Protein AF-0000000067511568 (afdb_homodimer)

Solvent-accessible surface area (backbone atoms only — not comparable to full-atom values): 36925 Å² total; per-residue (Å²): 130,80,82,81,73,89,75,88,86,73,64,57,65,38,41,63,71,53,41,68,71,45,87,63,57,36,48,56,46,18,55,35,36,22,72,75,78,66,48,38,29,43,20,71,53,73,46,41,60,76,74,39,58,47,30,42,74,66,39,62,47,68,72,59,49,50,66,78,40,59,58,45,44,47,36,41,50,43,40,47,50,42,42,50,44,43,49,47,42,44,46,46,48,48,46,49,39,48,51,50,37,70,49,26,44,56,22,75,30,43,76,45,73,33,68,46,77,42,69,46,58,59,78,40,37,57,48,62,87,84,12,23,68,42,65,45,77,36,58,89,45,44,58,59,62,43,77,43,72,35,69,51,74,72,47,86,26,55,78,41,75,47,71,42,74,85,67,90,63,48,41,38,32,43,36,36,31,44,61,62,74,45,37,24,30,35,35,39,20,32,54,50,96,66,64,44,72,60,43,55,41,77,45,77,29,86,49,37,90,44,48,46,40,77,45,77,35,55,49,46,60,40,34,55,45,69,44,74,35,62,25,89,42,69,48,32,62,71,36,49,90,40,46,62,40,70,44,78,46,68,47,59,92,92,50,96,53,38,61,58,61,62,47,78,45,72,26,74,86,50,57,83,53,65,76,40,75,42,65,58,96,88,36,81,45,34,33,26,38,45,85,23,42,57,47,59,56,78,66,46,68,65,81,60,89,70,41,54,58,56,32,75,41,52,57,14,40,37,40,67,69,57,52,50,52,54,49,51,54,50,49,50,58,55,65,75,99,128,83,79,80,70,90,66,88,64,65,49,59,68,38,41,59,71,53,43,67,70,44,86,61,57,34,48,64,69,33,58,37,35,23,72,75,77,33,42,33,26,38,20,71,52,72,47,41,62,80,71,40,58,57,60,48,74,65,48,62,50,63,71,61,51,51,67,68,47,59,54,46,45,38,38,42,47,39,40,45,47,42,42,48,42,42,49,44,39,44,45,43,47,46,45,48,40,48,52,53,36,66,40,19,24,44,73,94,50,71,82,64,60,79,59,80,44,77,49,53,42,92,81,55,43,56,48,75,88,84,14,39,51,68,28,74,47,56,89,59,31,74,30,29,56,75,23,70,48,53,90,42,88,61,48,75,31,35,50,30,36,36,34,24,37,55,83,90,78,44,44,27,30,43,34,34,28,80,58,83,81,54,66,50,66,45,74,42,56,48,86,41,97,60,83,70,93,51,37,47,67,40,81,44,49,52,28,84,56,19,50,49,61,45,80,41,52,59,44,76,83,52,43,49,67,36,78,43,62,43,80,82,59,90,51,91,64,63,37,69,58,32,35,52,70,34,79,43,80,40,46,36,92,94,35,64,30,60,39,50,40,61,77,43,79,46,46,90,63,44,41,70,16,39,49,33,36,34,26,37,56,75,34,67,17,35,33,26,39,57,88,64,56,66,25,28,35,86,76,34,20,36,69,40,76,53,50,45,65,51,25,78,37,93,86,37,54,38,16,25,44,57,50,48,52,55,50,51,55,51,50,50,57,54,67,74,99

Nearest PDB structures (foldseek):
  2dp5-assembly1_A  TM=5.241E-01  e=2.351E-42  Streptococcus pyogenes
  3eka-assembly1_A  TM=5.287E-01  e=3.377E-42  Streptococcus pyogenes
  6x3m-assembly3_H  TM=5.090E-01  e=2.198E-30  Streptococcus pyogenes phage H4489A
  6x3m-assembly1_B  TM=4.983E-01  e=7.882E-31  Streptococcus pyogenes phage H4489A
  6x3m-assembly2_E  TM=4.911E-01  e=1.356E-30  Streptococcus pyogenes phage H4489A

InterPro domains:
  IPR009860 Hyaluronidase, bacterial [PF07212] (130-295)
  IPR041352 Major tropism determinant, N-terminal domain [PF18454] (9-45)

Radius of gyration: 56.45 Å; Cα contacts (8 Å, |Δi|>4): 1382; chains: 2; bounding box: 53×194×107 Å

Organism: Streptococcus pyogenes serotype M1 (NCBI:txid301447)

Secondary structure (DSSP, 8-state):
-----S-----EEE-HHHHHH---BPPTT-EEEETTT--EEE--SSSBGGGSPBSS---HHHHHS-SS-HHHHHHHHHHHHHHHHHHHHHHHHHHHHHHHHHTEEETT-EEEES-EEE---TTS-SSTTT--SEEEE-TT-SS-SEEEEESSTT--S-SEEEEESSSTT-SEEEEE--SSSS-SEEEEE---SS--S--SEEEE---TTS-SEEEEE--SSSEEEEEEEEE-SSSTTTTTT-EEEEEE--PPTT---B---SEEEEESS---S-SEEEEETTEEEEEE-TTS-EEE-S-----S--EES-TTSTTSBPPHHHHHHHHHHHHHHHHT-/-----S--PPPPEE-HHHHHH---BPPTT-EEEETTT--EEE--SSSBGGGSPBSS---HHHHHS--STHHHHHHHHHHHHHHHHHHHHHHHHHHHHHHHHHTEEETT-----S-EEEE--TTS-SSTTT--SEEE-GGG-SS-SEEEE-SSTT--S-SEEEEES-SSS-SEEEEE--SSSS-SEEEEE---SS--S--SEEEEE--TTS-SEEEE---SSS-SEEEEE---SS-TTTTTT-EEEEEEEEEPTT------EEEEEE-SS-BSS-SEEEEETTEEEEEE-TTS-EEESTT-EE-S----SSTTSTTSPPBHHHHHHHHHHHHHHHHH-

pLDDT: mean 72.18, std 19.41, range [25.81, 97.12]

Sequence (674 aa):
MSENIPLRVQFKRMKAAEWARSDVILLESEIGFETDTGFARAGDGHNRFSDLGYISPLDYNLLTNKPNIDGLATKVETAQKLQQKADKETVYTKAESKQELDKKLNLKGGVMTGQLKFKPAATVAYSSSTGGAVNIDLSSTRGAGVVVYSDNDTSDGPLMSLRTGKETFNQSALFVDYKGTTNAVNIAMRQPTTPNFSSALNITSGNENGSAMQLRGSEKALGTLKITHENPSIGADYDKNAAALSIDIVKKTNGAGTAAQGIYINSTSGTTGKLLRIRNLSDDKFYVKSDGGFYAKETSQIDGNLKLKDPTANDHAATKAYVDKAISELKKLILKKMSENIPLRVQFKRMKAAEWARSDVILLESEIGFETDTGFARAGDGHNRFSDLGYISPLDYNLLTNKPNIDGLATKVETAQKLQQKADKETVYTKAESKQELDKKLNLKGGVMTGQLKFKPAATVAYSSSTGGAVNIDLSSTRGAGVVVYSDNDTSDGPLMSLRTGKETFNQSALFVDYKGTTNAVNIAMRQPTTPNFSSALNITSGNENGSAMQLRGSEKALGTLKITHENPSIGADYDKNAAALSIDIVKKTNGAGTAAQGIYINSTSGTTGKLLRIRNLSDDKFYVKSDGGFYAKETSQIDGNLKLKDPTANDHAATKAYVDKAISELKKLILKK

Structure (mmCIF, N/CA/C/O backbone):
data_AF-0000000067511568-model_v1
#
loop_
_entity.id
_entity.type
_entity.pdbx_description
1 polymer 'Hyaluronidase, phage associated'
#
loop_
_atom_site.group_PDB
_atom_site.id
_atom_site.type_symbol
_atom_site.label_atom_id
_atom_site.label_alt_id
_atom_site.label_comp_id
_atom_site.label_asym_id
_atom_site.label_entity_id
_atom_site.label_seq_id
_atom_site.pdbx_PDB_ins_code
_atom_site.Cartn_x
_atom_site.Cartn_y
_atom_site.Cartn_z
_atom_site.occupancy
_atom_site.B_iso_or_equiv
_atom_site.auth_seq_id
_atom_site.auth_comp_id
_atom_site.auth_asym_id
_atom_site.auth_atom_id
_atom_site.pdbx_PDB_model_num
ATOM 1 N N . MET A 1 1 ? -30.266 111.625 60 1 36.06 1 MET A N 1
ATOM 2 C CA . MET A 1 1 ? -29.094 112.438 60.219 1 36.06 1 MET A CA 1
ATOM 3 C C . MET A 1 1 ? -28.297 112.625 58.906 1 36.06 1 MET A C 1
ATOM 5 O O . MET A 1 1 ? -28.062 111.625 58.188 1 36.06 1 MET A O 1
ATOM 9 N N . SER A 1 2 ? -28.297 113.688 58.25 1 44.5 2 SER A N 1
ATOM 10 C CA . SER A 1 2 ? -27.562 114.062 57.031 1 44.5 2 SER A CA 1
ATOM 11 C C . SER A 1 2 ? -26.062 113.812 57.219 1 44.5 2 SER A C 1
ATOM 13 O O . SER A 1 2 ? -25.484 114.188 58.25 1 44.5 2 SER A O 1
ATOM 15 N N . GLU A 1 3 ? -25.578 112.875 56.625 1 50.12 3 GLU A N 1
ATOM 16 C CA . GLU A 1 3 ? -24.156 112.5 56.719 1 50.12 3 GLU A CA 1
ATOM 17 C C . GLU A 1 3 ? -23.297 113.75 56.406 1 50.12 3 GLU A C 1
ATOM 19 O O . GLU A 1 3 ? -23.547 114.438 55.438 1 50.12 3 GLU A O 1
ATOM 24 N N . ASN A 1 4 ? -22.703 114.375 57.344 1 57.25 4 ASN A N 1
ATOM 25 C CA . ASN A 1 4 ? -21.734 115.438 57.156 1 57.25 4 ASN A CA 1
ATOM 26 C C . ASN A 1 4 ? -20.391 114.938 56.688 1 57.25 4 ASN A C 1
ATOM 28 O O . ASN A 1 4 ? -19.688 114.25 57.438 1 57.25 4 ASN A O 1
ATOM 32 N N . ILE A 1 5 ? -20.156 114.875 55.406 1 51.88 5 ILE A N 1
ATOM 33 C CA . ILE A 1 5 ? -18.875 114.5 54.781 1 51.88 5 ILE A CA 1
ATOM 34 C C . ILE A 1 5 ? -17.938 115.75 54.781 1 51.88 5 ILE A C 1
ATOM 36 O O . ILE A 1 5 ? -18.172 116.688 54.031 1 51.88 5 ILE A O 1
ATOM 40 N N . PRO A 1 6 ? -17.078 115.75 55.656 1 63.34 6 PRO A N 1
ATOM 41 C CA . PRO A 1 6 ? -16.25 116.938 55.781 1 63.34 6 PRO A CA 1
ATOM 42 C C . PRO A 1 6 ? -15.453 117.25 54.531 1 63.34 6 PRO A C 1
ATOM 44 O O . PRO A 1 6 ? -15.219 118.375 54.188 1 63.34 6 PRO A O 1
ATOM 47 N N . LEU A 1 7 ? -14.766 116.125 53.875 1 64.19 7 LEU A N 1
ATOM 48 C CA . LEU A 1 7 ? -14.031 116.312 52.625 1 64.19 7 LEU A CA 1
ATOM 49 C C . LEU A 1 7 ? -14.336 115.25 51.625 1 64.19 7 LEU A C 1
ATOM 51 O O . LEU A 1 7 ? -14.336 114.062 51.938 1 64.19 7 LEU A O 1
ATOM 55 N N . ARG A 1 8 ? -14.875 115.562 50.438 1 58.94 8 ARG A N 1
A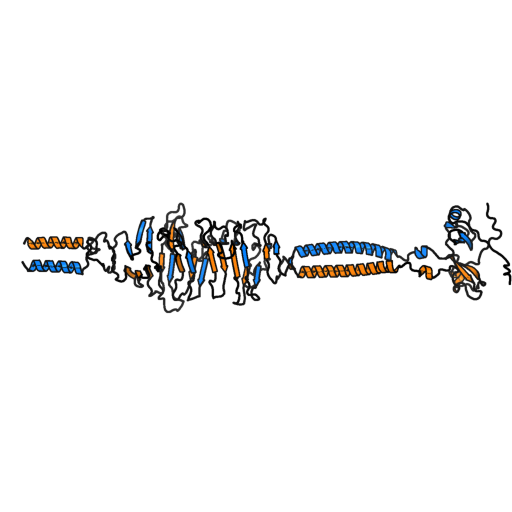TOM 56 C CA . ARG A 1 8 ? -15.039 114.625 49.312 1 58.94 8 ARG A CA 1
ATOM 57 C C . ARG A 1 8 ? -13.828 114.688 48.375 1 58.94 8 ARG A C 1
ATOM 59 O O . ARG A 1 8 ? -13.352 115.75 48 1 58.94 8 ARG A O 1
ATOM 66 N N . VAL A 1 9 ? -13.125 113.438 48.344 1 60.66 9 VAL A N 1
ATOM 67 C CA . VAL A 1 9 ? -11.945 113.375 47.5 1 60.66 9 VAL A CA 1
ATOM 68 C C . VAL A 1 9 ? -12.297 112.688 46.188 1 60.66 9 VAL A C 1
ATOM 70 O O . VAL A 1 9 ? -13.008 111.688 46.188 1 60.66 9 VAL A O 1
ATOM 73 N N . GLN A 1 10 ? -12.031 113.25 44.938 1 67.31 10 GLN A N 1
ATOM 74 C CA . GLN A 1 10 ? -12.086 112.562 43.625 1 67.31 10 GLN A CA 1
ATOM 75 C C . GLN A 1 10 ? -10.688 112.312 43.094 1 67.31 10 GLN A C 1
ATOM 77 O O . GLN A 1 10 ? -9.836 113.188 43.062 1 67.31 10 GLN A O 1
ATOM 82 N N . PHE A 1 11 ? -10.414 111.062 42.781 1 75.62 11 PHE A N 1
ATOM 83 C CA . PHE A 1 11 ? -9.125 110.625 42.219 1 75.62 11 PHE A CA 1
ATOM 84 C C . PHE A 1 11 ? -9.07 110.875 40.719 1 75.62 11 PHE A C 1
ATOM 86 O O . PHE A 1 11 ? -10.109 110.938 40.062 1 75.62 11 PHE A O 1
ATOM 93 N N . LYS A 1 12 ? -7.84 111.125 40.281 1 80.44 12 LYS A N 1
ATOM 94 C CA . LYS A 1 12 ? -7.648 111.125 38.844 1 80.44 12 LYS A CA 1
ATOM 95 C C . LYS A 1 12 ? -8.227 109.875 38.156 1 80.44 12 LYS A C 1
ATOM 97 O O . LYS A 1 12 ? -8.039 108.812 38.656 1 80.44 12 LYS A O 1
ATOM 102 N N . ARG A 1 13 ? -9.102 110.125 37.094 1 79.38 13 ARG A N 1
ATOM 103 C CA . ARG A 1 13 ? -9.75 109 36.438 1 79.38 13 ARG A CA 1
ATOM 104 C C . ARG A 1 13 ? -9.844 109.25 34.938 1 79.38 13 ARG A C 1
ATOM 106 O O . ARG A 1 13 ? -9.93 110.438 34.5 1 79.38 13 ARG A O 1
ATOM 113 N N . MET A 1 14 ? -9.562 108.188 34.25 1 83.38 14 MET A N 1
ATOM 114 C CA . MET A 1 14 ? -9.773 108.125 32.812 1 83.38 14 MET A CA 1
ATOM 115 C C . MET A 1 14 ? -10.195 106.688 32.406 1 83.38 14 MET A C 1
ATOM 117 O O . MET A 1 14 ? -10.148 105.812 33.219 1 83.38 14 MET A O 1
ATOM 121 N N . LYS A 1 15 ? -10.719 106.5 31.078 1 81.94 15 LYS A N 1
ATOM 122 C CA . LYS A 1 15 ? -10.898 105.188 30.516 1 81.94 15 LYS A CA 1
ATOM 123 C C . LYS A 1 15 ? -9.555 104.5 30.297 1 81.94 15 LYS A C 1
ATOM 125 O O . LYS A 1 15 ? -8.523 105.125 30.156 1 81.94 15 LYS A O 1
ATOM 130 N N . ALA A 1 16 ? -9.586 103.25 30.25 1 77.56 16 ALA A N 1
ATOM 131 C CA . ALA A 1 16 ? -8.367 102.438 30.078 1 77.56 16 ALA A CA 1
ATOM 132 C C . ALA A 1 16 ? -7.59 102.938 28.844 1 77.56 16 ALA A C 1
ATOM 134 O O . ALA A 1 16 ? -6.367 103.062 28.891 1 77.56 16 ALA A O 1
ATOM 135 N N . ALA A 1 17 ? -8.219 103.188 27.766 1 84.38 17 ALA A N 1
ATOM 136 C CA . ALA A 1 17 ? -7.57 103.625 26.531 1 84.38 17 ALA A CA 1
ATOM 137 C C . ALA A 1 17 ? -6.953 105 26.688 1 84.38 17 ALA A C 1
ATOM 139 O O . ALA A 1 17 ? -5.895 105.25 26.109 1 84.38 17 ALA A O 1
ATOM 140 N N . GLU A 1 18 ? -7.578 105.875 27.453 1 85.62 18 GLU A N 1
ATOM 141 C CA . GLU A 1 18 ? -7.066 107.25 27.672 1 85.62 18 GLU A CA 1
ATOM 142 C C . GLU A 1 18 ? -5.836 107.25 28.578 1 85.62 18 GLU A C 1
ATOM 144 O O . GLU A 1 18 ? -4.883 108 28.359 1 85.62 18 GLU A O 1
ATOM 149 N N . TRP A 1 19 ? -5.863 106.375 29.562 1 85.31 19 TRP A N 1
ATOM 150 C CA . TRP A 1 19 ? -4.684 106.188 30.391 1 85.31 19 TRP A CA 1
ATOM 151 C C . TRP A 1 19 ? -3.486 105.75 29.562 1 85.31 19 TRP A C 1
ATOM 153 O O . TRP A 1 19 ? -2.365 106.25 29.781 1 85.31 19 TRP A O 1
ATOM 163 N N . ALA A 1 20 ? -3.703 104.812 28.625 1 84.25 20 ALA A N 1
ATOM 164 C CA . ALA A 1 20 ? -2.639 104.25 27.812 1 84.25 20 ALA A CA 1
ATOM 165 C C . ALA A 1 20 ? -1.975 105.312 26.953 1 84.25 20 ALA A C 1
ATOM 167 O O . ALA A 1 20 ? -0.786 105.25 26.641 1 84.25 20 ALA A O 1
ATOM 168 N N . ARG A 1 21 ? -2.695 106.312 26.688 1 84.69 21 ARG A N 1
ATOM 169 C CA . ARG A 1 21 ? -2.172 107.375 25.828 1 84.69 21 ARG A CA 1
ATOM 170 C C . ARG A 1 21 ? -1.725 108.562 26.672 1 84.69 21 ARG A C 1
ATOM 172 O O . ARG A 1 21 ? -1.095 109.438 26.141 1 84.69 21 ARG A O 1
ATOM 179 N N . SER A 1 22 ? -2.035 108.625 27.891 1 83.94 22 SER A N 1
ATOM 180 C CA . SER A 1 22 ? -1.764 109.812 28.75 1 83.94 22 SER A CA 1
ATOM 181 C C . SER A 1 22 ? -0.312 109.812 29.219 1 83.94 22 SER A C 1
ATOM 183 O O . SER A 1 22 ? 0.269 108.75 29.484 1 83.94 22 SER A O 1
ATOM 185 N N . ASP A 1 23 ? 0.231 111 29.391 1 87 23 ASP A N 1
ATOM 186 C CA . ASP A 1 23 ? 1.578 111.188 29.922 1 87 23 ASP A CA 1
ATOM 187 C C . ASP A 1 23 ? 1.539 111.562 31.406 1 87 23 ASP A C 1
ATOM 189 O O . ASP A 1 23 ? 2.555 111.938 31.984 1 87 23 ASP A O 1
ATOM 193 N N . VAL A 1 24 ? 0.394 111.438 31.969 1 83.75 24 VAL A N 1
ATOM 194 C CA . VAL A 1 24 ? 0.244 111.75 33.375 1 83.75 24 VAL A CA 1
ATOM 195 C C . VAL A 1 24 ? 0.993 110.75 34.25 1 83.75 24 VAL A C 1
ATOM 197 O O . VAL A 1 24 ? 0.855 109.5 34.031 1 83.75 24 VAL A O 1
ATOM 200 N N . ILE A 1 25 ? 1.833 111.188 35.125 1 87.81 25 ILE A N 1
ATOM 201 C CA . ILE A 1 25 ? 2.498 110.375 36.156 1 87.81 25 ILE A CA 1
ATOM 202 C C . ILE A 1 25 ? 1.832 110.625 37.5 1 87.81 25 ILE A C 1
ATOM 204 O O . ILE A 1 25 ? 1.807 111.75 38 1 87.81 25 ILE A O 1
ATOM 208 N N . LEU A 1 26 ? 1.213 109.562 37.969 1 84.5 26 LEU A N 1
ATOM 209 C CA . LEU A 1 26 ? 0.629 109.625 39.312 1 84.5 26 LEU A CA 1
ATOM 210 C C . LEU A 1 26 ? 1.718 109.75 40.375 1 84.5 26 LEU A C 1
ATOM 212 O O . LEU A 1 26 ? 2.768 109.125 40.25 1 84.5 26 LEU A O 1
ATOM 216 N N . LEU A 1 27 ? 1.409 110.625 41.344 1 83.88 27 LEU A N 1
ATOM 217 C CA . LEU A 1 27 ? 2.342 110.688 42.469 1 83.88 27 LEU A CA 1
ATOM 218 C C . LEU A 1 27 ? 2.404 109.375 43.25 1 83.88 27 LEU A C 1
ATOM 220 O O . LEU A 1 27 ? 1.494 108.562 43.156 1 83.88 27 LEU A O 1
ATOM 224 N N . GLU A 1 28 ? 3.537 109.188 43.938 1 82.19 28 GLU A N 1
ATOM 225 C CA . GLU A 1 28 ? 3.68 108 44.75 1 82.19 28 GLU A CA 1
ATOM 226 C C . GLU A 1 28 ? 2.484 107.812 45.688 1 82.19 28 GLU A C 1
ATOM 228 O O . GLU A 1 28 ? 2.141 108.75 46.438 1 82.19 28 GLU A O 1
ATOM 233 N N . SER A 1 29 ? 1.739 106.75 45.562 1 77.44 29 SER A N 1
ATOM 234 C CA . SER A 1 29 ? 0.579 106.312 46.344 1 77.44 29 SER A CA 1
ATOM 235 C C . SER A 1 29 ? -0.638 107.188 46.031 1 77.44 29 SER A C 1
ATOM 237 O O . SER A 1 29 ? -1.56 107.25 46.844 1 77.44 29 SER A O 1
ATOM 239 N N . GLU A 1 30 ? -0.545 107.875 44.906 1 79.69 30 GLU A N 1
ATOM 240 C CA . GLU A 1 30 ? -1.763 108.438 44.375 1 79.69 30 GLU A CA 1
ATOM 241 C C . GLU A 1 30 ? -2.609 107.438 43.625 1 79.69 30 GLU A C 1
ATOM 243 O O . GLU A 1 30 ? -2.096 106.688 42.75 1 79.69 30 GLU A O 1
ATOM 248 N N . ILE A 1 31 ? -4 107.375 44 1 77.81 31 ILE A N 1
ATOM 249 C CA . ILE A 1 31 ? -4.863 106.438 43.344 1 77.81 31 ILE A CA 1
ATOM 250 C C . ILE A 1 31 ? -5.453 107 42.062 1 77.81 31 ILE A C 1
ATOM 252 O O . ILE A 1 31 ? -5.902 108.125 42.031 1 77.81 31 ILE A O 1
ATOM 256 N N . GLY A 1 32 ? -5.316 106.312 40.938 1 81.88 32 GLY A N 1
ATOM 257 C CA . GLY A 1 32 ? -6.012 106.562 39.688 1 81.88 32 GLY A CA 1
ATOM 258 C C . GLY A 1 32 ? -7 105.438 39.312 1 81.88 32 GLY A C 1
ATOM 259 O O . GLY A 1 32 ? -6.797 104.312 39.656 1 81.88 32 GLY A O 1
ATOM 260 N N . PHE A 1 33 ? -8.117 105.875 38.719 1 77.06 33 PHE A N 1
ATOM 261 C CA . PHE A 1 33 ? -9.156 104.875 38.375 1 77.06 33 PHE A CA 1
ATOM 262 C C . PHE A 1 33 ? -9.375 104.875 36.875 1 77.06 33 PHE A C 1
ATOM 264 O O . PHE A 1 33 ? -9.336 105.875 36.188 1 77.06 33 PHE A O 1
ATOM 271 N N . GLU A 1 34 ? -9.508 103.625 36.406 1 76.69 34 GLU A N 1
ATOM 272 C CA . GLU A 1 34 ? -10.125 103.5 35.094 1 76.69 34 GLU A CA 1
ATOM 273 C C . GLU A 1 34 ? -11.648 103.5 35.219 1 76.69 34 GLU A C 1
ATOM 275 O O . GLU A 1 34 ? -12.234 102.688 35.906 1 76.69 34 GLU A O 1
ATOM 280 N N . THR A 1 35 ? -12.234 104.312 34.531 1 75.44 35 THR A N 1
ATOM 281 C CA . THR A 1 35 ? -13.664 104.5 34.719 1 75.44 35 THR A CA 1
ATOM 282 C C . THR A 1 35 ? -14.453 103.438 34.031 1 75.44 35 THR A C 1
ATOM 284 O O . THR A 1 35 ? -15.57 103.125 34.438 1 75.44 35 THR A O 1
ATOM 287 N N . ASP A 1 36 ? -13.844 102.75 33 1 71.81 36 ASP A N 1
ATOM 288 C CA . ASP A 1 36 ? -14.562 101.75 32.25 1 71.81 36 ASP A CA 1
ATOM 289 C C . ASP A 1 36 ? -14.352 100.312 32.844 1 71.81 36 ASP A C 1
ATOM 291 O O . ASP A 1 36 ? -15.266 99.5 32.844 1 71.81 36 ASP A O 1
ATOM 295 N N . THR A 1 37 ? -13.195 100.062 33.312 1 64.69 37 THR A N 1
ATOM 296 C CA . THR A 1 37 ? -12.883 98.75 33.812 1 64.69 37 THR A CA 1
ATOM 297 C C . THR A 1 37 ? -13.047 98.688 35.312 1 64.69 37 THR A C 1
ATOM 299 O O . THR A 1 37 ? -13.18 97.625 35.906 1 64.69 37 THR A O 1
ATOM 302 N N . GLY A 1 38 ? -12.961 99.812 35.938 1 65.38 38 GLY A N 1
ATOM 303 C CA . GLY A 1 38 ? -13.07 99.875 37.406 1 65.38 38 GLY A CA 1
ATOM 304 C C . GLY A 1 38 ? -11.75 99.562 38.094 1 65.38 38 GLY A C 1
ATOM 305 O O . GLY A 1 38 ? -11.695 99.562 39.344 1 65.38 38 GLY A O 1
ATOM 306 N N . PHE A 1 39 ? -10.648 99.375 37.344 1 69.69 39 PHE A N 1
ATOM 307 C CA . PHE A 1 39 ? -9.344 99.062 37.906 1 69.69 39 PHE A CA 1
ATOM 308 C C . PHE A 1 39 ? -8.719 100.375 38.469 1 69.69 39 PHE A C 1
ATOM 310 O O . PHE A 1 39 ? -8.953 101.438 37.969 1 69.69 39 PHE A O 1
ATOM 317 N N . ALA A 1 40 ? -8.086 100 39.594 1 74.44 40 ALA A N 1
ATOM 318 C CA . ALA A 1 40 ? -7.355 101.125 40.25 1 74.44 40 ALA A CA 1
ATOM 319 C C . ALA A 1 40 ? -5.867 100.812 40.344 1 74.44 40 ALA A C 1
ATOM 321 O O . ALA A 1 40 ? -5.484 99.625 40.531 1 74.44 40 ALA A O 1
ATOM 322 N N . ARG A 1 41 ? -5.043 101.812 40.062 1 78.69 41 ARG A N 1
ATOM 323 C CA . ARG A 1 41 ? -3.598 101.688 40.219 1 78.69 41 ARG A CA 1
ATOM 324 C C . ARG A 1 41 ? -3.07 102.812 41.125 1 78.69 41 ARG A C 1
ATOM 326 O O . ARG A 1 41 ? -3.645 103.875 41.219 1 78.69 41 ARG A O 1
ATOM 333 N N . ALA A 1 42 ? -2.041 102.375 41.969 1 80.31 42 ALA A N 1
ATOM 334 C CA . ALA A 1 42 ? -1.33 103.312 42.781 1 80.31 42 ALA A CA 1
ATOM 335 C C . ALA A 1 42 ? -0.07 103.812 42.094 1 80.31 42 ALA A C 1
ATOM 337 O O . ALA A 1 42 ? 0.72 103 41.594 1 80.31 42 ALA A O 1
ATOM 338 N N . GLY A 1 43 ? 0.091 105.25 42.031 1 80.12 43 GLY A N 1
ATOM 339 C CA . GLY A 1 43 ? 1.26 105.812 41.375 1 80.12 43 GLY A CA 1
ATOM 340 C C . GLY A 1 43 ? 2.551 105.562 42.125 1 80.12 43 GLY A C 1
ATOM 341 O O . GLY A 1 43 ? 2.541 105.312 43.344 1 80.12 43 GLY A O 1
ATOM 342 N N . ASP A 1 44 ? 3.604 105.375 41.344 1 81.44 44 ASP A N 1
ATOM 343 C CA . ASP A 1 44 ? 4.93 105.25 41.938 1 81.44 44 ASP A CA 1
ATOM 344 C C . ASP A 1 44 ? 5.777 106.5 41.75 1 81.44 44 ASP A C 1
ATOM 346 O O . ASP A 1 44 ? 6.961 106.5 42.094 1 81.44 44 ASP A O 1
ATOM 350 N N . GLY A 1 45 ? 5.133 107.562 41.125 1 83.88 45 GLY A N 1
ATOM 351 C CA . GLY A 1 45 ? 5.836 108.812 40.906 1 83.88 45 GLY A CA 1
ATOM 352 C C . GLY A 1 45 ? 6.73 108.812 39.688 1 83.88 45 GLY A C 1
ATOM 353 O O . GLY A 1 45 ? 7.34 109.812 39.344 1 83.88 45 GLY A O 1
ATOM 354 N N . HIS A 1 46 ? 6.875 107.688 39 1 89 46 HIS A N 1
ATOM 355 C CA . HIS A 1 46 ? 7.852 107.562 37.938 1 89 46 HIS A CA 1
ATOM 356 C C . HIS A 1 46 ? 7.219 107 36.656 1 89 46 HIS A C 1
ATOM 358 O O . HIS A 1 46 ? 7.555 107.375 35.562 1 89 46 HIS A O 1
ATOM 364 N N . ASN A 1 47 ? 6.367 106.062 36.812 1 87.44 47 ASN A N 1
ATOM 365 C CA . ASN A 1 47 ? 5.867 105.312 35.656 1 87.44 47 ASN A CA 1
ATOM 366 C C . ASN A 1 47 ? 4.473 105.75 35.25 1 87.44 47 ASN A C 1
ATOM 368 O O . ASN A 1 47 ? 3.732 106.312 36.062 1 87.44 47 ASN A O 1
ATOM 372 N N . ARG A 1 48 ? 4.152 105.312 34.031 1 89.25 48 ARG A N 1
ATOM 373 C CA . ARG A 1 48 ? 2.812 105.562 33.531 1 89.25 48 ARG A CA 1
ATOM 374 C C . ARG A 1 48 ? 1.792 104.625 34.156 1 89.25 48 ARG A C 1
ATOM 376 O O . ARG A 1 48 ? 2.15 103.562 34.656 1 89.25 48 ARG A O 1
ATOM 383 N N . PHE A 1 49 ? 0.579 105 34.156 1 81.19 49 PHE A N 1
ATOM 384 C CA . PHE A 1 49 ? -0.515 104.25 34.781 1 81.19 49 PHE A CA 1
ATOM 385 C C . PHE A 1 49 ? -0.516 102.812 34.312 1 81.19 49 PHE A C 1
ATOM 387 O O . PHE A 1 49 ? -0.68 101.875 35.094 1 81.19 49 PHE A O 1
ATOM 394 N N . SER A 1 50 ? -0.299 102.75 32.875 1 79.75 50 SER A N 1
ATOM 395 C CA . SER A 1 50 ? -0.365 101.375 32.281 1 79.75 50 SER A CA 1
ATOM 396 C C . SER A 1 50 ? 0.75 100.5 32.781 1 79.75 50 SER A C 1
ATOM 398 O O . SER A 1 50 ? 0.646 99.25 32.75 1 79.75 50 SER A O 1
ATOM 400 N N . ASP A 1 51 ? 1.739 101.125 33.375 1 81.31 51 ASP A N 1
ATOM 401 C CA . ASP A 1 51 ? 2.895 100.312 33.844 1 81.31 51 ASP A CA 1
ATOM 402 C C . ASP A 1 51 ? 2.816 100.125 35.375 1 81.31 51 ASP A C 1
ATOM 404 O O . ASP A 1 51 ? 3.717 99.5 35.938 1 81.31 51 ASP A O 1
ATOM 408 N N . LEU A 1 52 ? 1.822 100.625 35.938 1 76.25 52 LEU A N 1
ATOM 409 C CA . LEU A 1 52 ? 1.645 100.5 37.406 1 76.25 52 LEU A CA 1
ATOM 410 C C . LEU A 1 52 ? 0.875 99.188 37.75 1 76.25 52 LEU A C 1
ATOM 412 O O . LEU A 1 52 ? 0.084 98.75 36.938 1 76.25 52 LEU A O 1
ATOM 416 N N . GLY A 1 53 ? 1.129 98.625 38.938 1 70.12 53 GLY A N 1
ATOM 417 C CA . GLY A 1 53 ? 0.345 97.5 39.438 1 70.12 53 GLY A CA 1
ATOM 418 C C . GLY A 1 53 ? -1.035 97.938 39.906 1 70.12 53 GLY A C 1
ATOM 419 O O . GLY A 1 53 ? -1.251 99.062 40.312 1 70.12 53 GLY A O 1
ATOM 420 N N . TYR A 1 54 ? -2.002 97.062 39.719 1 62.47 54 TYR A N 1
ATOM 421 C CA . TYR A 1 54 ? -3.346 97.375 40.219 1 62.47 54 TYR A CA 1
ATOM 422 C C . TYR A 1 54 ? -3.381 97.312 41.75 1 62.47 54 TYR A C 1
ATOM 424 O O . TYR A 1 54 ? -2.613 96.625 42.375 1 62.47 54 TYR A O 1
ATOM 432 N N . ILE A 1 55 ? -3.926 98.25 42.469 1 56.69 55 ILE A N 1
ATOM 433 C CA . ILE A 1 55 ? -4.094 98.25 43.906 1 56.69 55 ILE A CA 1
ATOM 434 C C . ILE A 1 55 ? -4.801 97 44.344 1 56.69 55 ILE A C 1
ATOM 436 O O . ILE A 1 55 ? -4.508 96.438 45.406 1 56.69 55 ILE A O 1
ATOM 440 N N . SER A 1 56 ? -5.902 96.438 43.812 1 48.16 56 SER A N 1
ATOM 441 C CA . SER A 1 56 ? -6.488 95.188 44.156 1 48.16 56 SER A CA 1
ATOM 442 C C . SER A 1 56 ? -5.715 94 43.531 1 48.16 56 SER A C 1
ATOM 444 O O . SER A 1 56 ? -5.328 94.062 42.375 1 48.16 56 SER A O 1
ATOM 446 N N . PRO A 1 57 ? -4.902 93.375 44.344 1 40.03 57 PRO A N 1
ATOM 447 C CA . PRO A 1 57 ? -4.219 92.25 43.719 1 40.03 57 PRO A CA 1
ATOM 448 C C . PRO A 1 57 ? -5.137 91.438 42.781 1 40.03 57 PRO A C 1
ATOM 450 O O . PRO A 1 57 ? -5.492 90.312 43.094 1 40.03 57 PRO A O 1
ATOM 453 N N . LEU A 1 58 ? -6.172 91.875 42.188 1 38.31 58 LEU A N 1
ATOM 454 C CA . LEU A 1 58 ? -6.375 90.938 41.125 1 38.31 58 LEU A CA 1
ATOM 455 C C . LEU A 1 58 ? -5.102 90.75 40.312 1 38.31 58 LEU A C 1
ATOM 457 O O . LEU A 1 58 ? -4.848 91.5 39.375 1 38.31 58 LEU A O 1
ATOM 461 N N . ASP A 1 59 ? -4.062 90.938 40.906 1 31.38 59 ASP A N 1
ATOM 462 C CA . ASP A 1 59 ? -3.031 90.625 39.906 1 31.38 59 ASP A CA 1
ATOM 463 C C . ASP A 1 59 ? -3.484 89.562 38.938 1 31.38 59 ASP A C 1
ATOM 465 O O . ASP A 1 59 ? -3.775 88.438 39.375 1 31.38 59 ASP A O 1
ATOM 469 N N . TYR A 1 60 ? -4.117 89.812 37.906 1 31.16 60 TYR A N 1
ATOM 470 C CA . TYR A 1 60 ? -4.09 88.875 36.75 1 31.16 60 TYR A CA 1
ATOM 471 C C . TYR A 1 60 ? -2.867 88 36.781 1 31.16 60 TYR A C 1
ATOM 473 O O . TYR A 1 60 ? -2.949 86.812 36.438 1 31.16 60 TYR A O 1
ATOM 481 N N . ASN A 1 61 ? -1.79 88.562 37.094 1 30.64 61 ASN A N 1
ATOM 482 C CA . ASN A 1 61 ? -0.59 87.75 37.156 1 30.64 61 ASN A CA 1
ATOM 483 C C . ASN A 1 61 ? -0.587 86.812 38.375 1 30.64 61 ASN A C 1
ATOM 485 O O . ASN A 1 61 ? 0.265 85.938 38.5 1 30.64 61 ASN A O 1
ATOM 489 N N . LEU A 1 62 ? -1.247 87.062 39.5 1 31.33 62 LEU A N 1
ATOM 490 C CA . LEU A 1 62 ? -1.43 85.938 40.375 1 31.33 62 LEU A CA 1
ATOM 491 C C . LEU A 1 62 ? -2.375 84.875 39.75 1 31.33 62 LEU A C 1
ATOM 493 O O . LEU A 1 62 ? -2.473 83.75 40.25 1 31.33 62 LEU A O 1
ATOM 497 N N . LEU A 1 63 ? -3.449 85.188 39.062 1 28.72 63 LEU A N 1
ATOM 498 C CA . LEU A 1 63 ? -3.92 84.188 38.125 1 28.72 63 LEU A CA 1
ATOM 499 C C . LEU A 1 63 ? -2.805 83.75 37.188 1 28.72 63 LEU A C 1
ATOM 501 O O . LEU A 1 63 ? -2.682 82.562 36.844 1 28.72 63 LEU A O 1
ATOM 505 N N . THR A 1 64 ? -2.176 84.625 36.375 1 27.17 64 THR A N 1
ATOM 506 C CA . THR A 1 64 ? -1.155 84.188 35.438 1 27.17 64 THR A CA 1
ATOM 507 C C . THR A 1 64 ? 0.185 84 36.156 1 27.17 64 THR A C 1
ATOM 509 O O . THR A 1 64 ? 1.152 83.562 35.531 1 27.17 64 THR A O 1
ATOM 512 N N . ASN A 1 65 ? 0.62 84.812 37.031 1 26.95 65 ASN A N 1
ATOM 513 C CA . ASN A 1 65 ? 1.89 84.312 37.531 1 26.95 65 ASN A CA 1
ATOM 514 C C . ASN A 1 65 ? 1.706 82.938 38.25 1 26.95 65 ASN A C 1
ATOM 516 O O . ASN A 1 65 ? 1.028 82.875 39.281 1 26.95 65 ASN A O 1
ATOM 520 N N . LYS A 1 66 ? 1.731 82.062 37.469 1 29.73 66 LYS A N 1
ATOM 521 C CA . LYS A 1 66 ? 1.845 80.562 37.5 1 29.73 66 LYS A CA 1
ATOM 522 C C . LYS A 1 66 ? 2.654 80.125 38.688 1 29.73 66 LYS A C 1
ATOM 524 O O . LYS A 1 66 ? 3.807 80.5 38.875 1 29.73 66 LYS A O 1
ATOM 529 N N . PRO A 1 67 ? 2.416 79.938 39.812 1 27.89 67 PRO A N 1
ATOM 530 C CA . PRO A 1 67 ? 3.43 78.938 40.062 1 27.89 67 PRO A CA 1
ATOM 531 C C . PRO A 1 67 ? 3.773 78.125 38.812 1 27.89 67 PRO A C 1
ATOM 533 O O . PRO A 1 67 ? 3.004 78.062 37.875 1 27.89 67 PRO A O 1
ATOM 536 N N . ASN A 1 68 ? 5.023 77.5 38.5 1 27.42 68 ASN A N 1
ATOM 537 C CA . ASN A 1 68 ? 5.344 76.625 37.375 1 27.42 68 ASN A CA 1
ATOM 538 C C . ASN A 1 68 ? 4.129 75.812 36.938 1 27.42 68 ASN A C 1
ATOM 540 O O . ASN A 1 68 ? 3.867 74.688 37.438 1 27.42 68 ASN A O 1
ATOM 544 N N . ILE A 1 69 ? 3.084 76.312 36.688 1 26.94 69 ILE A N 1
ATOM 545 C CA . ILE A 1 69 ? 1.959 75.625 36 1 26.94 69 ILE A CA 1
ATOM 546 C C . ILE A 1 69 ? 2.412 75.125 34.656 1 26.94 69 ILE A C 1
ATOM 548 O O . ILE A 1 69 ? 1.621 74.5 33.938 1 26.94 69 ILE A O 1
ATOM 552 N N . ASP A 1 70 ? 3.361 75.625 33.969 1 30.92 70 ASP A N 1
ATOM 553 C CA . ASP A 1 70 ? 4.184 74.938 32.969 1 30.92 70 ASP A CA 1
ATOM 554 C C . ASP A 1 70 ? 4.594 73.562 33.5 1 30.92 70 ASP A C 1
ATOM 556 O O . ASP A 1 70 ? 4.781 72.625 32.688 1 30.92 70 ASP A O 1
ATOM 560 N N . GLY A 1 71 ? 4.789 73.438 34.719 1 30.12 71 GLY A N 1
ATOM 561 C CA . GLY A 1 71 ? 4.77 72.062 35.219 1 30.12 71 GLY A CA 1
ATOM 562 C C . GLY A 1 71 ? 3.414 71.375 35.062 1 30.12 71 GLY A C 1
ATOM 563 O O . GLY A 1 71 ? 3.326 70.188 34.969 1 30.12 71 GLY A O 1
ATOM 564 N N . LEU A 1 72 ? 2.34 72.125 35.219 1 28.98 72 LEU A N 1
ATOM 565 C CA . LEU A 1 72 ? 1.042 71.562 34.938 1 28.98 72 LEU A CA 1
ATOM 566 C C . LEU A 1 72 ? 0.755 71.562 33.438 1 28.98 72 LEU A C 1
ATOM 568 O O . LEU A 1 72 ? 0.207 70.625 32.875 1 28.98 72 LEU A O 1
ATOM 572 N N . ALA A 1 73 ? 0.92 72.75 32.75 1 32 73 ALA A N 1
ATOM 573 C CA . ALA A 1 73 ? 0.781 72.75 31.297 1 32 73 ALA A CA 1
ATOM 574 C C . ALA A 1 73 ? 1.798 71.75 30.672 1 32 73 ALA A C 1
ATOM 576 O O . ALA A 1 73 ? 1.491 71.062 29.703 1 32 73 ALA A O 1
ATOM 577 N N . THR A 1 74 ? 3.031 71.938 31.094 1 33.75 74 THR A N 1
ATOM 578 C CA . THR A 1 74 ? 3.951 70.875 30.719 1 33.75 74 THR A CA 1
ATOM 579 C C . THR A 1 74 ? 3.418 69.5 31.172 1 33.75 74 THR A C 1
ATOM 581 O O . THR A 1 74 ? 3.662 68.5 30.516 1 33.75 74 THR A O 1
ATOM 584 N N . LYS A 1 75 ? 2.639 69.688 32.281 1 34.59 75 LYS A N 1
ATOM 585 C CA . LYS A 1 75 ? 1.989 68.438 32.625 1 34.59 75 LYS A CA 1
ATOM 586 C C . LYS A 1 75 ? 0.798 68.125 31.734 1 34.59 75 LYS A C 1
ATOM 588 O O . LYS A 1 75 ? 0.542 67 31.375 1 34.59 75 LYS A O 1
ATOM 593 N N . VAL A 1 76 ? 0.153 69.125 31.312 1 34.38 76 VAL A N 1
ATOM 594 C CA . VAL A 1 76 ? -0.925 68.875 30.359 1 34.38 76 VAL A CA 1
ATOM 595 C C . VAL A 1 76 ? -0.339 68.562 28.984 1 34.38 76 VAL A C 1
ATOM 597 O O . VAL A 1 76 ? -0.783 67.625 28.328 1 34.38 76 VAL A O 1
ATOM 600 N N . GLU A 1 77 ? 0.529 69.5 28.422 1 37.88 77 GLU A N 1
ATOM 601 C CA . GLU A 1 77 ? 1.188 69.125 27.172 1 37.88 77 GLU A CA 1
ATOM 602 C C . GLU A 1 77 ? 1.913 67.75 27.328 1 37.88 77 GLU A C 1
ATOM 604 O O . GLU A 1 77 ? 1.884 66.938 26.422 1 37.88 77 GLU A O 1
ATOM 609 N N . THR A 1 78 ? 2.551 67.75 28.453 1 36.06 78 THR A N 1
ATOM 610 C CA . THR A 1 78 ? 3.125 66.375 28.719 1 36.06 78 THR A CA 1
ATOM 611 C C . THR A 1 78 ? 2.031 65.375 28.812 1 36.06 78 THR A C 1
ATOM 613 O O . THR A 1 78 ? 2.18 64.25 28.297 1 36.06 78 THR A O 1
ATOM 616 N N . ALA A 1 79 ? 0.96 65.812 29.406 1 33.59 79 ALA A N 1
ATOM 617 C CA . ALA A 1 79 ? -0.16 64.875 29.422 1 33.59 79 ALA A CA 1
ATOM 618 C C . ALA A 1 79 ? -0.738 64.688 28.031 1 33.59 79 ALA A C 1
ATOM 620 O O . ALA A 1 79 ? -1.083 63.531 27.641 1 33.59 79 ALA A O 1
ATOM 621 N N . GLN A 1 80 ? -0.942 65.75 27.312 1 38.69 80 GLN A N 1
ATOM 622 C CA . GLN A 1 80 ? -1.383 65.625 25.922 1 38.69 80 GLN A CA 1
ATOM 623 C C . GLN A 1 80 ? -0.36 64.875 25.109 1 38.69 80 GLN A C 1
ATOM 625 O O . GLN A 1 80 ? -0.728 64 24.297 1 38.69 80 GLN A O 1
ATOM 630 N N . LYS A 1 81 ? 0.893 65.25 25.188 1 40.25 81 LYS A N 1
ATOM 631 C CA . LYS A 1 81 ? 1.937 64.5 24.516 1 40.25 81 LYS A CA 1
ATOM 632 C C . LYS A 1 81 ? 1.965 63.062 25.047 1 40.25 81 LYS A C 1
ATOM 634 O O . LYS A 1 81 ? 2.205 62.125 24.297 1 40.25 81 LYS A O 1
ATOM 639 N N . LEU A 1 82 ? 1.654 62.969 26.312 1 36.19 82 LEU A N 1
ATOM 640 C CA . LEU A 1 82 ? 1.5 61.625 26.891 1 36.19 82 LEU A CA 1
ATOM 641 C C . LEU A 1 82 ? 0.233 60.969 26.359 1 36.19 82 LEU A C 1
ATOM 643 O O . LEU A 1 82 ? 0.224 59.75 26.109 1 36.19 82 LEU A O 1
ATOM 647 N N . GLN A 1 83 ? -0.81 61.75 26.219 1 36.59 83 GLN A N 1
ATOM 648 C CA . GLN A 1 83 ? -2.008 61.188 25.594 1 36.59 83 GLN A CA 1
ATOM 649 C C . GLN A 1 83 ? -1.758 60.812 24.141 1 36.59 83 GLN A C 1
ATOM 651 O O . GLN A 1 83 ? -2.209 59.781 23.672 1 36.59 83 GLN A O 1
ATOM 656 N N . GLN A 1 84 ? -1.227 61.781 23.453 1 40.03 84 GLN A N 1
ATOM 657 C CA . GLN A 1 84 ? -0.892 61.469 22.078 1 40.03 84 GLN A CA 1
ATOM 658 C C . GLN A 1 84 ? 0.076 60.281 22.016 1 40.03 84 GLN A C 1
ATOM 660 O O . GLN A 1 84 ? -0.027 59.438 21.125 1 40.03 84 GLN A O 1
ATOM 665 N N . LYS A 1 85 ? 1.068 60.344 22.875 1 39.84 85 LYS A N 1
ATOM 666 C CA . LYS A 1 85 ? 1.95 59.188 22.984 1 39.84 85 LYS A CA 1
ATOM 667 C C . LYS A 1 85 ? 1.188 57.969 23.484 1 39.84 85 LYS A C 1
ATOM 669 O O . LYS A 1 85 ? 1.446 56.844 23.031 1 39.84 85 LYS A O 1
ATOM 674 N N . ALA A 1 86 ? 0.288 58.25 24.391 1 38.75 86 ALA A N 1
ATOM 675 C CA . ALA A 1 86 ? -0.566 57.125 24.812 1 38.75 86 ALA A CA 1
ATOM 676 C C . ALA A 1 86 ? -1.433 56.625 23.656 1 38.75 86 ALA A C 1
ATOM 678 O O . ALA A 1 86 ? -1.646 55.438 23.516 1 38.75 86 ALA A O 1
ATOM 679 N N . ASP A 1 87 ? -2.082 57.594 22.906 1 38.72 87 ASP A N 1
ATOM 680 C CA . ASP A 1 87 ? -2.84 57.156 21.734 1 38.72 87 ASP A CA 1
ATOM 681 C C . ASP A 1 87 ? -1.936 56.469 20.719 1 38.72 87 ASP A C 1
ATOM 683 O O . ASP A 1 87 ? -2.334 55.469 20.109 1 38.72 87 ASP A O 1
ATOM 687 N N . LYS A 1 88 ? -0.772 57.125 20.438 1 41 88 LYS A N 1
ATOM 688 C CA . LYS A 1 88 ? 0.172 56.5 19.516 1 41 88 LYS A CA 1
ATOM 689 C C . LYS A 1 88 ? 0.704 55.188 20.094 1 41 88 LYS A C 1
ATOM 691 O O . LYS A 1 88 ? 0.901 54.219 19.375 1 41 88 LYS A O 1
ATOM 696 N N . GLU A 1 89 ? 0.929 55.25 21.344 1 40.03 89 GLU A N 1
ATOM 697 C CA . GLU A 1 89 ? 1.351 54.031 21.984 1 40.03 89 GLU A CA 1
ATOM 698 C C . GLU A 1 89 ? 0.228 53 22 1 40.03 89 GLU A C 1
ATOM 700 O O . GLU A 1 89 ? 0.474 51.812 21.812 1 40.03 89 GLU A O 1
ATOM 705 N N . THR A 1 90 ? -0.961 53.531 22.266 1 41.34 90 THR A N 1
ATOM 706 C CA . THR A 1 90 ? -2.104 52.625 22.156 1 41.34 90 THR A CA 1
ATOM 707 C C . THR A 1 90 ? -2.244 52.094 20.734 1 41.34 90 THR A C 1
ATOM 709 O O . THR A 1 90 ? -2.521 50.906 20.531 1 41.34 90 THR A O 1
ATOM 712 N N . VAL A 1 91 ? -2.057 53.031 19.828 1 41.94 91 VAL A N 1
ATOM 713 C CA . VAL A 1 91 ? -2.109 52.625 18.438 1 41.94 91 VAL A CA 1
ATOM 714 C C . VAL A 1 91 ? -0.934 51.688 18.125 1 41.94 91 VAL A C 1
ATOM 716 O O . VAL A 1 91 ? -1.104 50.656 17.484 1 41.94 91 VAL A O 1
ATOM 719 N N . TYR A 1 92 ? 0.165 52.094 18.609 1 41.47 92 TYR A N 1
ATOM 720 C CA . TYR A 1 92 ? 1.344 51.281 18.328 1 41.47 92 TYR A CA 1
ATOM 721 C C . TYR A 1 92 ? 1.245 49.906 19.031 1 41.47 92 TYR A C 1
ATOM 723 O O . TYR A 1 92 ? 1.561 48.875 18.438 1 41.47 92 TYR A O 1
ATOM 731 N N . THR A 1 93 ? 0.798 50.031 20.25 1 44.25 93 THR A N 1
ATOM 732 C CA . THR A 1 93 ? 0.667 48.781 21 1 44.25 93 THR A CA 1
ATOM 733 C C . THR A 1 93 ? -0.438 47.906 20.406 1 44.25 93 THR A C 1
ATOM 735 O O . THR A 1 93 ? -0.305 46.688 20.344 1 44.25 93 THR A O 1
ATOM 738 N N . LYS A 1 94 ? -1.484 48.562 19.984 1 48.09 94 LYS A N 1
ATOM 739 C CA . LYS A 1 94 ? -2.531 47.844 19.266 1 48.09 94 LYS A CA 1
ATOM 740 C C . LYS A 1 94 ? -2.008 47.281 17.953 1 48.09 94 LYS A C 1
ATOM 742 O O . LYS A 1 94 ? -2.312 46.156 17.594 1 48.09 94 LYS A O 1
ATOM 747 N N . ALA A 1 95 ? -1.2 48.031 17.344 1 45.53 95 ALA A N 1
ATOM 748 C CA . ALA A 1 95 ? -0.59 47.562 16.109 1 45.53 95 ALA A CA 1
ATOM 749 C C . ALA A 1 95 ? 0.395 46.438 16.375 1 45.53 95 ALA A C 1
ATOM 751 O O . ALA A 1 95 ? 0.416 45.438 15.648 1 45.53 95 ALA A O 1
ATOM 752 N N . GLU A 1 96 ? 1.202 46.531 17.406 1 49.38 96 GLU A N 1
ATOM 753 C CA . GLU A 1 96 ? 2.127 45.469 17.75 1 49.38 96 GLU A CA 1
ATOM 754 C C . GLU A 1 96 ? 1.379 44.219 18.219 1 49.38 96 GLU A C 1
ATOM 756 O O . GLU A 1 96 ? 1.732 43.094 17.844 1 49.38 96 GLU A O 1
ATOM 761 N N . SER A 1 97 ? 0.353 44.469 18.984 1 53 97 SER A N 1
ATOM 762 C CA . SER A 1 97 ? -0.452 43.344 19.453 1 53 97 SER A CA 1
ATOM 763 C C . SER A 1 97 ? -1.168 42.688 18.281 1 53 97 SER A C 1
ATOM 765 O O . SER A 1 97 ? -1.212 41.438 18.219 1 53 97 SER A O 1
ATOM 767 N N . LYS A 1 98 ? -1.687 43.531 17.438 1 53.31 98 LYS A N 1
ATOM 768 C CA . LYS A 1 98 ? -2.281 42.969 16.234 1 53.31 98 LYS A CA 1
ATOM 769 C C . LYS A 1 98 ? -1.223 42.281 15.367 1 53.31 98 LYS A C 1
ATOM 771 O O . LYS A 1 98 ? -1.461 41.219 14.812 1 53.31 98 LYS A O 1
ATOM 776 N N . GLN A 1 99 ? -0.098 42.906 15.305 1 53.03 99 GLN A N 1
ATOM 777 C CA . GLN A 1 99 ? 0.994 42.25 14.586 1 53.03 99 GLN A CA 1
ATOM 778 C C . GLN A 1 99 ? 1.398 40.938 15.25 1 53.03 99 GLN A C 1
ATOM 780 O O . GLN A 1 99 ? 1.685 39.969 14.57 1 53.03 99 GLN A O 1
ATOM 785 N N . GLU A 1 100 ? 1.468 40.969 16.594 1 57.41 100 GLU A N 1
ATOM 786 C CA . GLU A 1 100 ? 1.792 39.719 17.297 1 57.41 100 GLU A CA 1
ATOM 787 C C . GLU A 1 100 ? 0.668 38.719 17.156 1 57.41 100 GLU A C 1
ATOM 789 O O . GLU A 1 100 ? 0.925 37.5 17.031 1 57.41 100 GLU A O 1
ATOM 794 N N . LEU A 1 101 ? -0.517 39.25 17.234 1 55.22 101 LEU A N 1
ATOM 795 C CA . LEU A 1 101 ? -1.673 38.375 17.031 1 55.22 101 LEU A CA 1
ATOM 796 C C . LEU A 1 101 ? -1.642 37.75 15.641 1 55.22 101 LEU A C 1
ATOM 798 O O . LEU A 1 101 ? -1.98 36.562 15.477 1 55.22 101 LEU A O 1
ATOM 802 N N . ASP A 1 102 ? -1.198 38.531 14.711 1 54.41 102 ASP A N 1
ATOM 803 C CA . ASP A 1 102 ? -1.144 38.062 13.336 1 54.41 102 ASP A CA 1
ATOM 804 C C . ASP A 1 102 ? -0.1 36.938 13.18 1 54.41 102 ASP A C 1
ATOM 806 O O . ASP A 1 102 ? -0.189 36.125 12.266 1 54.41 102 ASP A O 1
ATOM 810 N N . LYS A 1 103 ? 0.749 36.969 14.18 1 53.75 103 LYS A N 1
ATOM 811 C CA . LYS A 1 103 ? 1.758 35.906 14.156 1 53.75 103 LYS A CA 1
ATOM 812 C C . LYS A 1 103 ? 1.271 34.656 14.898 1 53.75 103 LYS A C 1
ATOM 814 O O . LYS A 1 103 ? 2.051 33.75 15.156 1 53.75 103 LYS A O 1
ATOM 819 N N . LYS A 1 104 ? 0.038 34.781 15.32 1 56.84 104 LYS A N 1
ATOM 820 C CA . LYS A 1 104 ? -0.442 33.656 16.141 1 56.84 104 LYS A CA 1
ATOM 821 C C . LYS A 1 104 ? -1.741 33.094 15.586 1 56.84 104 LYS A C 1
ATOM 823 O O . LYS A 1 104 ? -2.508 33.8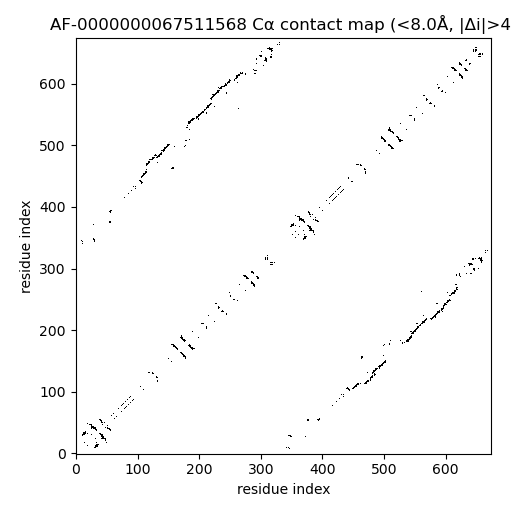12 14.93 1 56.84 104 LYS A O 1
ATOM 828 N N . LEU A 1 105 ? -1.792 31.75 15.602 1 59.12 105 LEU A N 1
ATOM 829 C CA . LEU A 1 105 ? -3.008 31.062 15.195 1 59.12 105 LEU A CA 1
ATOM 830 C C . LEU A 1 105 ? -3.988 30.953 16.359 1 59.12 105 LEU A C 1
ATOM 832 O O . LEU A 1 105 ? -3.594 30.641 17.484 1 59.12 105 LEU A O 1
ATOM 836 N N . ASN A 1 106 ? -5.27 31.406 16.094 1 58.19 106 ASN A N 1
ATOM 837 C CA . ASN A 1 106 ? -6.301 31.25 17.125 1 58.19 106 ASN A CA 1
ATOM 838 C C . ASN A 1 106 ? -6.344 29.828 17.672 1 58.19 106 ASN A C 1
ATOM 840 O O . ASN A 1 106 ? -6.379 28.859 16.922 1 58.19 106 ASN A O 1
ATOM 844 N N . LEU A 1 107 ? -6.117 29.656 19.078 1 57.66 107 LEU A N 1
ATOM 845 C CA . LEU A 1 107 ? -6.043 28.375 19.766 1 57.66 107 LEU A CA 1
ATOM 846 C C . LEU A 1 107 ? -7.398 27.672 19.766 1 57.66 107 LEU A C 1
ATOM 848 O O . LEU A 1 107 ? -7.469 26.453 19.906 1 57.66 107 LEU A O 1
ATOM 852 N N . LYS A 1 108 ? -8.578 28.312 19.75 1 56.09 108 LYS A N 1
ATOM 853 C CA . LYS A 1 108 ? -9.875 27.641 19.844 1 56.09 108 LYS A CA 1
ATOM 854 C C . LYS A 1 108 ? -10.266 27 18.531 1 56.09 108 LYS A C 1
ATOM 856 O O . LYS A 1 108 ? -11.367 26.469 18.391 1 56.09 108 LYS A O 1
ATOM 861 N N . GLY A 1 109 ? -9.43 26.844 17.781 1 54 109 GLY A N 1
ATOM 862 C CA . GLY A 1 109 ? -9.789 26.359 16.469 1 54 109 GLY A CA 1
ATOM 863 C C . GLY A 1 109 ? -10.172 27.469 15.5 1 54 109 GLY A C 1
ATOM 864 O O . GLY A 1 109 ? -10.438 28.594 15.922 1 54 109 GLY A O 1
ATOM 865 N N . GLY A 1 110 ? -9.812 27.578 14.406 1 55.97 110 GLY A N 1
ATOM 866 C CA . GLY A 1 110 ? -10.148 28.562 13.391 1 55.97 110 GLY A CA 1
ATOM 867 C C . GLY A 1 110 ? -9.914 28.078 11.977 1 55.97 110 GLY A C 1
ATOM 868 O O . GLY A 1 110 ? -9.492 26.922 11.773 1 55.97 110 GLY A O 1
ATOM 869 N N . VAL A 1 111 ? -10.781 28.641 11.078 1 58.84 111 VAL A N 1
ATOM 870 C CA . VAL A 1 111 ? -10.539 28.406 9.664 1 58.84 111 VAL A CA 1
ATOM 871 C C . VAL A 1 111 ? -9.375 29.266 9.18 1 58.84 111 VAL A C 1
ATOM 873 O O . VAL A 1 111 ? -9.414 30.484 9.305 1 58.84 111 VAL A O 1
ATOM 876 N N . MET A 1 112 ? -8.266 28.594 9.062 1 62.84 112 MET A N 1
ATOM 877 C CA . MET A 1 112 ? -7.141 29.281 8.445 1 62.84 112 MET A CA 1
ATOM 878 C C . MET A 1 112 ? -7.238 29.234 6.922 1 62.84 112 MET A C 1
ATOM 880 O O . MET A 1 112 ? -7.504 28.172 6.352 1 62.84 112 MET A O 1
ATOM 884 N N . THR A 1 113 ? -7.309 30.422 6.383 1 61.78 113 THR A N 1
ATOM 885 C CA . THR A 1 113 ? -7.277 30.562 4.93 1 61.78 113 THR A CA 1
ATOM 886 C C . THR A 1 113 ? -5.852 30.812 4.441 1 61.78 113 THR A C 1
ATOM 888 O O . THR A 1 113 ? -5.047 31.406 5.148 1 61.78 113 THR A O 1
ATOM 891 N N . GLY A 1 114 ? -5.379 30.047 3.436 1 64.44 114 GLY A N 1
ATOM 892 C CA . GLY A 1 114 ? -4.047 30.188 2.867 1 64.44 114 GLY A CA 1
ATOM 893 C C . GLY A 1 114 ? -3.184 28.953 3.051 1 64.44 114 GLY A C 1
ATOM 894 O O . GLY A 1 114 ? -3.688 27.828 3.021 1 64.44 114 GLY A O 1
ATOM 895 N N . GLN A 1 115 ? -1.888 29.219 3.035 1 69.44 115 GLN A N 1
ATOM 896 C CA . GLN A 1 115 ? -0.903 28.156 3.223 1 69.44 115 GLN A CA 1
ATOM 897 C C . GLN A 1 115 ? -0.267 28.234 4.605 1 69.44 115 GLN A C 1
ATOM 899 O O . GLN A 1 115 ? 0.035 29.328 5.098 1 69.44 115 GLN A O 1
ATOM 904 N N . LEU A 1 116 ? -0.323 27.141 5.34 1 75 116 LEU A N 1
ATOM 905 C CA . LEU A 1 116 ? 0.427 27.016 6.586 1 75 116 LEU A CA 1
ATOM 906 C C . LEU A 1 116 ? 1.79 26.375 6.344 1 75 116 LEU A C 1
ATOM 908 O O . LEU A 1 116 ? 1.872 25.234 5.883 1 75 116 LEU A O 1
ATOM 912 N N . LYS A 1 117 ? 2.891 27.141 6.531 1 75.69 117 LYS A N 1
ATOM 913 C CA . LYS A 1 117 ? 4.254 26.641 6.375 1 75.69 117 LYS A CA 1
ATOM 914 C C . LYS A 1 117 ? 4.93 26.469 7.73 1 75.69 117 LYS A C 1
ATOM 916 O O . LYS A 1 117 ? 4.973 27.391 8.539 1 75.69 117 LYS A O 1
ATOM 921 N N . PHE A 1 118 ? 5.359 25.234 7.992 1 74.31 118 PHE A N 1
ATOM 922 C CA . PHE A 1 118 ? 6.09 24.906 9.211 1 74.31 118 PHE A CA 1
ATOM 923 C C . PHE A 1 118 ? 7.551 24.609 8.898 1 74.31 118 PHE A C 1
ATOM 925 O O . PHE A 1 118 ? 7.859 23.859 7.977 1 74.31 118 PHE A O 1
ATOM 932 N N . LYS A 1 119 ? 8.461 25.281 9.586 1 76.38 119 LYS A N 1
ATOM 933 C CA . LYS A 1 119 ? 9.875 24.922 9.695 1 76.38 119 LYS A CA 1
ATOM 934 C C . LYS A 1 119 ? 10.258 24.625 11.141 1 76.38 119 LYS A C 1
ATOM 936 O O . LYS A 1 119 ? 10.633 25.547 11.883 1 76.38 119 LYS A O 1
ATOM 941 N N . PRO A 1 120 ? 10.078 23.359 11.508 1 73.62 120 PRO A N 1
ATOM 942 C CA . PRO A 1 120 ? 10.281 23.062 12.93 1 73.62 120 PRO A CA 1
ATOM 943 C C . PRO A 1 120 ? 11.719 23.312 13.375 1 73.62 120 PRO A C 1
ATOM 945 O O . PRO A 1 120 ? 12.648 23.219 12.57 1 73.62 120 PRO A O 1
ATOM 948 N N . ALA A 1 121 ? 11.805 23.688 14.672 1 73.81 121 ALA A N 1
ATOM 949 C CA . ALA A 1 121 ? 13.117 23.875 15.281 1 73.81 121 ALA A CA 1
ATOM 950 C C . ALA A 1 121 ? 13.891 22.562 15.328 1 73.81 121 ALA A C 1
ATOM 952 O O . ALA A 1 121 ? 13.297 21.484 15.305 1 73.81 121 ALA A O 1
ATOM 953 N N . ALA A 1 122 ? 15.211 22.656 15.383 1 73.81 122 ALA A N 1
ATOM 954 C CA . ALA A 1 122 ? 16.094 21.5 15.422 1 73.81 122 ALA A CA 1
ATOM 955 C C . ALA A 1 122 ? 15.852 20.656 16.672 1 73.81 122 ALA A C 1
ATOM 957 O O . ALA A 1 122 ? 16.266 19.5 16.734 1 73.81 122 ALA A O 1
ATOM 958 N N . THR A 1 123 ? 15.133 21.188 17.688 1 72.25 123 THR A N 1
ATOM 959 C CA . THR A 1 123 ? 14.938 20.531 18.984 1 72.25 123 THR A CA 1
ATOM 960 C C . THR A 1 123 ? 13.781 19.547 18.906 1 72.25 123 THR A C 1
ATOM 962 O O . THR A 1 123 ? 13.531 18.812 19.859 1 72.25 123 THR A O 1
ATOM 965 N N . VAL A 1 124 ? 13.078 19.672 17.828 1 71.38 124 VAL A N 1
ATOM 966 C CA . VAL A 1 124 ? 11.992 18.703 17.719 1 71.38 124 VAL A CA 1
ATOM 967 C C . VAL A 1 124 ? 12.547 17.281 17.781 1 71.38 124 VAL A C 1
ATOM 969 O O . VAL A 1 124 ? 13.492 16.953 17.062 1 71.38 124 VAL A O 1
ATOM 972 N N . ALA A 1 125 ? 11.992 16.438 18.703 1 65.12 125 ALA A N 1
ATOM 973 C CA . ALA A 1 125 ? 12.477 15.078 18.938 1 65.12 125 ALA A CA 1
ATOM 974 C C . ALA A 1 125 ? 12.211 14.18 17.75 1 65.12 125 ALA A C 1
ATOM 976 O O . ALA A 1 125 ? 11.227 14.359 17.031 1 65.12 125 ALA A O 1
ATOM 977 N N . TYR A 1 126 ? 13.195 13.289 17.531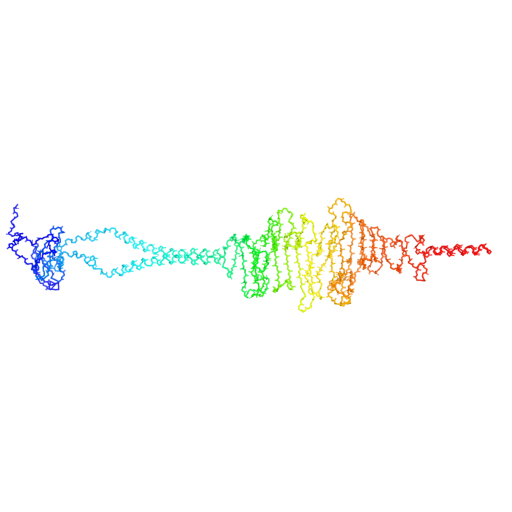 1 60.69 126 TYR A N 1
ATOM 978 C CA . TYR A 1 126 ? 13.102 12.328 16.438 1 60.69 126 TYR A CA 1
ATOM 979 C C . TYR A 1 126 ? 12.039 11.273 16.734 1 60.69 126 TYR A C 1
ATOM 981 O O . TYR A 1 126 ? 11.586 10.57 15.828 1 60.69 126 TYR A O 1
ATOM 989 N N . SER A 1 127 ? 11.742 11.188 18.141 1 57.25 127 SER A N 1
ATOM 990 C CA . SER A 1 127 ? 10.844 10.086 18.469 1 57.25 127 SER A CA 1
ATOM 991 C C . SER A 1 127 ? 9.406 10.422 18.094 1 57.25 127 SER A C 1
ATOM 993 O O . SER A 1 127 ? 8.945 11.547 18.328 1 57.25 127 SER A O 1
ATOM 995 N N . SER A 1 128 ? 8.688 9.602 17.438 1 57.53 128 SER A N 1
ATOM 996 C CA . SER A 1 128 ? 7.293 9.688 17.016 1 57.53 128 SER A CA 1
ATOM 997 C C . SER A 1 128 ? 6.363 9.906 18.203 1 57.53 128 SER A C 1
ATOM 999 O O . SER A 1 128 ? 5.25 10.414 18.031 1 57.53 128 SER A O 1
ATOM 1001 N N . SER A 1 129 ? 6.777 9.555 19.516 1 57.84 129 SER A N 1
ATOM 1002 C CA . SER A 1 129 ? 5.809 9.641 20.594 1 57.84 129 SER A CA 1
ATOM 1003 C C . SER A 1 129 ? 5.746 11.055 21.172 1 57.84 129 SER A C 1
ATOM 1005 O O . SER A 1 129 ? 4.715 11.469 21.703 1 57.84 129 SER A O 1
ATOM 1007 N N . THR A 1 130 ? 6.832 11.734 21.172 1 60.66 130 THR A N 1
ATOM 1008 C CA . THR A 1 130 ? 6.828 13.031 21.828 1 60.66 130 THR A CA 1
ATOM 1009 C C . THR A 1 130 ? 7.223 14.141 20.859 1 60.66 130 THR A C 1
ATOM 1011 O O . THR A 1 130 ? 7.254 15.312 21.219 1 60.66 130 THR A O 1
ATOM 1014 N N . GLY A 1 131 ? 7.375 13.703 19.578 1 64.25 131 GLY A N 1
ATOM 1015 C CA . GLY A 1 131 ? 7.871 14.688 18.625 1 64.25 131 GLY A CA 1
ATOM 1016 C C . GLY A 1 131 ? 6.965 14.867 17.422 1 64.25 131 GLY A C 1
ATOM 1017 O O . GLY A 1 131 ? 5.824 14.406 17.422 1 64.25 131 GLY A O 1
ATOM 1018 N N . GLY A 1 132 ? 7.34 15.758 16.641 1 75.94 132 GLY A N 1
ATOM 1019 C CA . GLY A 1 132 ? 6.656 16.078 15.391 1 75.94 132 GLY A CA 1
ATOM 1020 C C . GLY A 1 132 ? 6.441 17.562 15.195 1 75.94 132 GLY A C 1
ATOM 1021 O O . GLY A 1 132 ? 6.023 18.266 16.109 1 75.94 132 GLY A O 1
ATOM 1022 N N . ALA A 1 133 ? 6.797 17.906 13.992 1 76.75 133 ALA A N 1
ATOM 1023 C CA . ALA A 1 133 ? 6.496 19.297 13.656 1 76.75 133 ALA A CA 1
ATOM 1024 C C . ALA A 1 133 ? 5.02 19.594 13.875 1 76.75 133 ALA A C 1
ATOM 1026 O O . ALA A 1 133 ? 4.672 20.688 14.359 1 76.75 133 ALA A O 1
ATOM 1027 N N . VAL A 1 134 ? 4.16 18.641 13.586 1 80.88 134 VAL A N 1
ATOM 1028 C CA . VAL A 1 134 ? 2.744 18.609 13.945 1 80.88 134 VAL A CA 1
ATOM 1029 C C . VAL A 1 134 ? 2.447 17.375 14.797 1 80.88 134 VAL A C 1
ATOM 1031 O O . VAL A 1 134 ? 2.65 16.25 14.352 1 80.88 134 VAL A O 1
ATOM 1034 N N . ASN A 1 135 ? 2.088 17.578 16.078 1 81.12 135 ASN A N 1
ATOM 1035 C CA . ASN A 1 135 ? 1.763 16.5 17.016 1 81.12 135 ASN A CA 1
ATOM 1036 C C . ASN A 1 135 ? 0.3 16.562 17.438 1 81.12 135 ASN A C 1
ATOM 1038 O O . ASN A 1 135 ? -0.134 17.531 18.062 1 81.12 135 ASN A O 1
ATOM 1042 N N . ILE A 1 136 ? -0.448 15.586 17 1 83 136 ILE A N 1
ATOM 1043 C CA . ILE A 1 136 ? -1.88 15.531 17.266 1 83 136 ILE A CA 1
ATOM 1044 C C . ILE A 1 136 ? -2.17 14.422 18.281 1 83 136 ILE A C 1
ATOM 1046 O O . ILE A 1 136 ? -2.061 13.234 17.953 1 83 136 ILE A O 1
ATOM 1050 N N . ASP A 1 137 ? -2.498 14.781 19.484 1 80.69 137 ASP A N 1
ATOM 1051 C CA . ASP A 1 137 ? -2.867 13.875 20.562 1 80.69 137 ASP A CA 1
ATOM 1052 C C . ASP A 1 137 ? -4.383 13.68 20.625 1 80.69 137 ASP A C 1
ATOM 1054 O O . ASP A 1 137 ? -5.113 14.594 21.016 1 80.69 137 ASP A O 1
ATOM 1058 N N . LEU A 1 138 ? -4.793 12.477 20.266 1 80.75 138 LEU A N 1
ATOM 1059 C CA . LEU A 1 138 ? -6.219 12.164 20.203 1 80.75 138 LEU A CA 1
ATOM 1060 C C . LEU A 1 138 ? -6.684 11.477 21.484 1 80.75 138 LEU A C 1
ATOM 1062 O O . LEU A 1 138 ? -7.793 10.945 21.531 1 80.75 138 LEU A O 1
ATOM 1066 N N . SER A 1 139 ? -5.879 11.469 22.547 1 81.19 139 SER A N 1
ATOM 1067 C CA . SER A 1 139 ? -6.16 10.68 23.75 1 81.19 139 SER A CA 1
ATOM 1068 C C . SER A 1 139 ? -7.418 11.18 24.453 1 81.19 139 SER A C 1
ATOM 1070 O O . SER A 1 139 ? -8.023 10.445 25.25 1 81.19 139 SER A O 1
ATOM 1072 N N . SER A 1 140 ? -7.805 12.477 24.203 1 82 140 SER A N 1
ATOM 1073 C CA . SER A 1 140 ? -8.953 13.039 24.906 1 82 140 SER A CA 1
ATOM 1074 C C . SER A 1 140 ? -10.188 13.062 24.016 1 82 140 SER A C 1
ATOM 1076 O O . SER A 1 140 ? -11.219 13.633 24.375 1 82 140 SER A O 1
ATOM 1078 N N . THR A 1 141 ? -10.031 12.508 22.766 1 81.19 141 THR A N 1
ATOM 1079 C CA . THR A 1 141 ? -11.156 12.578 21.828 1 81.19 141 THR A CA 1
ATOM 1080 C C . THR A 1 141 ? -11.312 11.273 21.078 1 81.19 141 THR A C 1
ATOM 1082 O O . THR A 1 141 ? -10.367 10.477 21 1 81.19 141 THR A O 1
ATOM 1085 N N . ARG A 1 142 ? -12.523 11.008 20.578 1 80.75 142 ARG A N 1
ATOM 1086 C CA . ARG A 1 142 ? -12.828 9.859 19.719 1 80.75 142 ARG A CA 1
ATOM 1087 C C . ARG A 1 142 ? -12.898 10.281 18.25 1 80.75 142 ARG A C 1
ATOM 1089 O O . ARG A 1 142 ? -13.289 9.484 17.391 1 80.75 142 ARG A O 1
ATOM 1096 N N . GLY A 1 143 ? -12.578 11.586 18.031 1 79.31 143 GLY A N 1
ATOM 1097 C CA . GLY A 1 143 ? -12.672 12.133 16.688 1 79.31 143 GLY A CA 1
ATOM 1098 C C . GLY A 1 143 ? -11.516 11.703 15.797 1 79.31 143 GLY A C 1
ATOM 1099 O O . GLY A 1 143 ? -10.664 10.922 16.203 1 79.31 143 GLY A O 1
ATOM 1100 N N . ALA A 1 144 ? -11.625 12.164 14.516 1 83.69 144 ALA A N 1
ATOM 1101 C CA . ALA A 1 144 ? -10.578 11.875 13.539 1 83.69 144 ALA A CA 1
ATOM 1102 C C . ALA A 1 144 ? -9.359 12.758 13.773 1 83.69 144 ALA A C 1
ATOM 1104 O O . ALA A 1 144 ? -9.477 13.867 14.305 1 83.69 144 ALA A O 1
ATOM 1105 N N . GLY A 1 145 ? -8.18 12.266 13.422 1 86 145 GLY A N 1
ATOM 1106 C CA . GLY A 1 145 ? -6.941 13.016 13.562 1 86 145 GLY A CA 1
ATOM 1107 C C . GLY A 1 145 ? -6.723 14.016 12.438 1 86 145 GLY A C 1
ATOM 1108 O O . GLY A 1 145 ? -6.973 15.211 12.609 1 86 145 GLY A O 1
ATOM 1109 N N . VAL A 1 146 ? -6.371 13.531 11.273 1 86.56 146 VAL A N 1
ATOM 1110 C CA . VAL A 1 146 ? -6.145 14.359 10.094 1 86.56 146 VAL A CA 1
ATOM 1111 C C . VAL A 1 146 ? -7.125 13.969 8.992 1 86.56 146 VAL A C 1
ATOM 1113 O O . VAL A 1 146 ? -7.172 12.805 8.578 1 86.56 146 VAL A O 1
ATOM 1116 N N . VAL A 1 147 ? -7.977 14.867 8.617 1 83 147 VAL A N 1
ATOM 1117 C CA . VAL A 1 147 ? -8.883 14.664 7.488 1 83 147 VAL A CA 1
ATOM 1118 C C . VAL A 1 147 ? -8.555 15.672 6.383 1 83 147 VAL A C 1
ATOM 1120 O O . VAL A 1 147 ? -8.664 16.891 6.586 1 83 147 VAL A O 1
ATOM 1123 N N . VAL A 1 148 ? -8.031 15.18 5.355 1 82.69 148 VAL A N 1
ATOM 1124 C CA . VAL A 1 148 ? -7.801 15.984 4.156 1 82.69 148 VAL A CA 1
ATOM 1125 C C . VAL A 1 148 ? -8.789 15.57 3.066 1 82.69 148 VAL A C 1
ATOM 1127 O O . VAL A 1 148 ? -8.836 14.406 2.666 1 82.69 148 VAL A O 1
ATOM 1130 N N . TYR A 1 149 ? -9.602 16.453 2.656 1 78.69 149 TYR A N 1
ATOM 1131 C CA . TYR A 1 149 ? -10.633 16.047 1.701 1 78.69 149 TYR A CA 1
ATOM 1132 C C . TYR A 1 149 ? -10.938 17.172 0.725 1 78.69 149 TYR A C 1
ATOM 1134 O O . TYR A 1 149 ? -10.688 18.344 1.021 1 78.69 149 TYR A O 1
ATOM 1142 N N . SER A 1 150 ? -11.305 16.797 -0.439 1 77.56 150 SER A N 1
ATOM 1143 C CA . SER A 1 150 ? -11.922 17.688 -1.42 1 77.56 150 SER A CA 1
ATOM 1144 C C . SER A 1 150 ? -13.273 17.141 -1.878 1 77.56 150 SER A C 1
ATOM 1146 O O . SER A 1 150 ? -13.375 15.984 -2.295 1 77.56 150 SER A O 1
ATOM 1148 N N . ASP A 1 151 ? -14.344 17.938 -1.678 1 73.62 151 ASP A N 1
ATOM 1149 C CA . ASP A 1 151 ? -15.664 17.5 -2.117 1 73.62 151 ASP A CA 1
ATOM 1150 C C . ASP A 1 151 ? -15.797 17.594 -3.637 1 73.62 151 ASP A C 1
ATOM 1152 O O . ASP A 1 151 ? -16.719 17.016 -4.219 1 73.62 151 ASP A O 1
ATOM 1156 N N . ASN A 1 152 ? -14.805 18.312 -4.176 1 68.62 152 ASN A N 1
ATOM 1157 C CA . ASN A 1 152 ? -14.766 18.438 -5.629 1 68.62 152 ASN A CA 1
ATOM 1158 C C . ASN A 1 152 ? -13.516 17.766 -6.203 1 68.62 152 ASN A C 1
ATOM 1160 O O . ASN A 1 152 ? -12.516 17.594 -5.5 1 68.62 152 ASN A O 1
ATOM 1164 N N . ASP A 1 153 ? -13.586 17.062 -7.23 1 61.72 153 ASP A N 1
ATOM 1165 C CA . ASP A 1 153 ? -12.461 16.406 -7.898 1 61.72 153 ASP A CA 1
ATOM 1166 C C . ASP A 1 153 ? -11.57 17.422 -8.609 1 61.72 153 ASP A C 1
ATOM 1168 O O . ASP A 1 153 ? -11.125 17.188 -9.734 1 61.72 153 ASP A O 1
ATOM 1172 N N . THR A 1 154 ? -11.383 18.562 -7.988 1 61.81 154 THR A N 1
ATOM 1173 C CA . THR A 1 154 ? -10.68 19.609 -8.719 1 61.81 154 THR A CA 1
ATOM 1174 C C . THR A 1 154 ? -9.258 19.766 -8.195 1 61.81 154 THR A C 1
ATOM 1176 O O . THR A 1 154 ? -8.531 20.672 -8.617 1 61.81 154 THR A O 1
ATOM 1179 N N . SER A 1 155 ? -8.914 18.891 -7.305 1 62.06 155 SER A N 1
ATOM 1180 C CA . SER A 1 155 ? -7.562 19.094 -6.789 1 62.06 155 SER A CA 1
ATOM 1181 C C . SER A 1 155 ? -6.516 18.516 -7.734 1 62.06 155 SER A C 1
ATOM 1183 O O . SER A 1 155 ? -6.594 17.344 -8.102 1 62.06 155 SER A O 1
ATOM 1185 N N . ASP A 1 156 ? -5.492 19.422 -8.234 1 69.44 156 ASP A N 1
ATOM 1186 C CA . ASP A 1 156 ? -4.418 18.969 -9.109 1 69.44 156 ASP A CA 1
ATOM 1187 C C . ASP A 1 156 ? -3.248 18.422 -8.297 1 69.44 156 ASP A C 1
ATOM 1189 O O . ASP A 1 156 ? -2.439 17.641 -8.812 1 69.44 156 ASP A O 1
ATOM 1193 N N . GLY A 1 157 ? -3.209 18.828 -7.07 1 70.62 157 GLY A N 1
ATOM 1194 C CA . GLY A 1 157 ? -2.113 18.344 -6.246 1 70.62 157 GLY A CA 1
ATOM 1195 C C . GLY A 1 157 ? -2.496 17.156 -5.391 1 70.62 157 GLY A C 1
ATOM 1196 O O . GLY A 1 157 ? -3.68 16.844 -5.238 1 70.62 157 GLY A O 1
ATOM 1197 N N . PRO A 1 158 ? -1.407 16.5 -4.977 1 75.38 158 PRO A N 1
ATOM 1198 C CA . PRO A 1 158 ? -1.708 15.375 -4.086 1 75.38 158 PRO A CA 1
ATOM 1199 C C . PRO A 1 158 ? -2.312 15.82 -2.756 1 75.38 158 PRO A C 1
ATOM 1201 O O . PRO A 1 158 ? -2.002 16.906 -2.268 1 75.38 158 PRO A O 1
ATOM 1204 N N . LEU A 1 159 ? -3.223 14.992 -2.158 1 80.75 159 LEU A N 1
ATOM 1205 C CA . LEU A 1 159 ? -3.762 15.211 -0.82 1 80.75 159 LEU A CA 1
ATOM 1206 C C . LEU A 1 159 ? -2.662 15.125 0.231 1 80.75 159 LEU A C 1
ATOM 1208 O O . LEU A 1 159 ? -2.758 15.742 1.291 1 80.75 159 LEU A O 1
ATOM 1212 N N . MET A 1 160 ? -1.677 14.32 -0.019 1 82.62 160 MET A N 1
ATOM 1213 C CA . MET A 1 160 ? -0.524 14.148 0.861 1 82.62 160 MET A CA 1
ATOM 1214 C C . MET A 1 160 ? 0.727 13.805 0.06 1 82.62 160 MET A C 1
ATOM 1216 O O . MET A 1 160 ? 0.668 13.008 -0.88 1 82.62 160 MET A O 1
ATOM 1220 N N . SER A 1 161 ? 1.785 14.484 0.277 1 80.69 161 SER A N 1
ATOM 1221 C CA . SER A 1 161 ? 3.105 14.188 -0.265 1 80.69 161 SER A CA 1
ATOM 1222 C C . SER A 1 161 ? 4.164 14.18 0.832 1 80.69 161 SER A C 1
ATOM 1224 O O . SER A 1 161 ? 4.379 15.195 1.503 1 80.69 161 SER A O 1
ATOM 1226 N N . LEU A 1 162 ? 4.625 13 1.099 1 80.94 162 LEU A N 1
ATOM 1227 C CA . LEU A 1 162 ? 5.738 12.82 2.021 1 80.94 162 LEU A CA 1
ATOM 1228 C C . LEU A 1 162 ? 6.996 12.383 1.276 1 80.94 162 LEU A C 1
ATOM 1230 O O . LEU A 1 162 ? 6.957 11.438 0.482 1 80.94 162 LEU A O 1
ATOM 1234 N N . ARG A 1 163 ? 8.102 13.102 1.48 1 77.56 163 ARG A N 1
ATOM 1235 C CA . ARG A 1 163 ? 9.305 12.727 0.743 1 77.56 163 ARG A CA 1
ATOM 1236 C C . ARG A 1 163 ? 10.562 13.094 1.525 1 77.56 163 ARG A C 1
ATOM 1238 O O . ARG A 1 163 ? 10.531 13.992 2.375 1 77.56 163 ARG A O 1
ATOM 1245 N N . THR A 1 164 ? 11.508 12.297 1.357 1 73.88 164 THR A N 1
ATOM 1246 C CA . THR A 1 164 ? 12.852 12.625 1.843 1 73.88 164 THR A CA 1
ATOM 1247 C C . THR A 1 164 ? 13.797 12.875 0.678 1 73.88 164 THR A C 1
ATOM 1249 O O . THR A 1 164 ? 13.75 12.172 -0.335 1 73.88 164 THR A O 1
ATOM 1252 N N . GLY A 1 165 ? 14.789 14.008 0.84 1 62.59 165 GLY A N 1
ATOM 1253 C CA . GLY A 1 165 ? 15.812 14.328 -0.143 1 62.59 165 GLY A CA 1
ATOM 1254 C C . GLY A 1 165 ? 15.383 15.406 -1.122 1 62.59 165 GLY A C 1
ATOM 1255 O O . GLY A 1 165 ? 14.219 15.82 -1.122 1 62.59 165 GLY A O 1
ATOM 1256 N N . LYS A 1 166 ? 16.453 16.078 -1.671 1 53.91 166 LYS A N 1
ATOM 1257 C CA . LYS A 1 166 ? 16.297 17.328 -2.414 1 53.91 166 LYS A CA 1
ATOM 1258 C C . LYS A 1 166 ? 15.469 17.109 -3.676 1 53.91 166 LYS A C 1
ATOM 1260 O O . LYS A 1 166 ? 14.539 17.875 -3.949 1 53.91 166 LYS A O 1
ATOM 1265 N N . GLU A 1 167 ? 16.172 16.562 -4.711 1 45.34 167 GLU A N 1
ATOM 1266 C CA . GLU A 1 167 ? 15.648 16.609 -6.07 1 45.34 167 GLU A CA 1
ATOM 1267 C C . GLU A 1 167 ? 14.391 15.766 -6.207 1 45.34 167 GLU A C 1
ATOM 1269 O O . GLU A 1 167 ? 13.883 15.227 -5.215 1 45.34 167 GLU A O 1
ATOM 1274 N N . THR A 1 168 ? 14.242 14.953 -7.473 1 41.06 168 THR A N 1
ATOM 1275 C CA . THR A 1 168 ? 13.242 14.156 -8.172 1 41.06 168 THR A CA 1
ATOM 1276 C C . THR A 1 168 ? 12.82 12.953 -7.324 1 41.06 168 THR A C 1
ATOM 1278 O O . THR A 1 168 ? 12.938 11.812 -7.762 1 41.06 168 THR A O 1
ATOM 1281 N N . PHE A 1 169 ? 12.266 13.086 -6.043 1 51.12 169 PHE A N 1
ATOM 1282 C CA . PHE A 1 169 ? 11.75 12.016 -5.199 1 51.12 169 PHE A CA 1
ATOM 1283 C C . PHE A 1 169 ? 12.875 11.102 -4.742 1 51.12 169 PHE A C 1
ATOM 1285 O O . PHE A 1 169 ? 13.086 10.031 -5.324 1 51.12 169 PHE A O 1
ATOM 1292 N N . ASN A 1 170 ? 14.078 11.477 -4.578 1 50.16 170 ASN A N 1
ATOM 1293 C CA . ASN A 1 170 ? 15.281 10.672 -4.715 1 50.16 170 ASN A CA 1
ATOM 1294 C C . ASN A 1 170 ? 15.227 9.422 -3.84 1 50.16 170 ASN A C 1
ATOM 1296 O O . ASN A 1 170 ? 15.727 8.367 -4.227 1 50.16 170 ASN A O 1
ATOM 1300 N N . GLN A 1 171 ? 14.836 9.539 -2.346 1 63.72 171 GLN A N 1
ATOM 1301 C CA . GLN A 1 171 ? 15.117 8.258 -1.711 1 63.72 171 GLN A CA 1
ATOM 1302 C C . GLN A 1 171 ? 13.828 7.461 -1.482 1 63.72 171 GLN A C 1
ATOM 1304 O O . GLN A 1 171 ? 13.695 6.332 -1.963 1 63.72 171 GLN A O 1
ATOM 1309 N N . SER A 1 172 ? 12.875 8.133 -0.677 1 68.38 172 SER A N 1
ATOM 1310 C CA . SER A 1 172 ? 11.586 7.473 -0.465 1 68.38 172 SER A CA 1
ATOM 1311 C C . SER A 1 172 ? 10.445 8.484 -0.473 1 68.38 172 SER A C 1
ATOM 1313 O O . SER A 1 172 ? 10.633 9.641 -0.095 1 68.38 172 SER A O 1
ATOM 1315 N N . ALA A 1 173 ? 9.359 8.102 -1.188 1 78.31 173 ALA A N 1
ATOM 1316 C CA . ALA A 1 173 ? 8.227 9.023 -1.225 1 78.31 173 ALA A CA 1
ATOM 1317 C C . ALA A 1 173 ? 6.902 8.281 -1.15 1 78.31 173 ALA A C 1
ATOM 1319 O O . ALA A 1 173 ? 6.793 7.141 -1.614 1 78.31 173 ALA A O 1
ATOM 1320 N N . LEU A 1 174 ? 5.902 8.891 -0.366 1 80.06 174 LEU A N 1
ATOM 1321 C CA . LEU A 1 174 ? 4.488 8.531 -0.391 1 80.06 174 LEU A CA 1
ATOM 1322 C C . LEU A 1 174 ? 3.646 9.672 -0.953 1 80.06 174 LEU A C 1
ATOM 1324 O O . LEU A 1 174 ? 3.719 10.797 -0.468 1 80.06 174 LEU A O 1
ATOM 1328 N N . PHE A 1 175 ? 2.93 9.406 -2.025 1 76.38 175 PHE A N 1
ATOM 1329 C CA . PHE A 1 175 ? 2.02 10.359 -2.641 1 76.38 175 PHE A CA 1
ATOM 1330 C C . PHE A 1 175 ? 0.592 9.828 -2.645 1 76.38 175 PHE A C 1
ATOM 1332 O O . PHE A 1 175 ? 0.345 8.711 -3.096 1 76.38 175 PHE A O 1
ATOM 1339 N N . VAL A 1 176 ? -0.282 10.516 -2.072 1 79.5 176 VAL A N 1
ATOM 1340 C CA . VAL A 1 176 ? -1.699 10.195 -2.207 1 79.5 176 VAL A CA 1
ATOM 1341 C C . VAL A 1 176 ? -2.367 11.188 -3.152 1 79.5 176 VAL A C 1
ATOM 1343 O O . VAL A 1 176 ? -2.562 12.352 -2.801 1 79.5 176 VAL A O 1
ATOM 1346 N N . ASP A 1 177 ? -2.613 10.578 -4.559 1 67.81 177 ASP A N 1
ATOM 1347 C CA . ASP A 1 177 ? -3.012 11.422 -5.68 1 67.81 177 ASP A CA 1
ATOM 1348 C C . ASP A 1 177 ? -4.52 11.352 -5.906 1 67.81 177 ASP A C 1
ATOM 1350 O O . ASP A 1 177 ? -5.148 10.32 -5.66 1 67.81 177 ASP A O 1
ATOM 1354 N N . TYR A 1 178 ? -5.254 12.617 -5.965 1 59.09 178 TYR A N 1
ATOM 1355 C CA . TYR A 1 178 ? -6.703 12.719 -6.098 1 59.09 178 TYR A CA 1
ATOM 1356 C C . TYR A 1 178 ? -7.109 12.852 -7.559 1 59.09 178 TYR A C 1
ATOM 1358 O O . TYR A 1 178 ? -8.273 13.141 -7.863 1 59.09 178 TYR A O 1
ATOM 1366 N N . LYS A 1 179 ? -6.27 12.656 -8.633 1 60.38 179 LYS A N 1
ATOM 1367 C CA . LYS A 1 179 ? -6.82 13.172 -9.883 1 60.38 179 LYS A CA 1
ATOM 1368 C C . LYS A 1 179 ? -7.562 12.086 -10.648 1 60.38 179 LYS A C 1
ATOM 1370 O O . LYS A 1 179 ? -8.219 12.359 -11.656 1 60.38 179 LYS A O 1
ATOM 1375 N N . GLY A 1 180 ? -7.621 11 -10.102 1 60.59 180 GLY A N 1
ATOM 1376 C CA . GLY A 1 180 ? -8.273 9.906 -10.805 1 60.59 180 GLY A CA 1
ATOM 1377 C C . GLY A 1 180 ? -7.562 9.523 -12.094 1 60.59 180 GLY A C 1
ATOM 1378 O O . GLY A 1 180 ? -8.023 8.648 -12.828 1 60.59 180 GLY A O 1
ATOM 1379 N N . THR A 1 181 ? -6.449 10.305 -12.391 1 68.06 181 THR A N 1
ATOM 1380 C CA . THR A 1 181 ? -5.734 10 -13.625 1 68.06 181 THR A CA 1
ATOM 1381 C C . THR A 1 181 ? -4.402 9.32 -13.32 1 68.06 181 THR A C 1
ATOM 1383 O O . THR A 1 181 ? -3.701 8.875 -14.227 1 68.06 181 THR A O 1
ATOM 1386 N N . THR A 1 182 ? -4.121 9.312 -12.023 1 77.5 182 THR A N 1
ATOM 1387 C CA . THR A 1 182 ? -2.912 8.641 -11.57 1 77.5 182 THR A CA 1
ATOM 1388 C C . THR A 1 182 ? -3.246 7.609 -10.492 1 77.5 182 THR A C 1
ATOM 1390 O O . THR A 1 182 ? -4.402 7.484 -10.078 1 77.5 182 THR A O 1
ATOM 1393 N N . ASN A 1 183 ? -2.172 6.957 -10.117 1 86.5 183 ASN A N 1
ATOM 1394 C CA . ASN A 1 183 ? -2.383 6.039 -9 1 86.5 183 ASN A CA 1
ATOM 1395 C C . ASN A 1 183 ? -2.857 6.773 -7.754 1 86.5 183 ASN A C 1
ATOM 1397 O O . ASN A 1 183 ? -2.422 7.895 -7.48 1 86.5 183 ASN A O 1
ATOM 1401 N N . ALA A 1 184 ? -3.777 6.125 -7.051 1 85.06 184 ALA A N 1
ATOM 1402 C CA . ALA A 1 184 ? -4.297 6.75 -5.836 1 85.06 184 ALA A CA 1
ATOM 1403 C C . ALA A 1 184 ? -3.195 6.926 -4.797 1 85.06 184 ALA A C 1
ATOM 1405 O O . ALA A 1 184 ? -2.992 8.023 -4.277 1 85.06 184 ALA A O 1
ATOM 1406 N N . VAL A 1 185 ? -2.463 5.902 -4.473 1 87.62 185 VAL A N 1
ATOM 1407 C CA . VAL A 1 185 ? -1.322 5.941 -3.566 1 87.62 185 VAL A CA 1
ATOM 1408 C C . VAL A 1 185 ? -0.071 5.441 -4.285 1 87.62 185 VAL A C 1
ATOM 1410 O O . VAL A 1 185 ? -0.086 4.375 -4.902 1 87.62 185 VAL A O 1
ATOM 1413 N N . ASN A 1 186 ? 0.938 6.293 -4.285 1 87.94 186 ASN A N 1
ATOM 1414 C CA . ASN A 1 186 ? 2.254 5.922 -4.793 1 87.94 186 ASN A CA 1
ATOM 1415 C C . ASN A 1 186 ? 3.277 5.805 -3.668 1 87.94 186 ASN A C 1
ATOM 1417 O O . ASN A 1 186 ? 3.396 6.707 -2.836 1 87.94 186 ASN A O 1
ATOM 1421 N N . ILE A 1 187 ? 3.918 4.688 -3.613 1 90 187 ILE A N 1
ATOM 1422 C CA . ILE A 1 187 ? 5.078 4.508 -2.744 1 90 187 ILE A CA 1
ATOM 1423 C C . ILE A 1 187 ? 6.316 4.219 -3.592 1 90 187 ILE A C 1
ATOM 1425 O O . ILE A 1 187 ? 6.32 3.289 -4.398 1 90 187 ILE A O 1
ATOM 1429 N N . ALA A 1 188 ? 7.289 5.098 -3.447 1 87.38 188 ALA A N 1
ATOM 1430 C CA . ALA A 1 188 ? 8.508 4.961 -4.234 1 87.38 188 ALA A CA 1
ATOM 1431 C C . ALA A 1 188 ? 9.742 4.961 -3.336 1 87.38 188 ALA A C 1
ATOM 1433 O O . ALA A 1 188 ? 9.82 5.734 -2.379 1 87.38 188 ALA A O 1
ATOM 1434 N N . MET A 1 189 ? 10.625 4.008 -3.6 1 86.75 189 MET A N 1
ATOM 1435 C CA . MET A 1 189 ? 11.93 3.949 -2.941 1 86.75 189 MET A CA 1
ATOM 1436 C C . MET A 1 189 ? 13.055 3.896 -3.969 1 86.75 189 MET A C 1
ATOM 1438 O O . MET A 1 189 ? 13.055 3.041 -4.855 1 86.75 189 MET A O 1
ATOM 1442 N N . ARG A 1 190 ? 13.867 4.766 -3.93 1 84.12 190 ARG A N 1
ATOM 1443 C CA . ARG A 1 190 ? 15.031 4.75 -4.82 1 84.12 190 ARG A CA 1
ATOM 1444 C C . ARG A 1 190 ? 16.141 3.879 -4.25 1 84.12 190 ARG A C 1
ATOM 1446 O O . ARG A 1 190 ? 16.078 3.449 -3.098 1 84.12 190 ARG A O 1
ATOM 1453 N N . GLN A 1 191 ? 17.094 3.707 -5.055 1 81.25 191 GLN A N 1
ATOM 1454 C CA . GLN A 1 191 ? 18.25 2.939 -4.613 1 81.25 191 GLN A CA 1
ATOM 1455 C C . GLN A 1 191 ? 19.016 3.686 -3.529 1 81.25 191 GLN A C 1
ATOM 1457 O O . GLN A 1 191 ? 19.5 4.797 -3.76 1 81.25 191 GLN A O 1
ATOM 1462 N N . PRO A 1 192 ? 19.016 3.092 -2.361 1 77.75 192 PRO A N 1
ATOM 1463 C CA . PRO A 1 192 ? 19.859 3.725 -1.341 1 77.75 192 PRO A CA 1
ATOM 1464 C C . PRO A 1 192 ? 21.328 3.723 -1.713 1 77.75 192 PRO A C 1
ATOM 1466 O O . PRO A 1 192 ? 21.75 2.982 -2.607 1 77.75 192 PRO A O 1
ATOM 1469 N N . THR A 1 193 ? 22.109 4.633 -1.036 1 80.56 193 THR A N 1
ATOM 1470 C CA . THR A 1 193 ? 23.547 4.707 -1.285 1 80.56 193 THR A CA 1
ATOM 1471 C C . THR A 1 193 ? 24.188 3.336 -1.11 1 80.56 193 THR A C 1
ATOM 1473 O O . THR A 1 193 ? 25.062 2.947 -1.9 1 80.56 193 THR A O 1
ATOM 1476 N N . THR A 1 194 ? 23.719 2.639 -0.047 1 81.56 194 THR A N 1
ATOM 1477 C CA . THR A 1 194 ? 24.109 1.251 0.176 1 81.56 194 THR A CA 1
ATOM 1478 C C . THR A 1 194 ? 22.891 0.338 0.172 1 81.56 194 THR A C 1
ATOM 1480 O O . THR A 1 194 ? 22.016 0.447 1.042 1 81.56 194 THR A O 1
ATOM 1483 N N . PRO A 1 195 ? 22.891 -0.44 -0.883 1 79.94 195 PRO A N 1
ATOM 1484 C CA . PRO A 1 195 ? 21.766 -1.366 -0.923 1 79.94 195 PRO A CA 1
ATOM 1485 C C . PRO A 1 195 ? 21.609 -2.17 0.367 1 79.94 195 PRO A C 1
ATOM 1487 O O . PRO A 1 195 ? 22.609 -2.555 0.979 1 79.94 195 PRO A O 1
ATOM 1490 N N . ASN A 1 196 ? 20.422 -2.352 0.842 1 86.88 196 ASN A N 1
ATOM 1491 C CA . ASN A 1 196 ? 20.094 -3.09 2.055 1 86.88 196 ASN A CA 1
ATOM 1492 C C . ASN A 1 196 ? 18.797 -3.885 1.889 1 86.88 196 ASN A C 1
ATOM 1494 O O . ASN A 1 196 ? 18.281 -4.008 0.778 1 86.88 196 ASN A O 1
ATOM 1498 N N . PHE A 1 197 ? 18.219 -4.438 2.98 1 89.75 197 PHE A N 1
ATOM 1499 C CA . PHE A 1 197 ? 17.094 -5.363 2.871 1 89.75 197 PHE A CA 1
ATOM 1500 C C . PHE A 1 197 ? 15.766 -4.633 3.061 1 89.75 197 PHE A C 1
ATOM 1502 O O . PHE A 1 197 ? 14.727 -5.266 3.248 1 89.75 197 PHE A O 1
ATOM 1509 N N . SER A 1 198 ? 15.875 -3.281 2.975 1 88.81 198 SER A N 1
ATOM 1510 C CA . SER A 1 198 ? 14.641 -2.525 3.168 1 88.81 198 SER A CA 1
ATOM 1511 C C . SER A 1 198 ? 13.727 -2.639 1.954 1 88.81 198 SER A C 1
ATOM 1513 O O . SER A 1 198 ? 14.195 -2.783 0.825 1 88.81 198 SER A O 1
ATOM 1515 N N . SER A 1 199 ? 12.484 -2.602 2.26 1 92.44 199 SER A N 1
ATOM 1516 C CA . SER A 1 199 ? 11.469 -2.625 1.219 1 92.44 199 SER A CA 1
ATOM 1517 C C . SER A 1 199 ? 10.781 -1.27 1.085 1 92.44 199 SER A C 1
ATOM 1519 O O . SER A 1 199 ? 10.75 -0.488 2.039 1 92.44 199 SER A O 1
ATOM 1521 N N . ALA A 1 200 ? 10.281 -0.992 -0.131 1 92.06 200 ALA A N 1
ATOM 1522 C CA . ALA A 1 200 ? 9.461 0.21 -0.284 1 92.06 200 ALA A CA 1
ATOM 1523 C C . ALA A 1 200 ? 8.234 0.155 0.616 1 92.06 200 ALA A C 1
ATOM 1525 O O . ALA A 1 200 ? 7.867 1.153 1.241 1 92.06 200 ALA A O 1
ATOM 1526 N N . LEU A 1 201 ? 7.586 -1.012 0.749 1 93.62 201 LEU A N 1
ATOM 1527 C CA . LEU A 1 201 ? 6.445 -1.219 1.634 1 93.62 201 LEU A CA 1
ATOM 1528 C C . LEU A 1 201 ? 6.582 -2.529 2.402 1 93.62 201 LEU A C 1
ATOM 1530 O O . LEU A 1 201 ? 6.852 -3.576 1.81 1 93.62 201 LEU A O 1
ATOM 1534 N N . ASN A 1 202 ? 6.492 -2.426 3.719 1 94.56 202 ASN A N 1
ATOM 1535 C CA . ASN A 1 202 ? 6.477 -3.576 4.613 1 94.56 202 ASN A CA 1
ATOM 1536 C C . ASN A 1 202 ? 5.16 -3.674 5.379 1 94.56 202 ASN A C 1
ATOM 1538 O O . ASN A 1 202 ? 4.758 -2.727 6.055 1 94.56 202 ASN A O 1
ATOM 1542 N N . ILE A 1 203 ? 4.438 -4.766 5.184 1 94.25 203 ILE A N 1
ATOM 1543 C CA . ILE A 1 203 ? 3.17 -5.004 5.859 1 94.25 203 ILE A CA 1
ATOM 1544 C C . ILE A 1 203 ? 3.293 -6.223 6.773 1 94.25 203 ILE A C 1
ATOM 1546 O O . ILE A 1 203 ? 3.646 -7.312 6.316 1 94.25 203 ILE A O 1
ATOM 1550 N N . THR A 1 204 ? 3.088 -6.039 8.031 1 93.75 204 THR A N 1
ATOM 1551 C CA . THR A 1 204 ? 3.068 -7.133 9 1 93.75 204 THR A CA 1
ATOM 1552 C C . THR A 1 204 ? 1.744 -7.16 9.758 1 93.75 204 THR A C 1
ATOM 1554 O O . THR A 1 204 ? 1.267 -6.125 10.219 1 93.75 204 THR A O 1
ATOM 1557 N N . SER A 1 205 ? 1.148 -8.336 9.758 1 92.44 205 SER A N 1
ATOM 1558 C CA . SER A 1 205 ? -0.094 -8.508 10.508 1 92.44 205 SER A CA 1
ATOM 1559 C C . SER A 1 205 ? 0.033 -9.625 11.539 1 92.44 205 SER A C 1
ATOM 1561 O O . SER A 1 205 ? 0.474 -10.727 11.219 1 92.44 205 SER A O 1
ATOM 1563 N N . GLY A 1 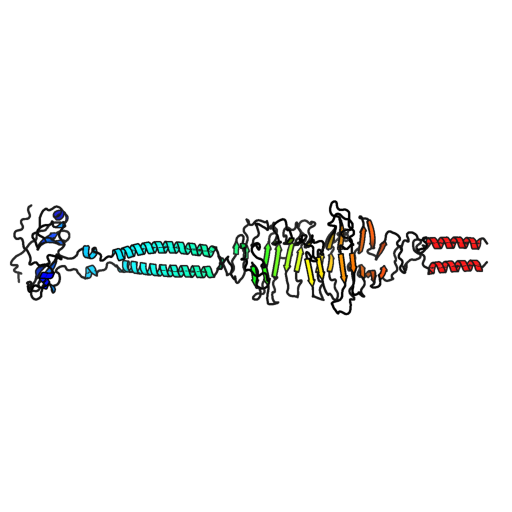206 ? -0.376 -9.281 12.797 1 89.06 206 GLY A N 1
ATOM 1564 C CA . GLY A 1 206 ? -0.454 -10.289 13.836 1 89.06 206 GLY A CA 1
ATOM 1565 C C . GLY A 1 206 ? -1.849 -10.859 14.008 1 89.06 206 GLY A C 1
ATOM 1566 O O . GLY A 1 206 ? -2.076 -11.703 14.883 1 89.06 206 GLY A O 1
ATOM 1567 N N . ASN A 1 207 ? -2.764 -10.336 13.203 1 91.06 207 ASN A N 1
ATOM 1568 C CA . ASN A 1 207 ? -4.133 -10.836 13.297 1 91.06 207 ASN A CA 1
ATOM 1569 C C . ASN A 1 207 ? -4.273 -12.219 12.656 1 91.06 207 ASN A C 1
ATOM 1571 O O . ASN A 1 207 ? -4.266 -12.344 11.438 1 91.06 207 ASN A O 1
ATOM 1575 N N . GLU A 1 208 ? -4.484 -13.289 13.422 1 92.69 208 GLU A N 1
ATOM 1576 C CA . GLU A 1 208 ? -4.457 -14.664 12.938 1 92.69 208 GLU A CA 1
ATOM 1577 C C . GLU A 1 208 ? -5.715 -14.992 12.141 1 92.69 208 GLU A C 1
ATOM 1579 O O . GLU A 1 208 ? -5.754 -15.984 11.406 1 92.69 208 GLU A O 1
ATOM 1584 N N . ASN A 1 209 ? -6.73 -14.133 12.266 1 93.5 209 ASN A N 1
ATOM 1585 C CA . ASN A 1 209 ? -7.984 -14.438 11.586 1 93.5 209 ASN A CA 1
ATOM 1586 C C . ASN A 1 209 ? -8.148 -13.609 10.312 1 93.5 209 ASN A C 1
ATOM 1588 O O . ASN A 1 209 ? -9.133 -13.773 9.586 1 93.5 209 ASN A O 1
ATOM 1592 N N . GLY A 1 210 ? -7.211 -12.703 10.07 1 91.81 210 GLY A N 1
ATOM 1593 C CA . GLY A 1 210 ? -7.266 -11.883 8.875 1 91.81 210 GLY A CA 1
ATOM 1594 C C . GLY A 1 210 ? -6.012 -11.977 8.031 1 91.81 210 GLY A C 1
ATOM 1595 O O . GLY A 1 210 ? -4.926 -12.25 8.547 1 91.81 210 GLY A O 1
ATOM 1596 N N . SER A 1 211 ? -6.219 -11.82 6.754 1 94.81 211 SER A N 1
ATOM 1597 C CA . SER A 1 211 ? -5.059 -11.734 5.875 1 94.81 211 SER A CA 1
ATOM 1598 C C . SER A 1 211 ? -4.203 -10.516 6.215 1 94.81 211 SER A C 1
ATOM 1600 O O . SER A 1 211 ? -4.727 -9.477 6.629 1 94.81 211 SER A O 1
ATOM 1602 N N . ALA A 1 212 ? -2.871 -10.703 6.066 1 94.94 212 ALA A N 1
ATOM 1603 C CA . ALA A 1 212 ? -2.01 -9.531 6.23 1 94.94 212 ALA A CA 1
ATOM 1604 C C . ALA A 1 212 ? -2.369 -8.445 5.223 1 94.94 212 ALA A C 1
ATOM 1606 O O . ALA A 1 212 ? -2.305 -7.254 5.543 1 94.94 212 ALA A O 1
ATOM 1607 N N . MET A 1 213 ? -2.721 -8.812 3.99 1 95.88 213 MET A N 1
ATOM 1608 C CA . MET A 1 213 ? -3.15 -7.891 2.941 1 95.88 213 MET A CA 1
ATOM 1609 C C . MET A 1 213 ? -4.262 -8.508 2.098 1 95.88 213 MET A C 1
ATOM 1611 O O . MET A 1 213 ? -4.211 -9.695 1.767 1 95.88 213 MET A O 1
ATOM 1615 N N . GLN A 1 214 ? -5.293 -7.75 1.879 1 94.81 214 GLN A N 1
ATOM 1616 C CA . GLN A 1 214 ? -6.379 -8.109 0.971 1 94.81 214 GLN A CA 1
ATOM 1617 C C . GLN A 1 214 ? -6.441 -7.148 -0.215 1 94.81 214 GLN A C 1
ATOM 1619 O O . GLN A 1 214 ? -6.324 -5.934 -0.045 1 94.81 214 GLN A O 1
ATOM 1624 N N . LEU A 1 215 ? -6.469 -7.715 -1.395 1 95.5 215 LEU A N 1
ATOM 1625 C CA . LEU A 1 215 ? -6.621 -6.953 -2.631 1 95.5 215 LEU A CA 1
ATOM 1626 C C . LEU A 1 215 ? -7.879 -7.379 -3.379 1 95.5 215 LEU A C 1
ATOM 1628 O O . LEU A 1 215 ? -8.133 -8.578 -3.545 1 95.5 215 LEU A O 1
ATOM 1632 N N . ARG A 1 216 ? -8.688 -6.391 -3.658 1 94.19 216 ARG A N 1
ATOM 1633 C CA . ARG A 1 216 ? -9.891 -6.648 -4.441 1 94.19 216 ARG A CA 1
ATOM 1634 C C . ARG A 1 216 ? -9.977 -5.707 -5.641 1 94.19 216 ARG A C 1
ATOM 1636 O O . ARG A 1 216 ? -9.695 -4.512 -5.52 1 94.19 216 ARG A O 1
ATOM 1643 N N . GLY A 1 217 ? -10.234 -6.266 -6.852 1 92.56 217 GLY A N 1
ATOM 1644 C CA . GLY A 1 217 ? -10.336 -5.441 -8.047 1 92.56 217 GLY A CA 1
ATOM 1645 C C . GLY A 1 217 ? -11.227 -6.051 -9.117 1 92.56 217 GLY A C 1
ATOM 1646 O O . GLY A 1 217 ? -11.75 -7.152 -8.945 1 92.56 217 GLY A O 1
ATOM 1647 N N . SER A 1 218 ? -11.57 -5.328 -10.148 1 90.62 218 SER A N 1
ATOM 1648 C CA . SER A 1 218 ? -12.477 -5.715 -11.219 1 90.62 218 SER A CA 1
ATOM 1649 C C . SER A 1 218 ? -11.898 -5.359 -12.586 1 90.62 218 SER A C 1
ATOM 1651 O O . SER A 1 218 ? -12.609 -4.848 -13.453 1 90.62 218 SER A O 1
ATOM 1653 N N . GLU A 1 219 ? -10.664 -5.711 -12.828 1 89.56 219 GLU A N 1
ATOM 1654 C CA . GLU A 1 219 ? -9.953 -5.309 -14.039 1 89.56 219 GLU A CA 1
ATOM 1655 C C . GLU A 1 219 ? -10.508 -6.02 -15.266 1 89.56 219 GLU A C 1
ATOM 1657 O O . GLU A 1 219 ? -10.914 -7.18 -15.195 1 89.56 219 GLU A O 1
ATOM 1662 N N . LYS A 1 220 ? -10.445 -5.371 -16.422 1 89.25 220 LYS A N 1
ATOM 1663 C CA . LYS A 1 220 ? -10.844 -5.949 -17.703 1 89.25 220 LYS A CA 1
ATOM 1664 C C . LYS A 1 220 ? -9.68 -6.688 -18.359 1 89.25 220 LYS A C 1
ATOM 1666 O O . LYS A 1 220 ? -9.891 -7.688 -19.047 1 89.25 220 LYS A O 1
ATOM 1671 N N . ALA A 1 221 ? -8.484 -6.16 -18.125 1 91.06 221 ALA A N 1
ATOM 1672 C CA . ALA A 1 221 ? -7.402 -6.688 -18.953 1 91.06 221 ALA A CA 1
ATOM 1673 C C . ALA A 1 221 ? -6.086 -6.715 -18.188 1 91.06 221 ALA A C 1
ATOM 1675 O O . ALA A 1 221 ? -5.02 -6.934 -18.766 1 91.06 221 ALA A O 1
ATOM 1676 N N . LEU A 1 222 ? -6.105 -6.465 -16.938 1 92 222 LEU A N 1
ATOM 1677 C CA . LEU A 1 222 ? -4.887 -6.445 -16.141 1 92 222 LEU A CA 1
ATOM 1678 C C . LEU A 1 222 ? -5.004 -7.387 -14.953 1 92 222 LEU A C 1
ATOM 1680 O O . LEU A 1 222 ? -6.043 -8.016 -14.75 1 92 222 LEU A O 1
ATOM 1684 N N . GLY A 1 223 ? -4.004 -7.473 -14.266 1 93.25 223 GLY A N 1
ATOM 1685 C CA . GLY A 1 223 ? -4.031 -8.227 -13.023 1 93.25 223 GLY A CA 1
ATOM 1686 C C . GLY A 1 223 ? -4.566 -7.43 -11.852 1 93.25 223 GLY A C 1
ATOM 1687 O O . GLY A 1 223 ? -4.277 -6.238 -11.719 1 93.25 223 GLY A O 1
ATOM 1688 N N . THR A 1 224 ? -5.383 -8.133 -11.023 1 95.56 224 THR A N 1
ATOM 1689 C CA . THR A 1 224 ? -5.754 -7.508 -9.766 1 95.56 224 THR A CA 1
ATOM 1690 C C . THR A 1 224 ? -4.508 -7.133 -8.961 1 95.56 224 THR A C 1
ATOM 1692 O O . THR A 1 224 ? -4.426 -6.035 -8.406 1 95.56 224 THR A O 1
ATOM 1695 N N . LEU A 1 225 ? -3.566 -8.008 -8.883 1 96.69 225 LEU A N 1
ATOM 1696 C CA . LEU A 1 225 ? -2.186 -7.711 -8.516 1 96.69 225 LEU A CA 1
ATOM 1697 C C . LEU A 1 225 ? -1.26 -7.855 -9.719 1 96.69 225 LEU A C 1
ATOM 1699 O O . LEU A 1 225 ? -1.208 -8.914 -10.344 1 96.69 225 LEU A O 1
ATOM 1703 N N . LYS A 1 226 ? -0.658 -6.746 -10.102 1 96.06 226 LYS A N 1
ATOM 1704 C CA . LYS A 1 226 ? 0.363 -6.758 -11.141 1 96.06 226 LYS A CA 1
ATOM 1705 C C . LYS A 1 226 ? 1.758 -6.586 -10.547 1 96.06 226 LYS A C 1
ATOM 1707 O O . LYS A 1 226 ? 2.029 -5.602 -9.859 1 96.06 226 LYS A O 1
ATOM 1712 N N . ILE A 1 227 ? 2.631 -7.609 -10.742 1 96.31 227 ILE A N 1
ATOM 1713 C CA . ILE A 1 227 ? 4.02 -7.562 -10.297 1 96.31 227 ILE A CA 1
ATOM 1714 C C . ILE A 1 227 ? 4.945 -7.48 -11.508 1 96.31 227 ILE A C 1
ATOM 1716 O O . ILE A 1 227 ? 4.812 -8.258 -12.453 1 96.31 227 ILE A O 1
ATOM 1720 N N . THR A 1 228 ? 5.781 -6.52 -11.523 1 95.25 228 THR A N 1
ATOM 1721 C CA . THR A 1 228 ? 6.809 -6.43 -12.555 1 95.25 228 THR A CA 1
ATOM 1722 C C . THR A 1 228 ? 8.203 -6.492 -11.938 1 95.25 228 THR A C 1
ATOM 1724 O O . THR A 1 228 ? 8.562 -5.648 -11.117 1 95.25 228 THR A O 1
ATOM 1727 N N . HIS A 1 229 ? 8.906 -7.492 -12.227 1 95.31 229 HIS A N 1
ATOM 1728 C CA . HIS A 1 229 ? 10.336 -7.539 -11.945 1 95.31 229 HIS A CA 1
ATOM 1729 C C . HIS A 1 229 ? 11.148 -7.078 -13.148 1 95.31 229 HIS A C 1
ATOM 1731 O O . HIS A 1 229 ? 10.953 -7.566 -14.266 1 95.31 229 HIS A O 1
ATOM 1737 N N . GLU A 1 230 ? 11.977 -6.164 -12.922 1 92.94 230 GLU A N 1
ATOM 1738 C CA . GLU A 1 230 ? 12.867 -5.641 -13.953 1 92.94 230 GLU A CA 1
ATOM 1739 C C . GLU A 1 230 ? 14.328 -5.852 -13.578 1 92.94 230 GLU A C 1
ATOM 1741 O O . GLU A 1 230 ? 14.766 -5.426 -12.508 1 92.94 230 GLU A O 1
ATOM 1746 N N . ASN A 1 231 ? 15.07 -6.566 -14.438 1 92.12 231 ASN A N 1
ATOM 174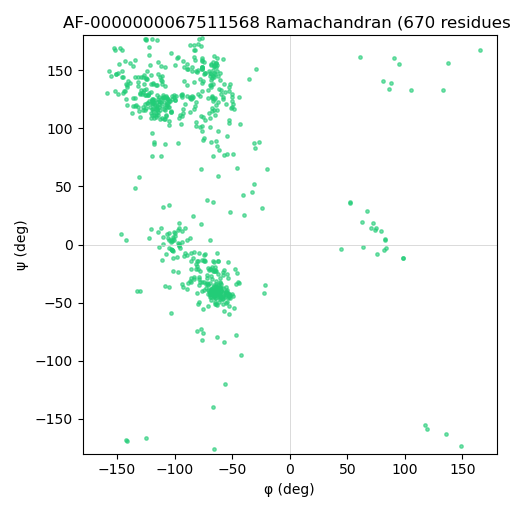7 C CA . ASN A 1 231 ? 16.516 -6.648 -14.25 1 92.12 231 ASN A CA 1
ATOM 1748 C C . ASN A 1 231 ? 17.172 -5.281 -14.383 1 92.12 231 ASN A C 1
ATOM 1750 O O . ASN A 1 231 ? 17.188 -4.695 -15.461 1 92.12 231 ASN A O 1
ATOM 1754 N N . PRO A 1 232 ? 17.75 -4.82 -13.305 1 79.56 232 PRO A N 1
ATOM 1755 C CA . PRO A 1 232 ? 18.234 -3.439 -13.352 1 79.56 232 PRO A CA 1
ATOM 1756 C C . PRO A 1 232 ? 19.609 -3.318 -14.008 1 79.56 232 PRO A C 1
ATOM 1758 O O . PRO A 1 232 ? 20.125 -2.209 -14.172 1 79.56 232 PRO A O 1
ATOM 1761 N N . SER A 1 233 ? 20.266 -4.48 -14.328 1 76 233 SER A N 1
ATOM 1762 C CA . SER A 1 233 ? 21.672 -4.406 -14.711 1 76 233 SER A CA 1
ATOM 1763 C C . SER A 1 233 ? 21.859 -4.84 -16.156 1 76 233 SER A C 1
ATOM 1765 O O . SER A 1 233 ? 20.922 -5.27 -16.828 1 76 233 SER A O 1
ATOM 1767 N N . ILE A 1 234 ? 23.188 -4.676 -16.531 1 74.88 234 ILE A N 1
ATOM 1768 C CA . ILE A 1 234 ? 23.562 -4.934 -17.922 1 74.88 234 ILE A CA 1
ATOM 1769 C C . ILE A 1 234 ? 23.75 -6.434 -18.125 1 74.88 234 ILE A C 1
ATOM 1771 O O . ILE A 1 234 ? 23.531 -6.941 -19.234 1 74.88 234 ILE A O 1
ATOM 1775 N N . GLY A 1 235 ? 23.984 -7.137 -17.016 1 86.75 235 GLY A N 1
ATOM 1776 C CA . GLY A 1 235 ? 24.172 -8.562 -17.234 1 86.75 235 GLY A CA 1
ATOM 1777 C C . GLY A 1 235 ? 22.891 -9.359 -17.125 1 86.75 235 GLY A C 1
ATOM 1778 O O . GLY A 1 235 ? 22.078 -9.102 -16.234 1 86.75 235 GLY A O 1
ATOM 1779 N N . ALA A 1 236 ? 22.781 -10.312 -17.984 1 89.06 236 ALA A N 1
ATOM 1780 C CA . ALA A 1 236 ? 21.562 -11.109 -18.047 1 89.06 236 ALA A CA 1
ATOM 1781 C C . ALA A 1 236 ? 21.422 -12 -16.812 1 89.06 236 ALA A C 1
ATOM 1783 O O . ALA A 1 236 ? 20.328 -12.422 -16.469 1 89.06 236 ALA A O 1
ATOM 1784 N N . ASP A 1 237 ? 22.531 -12.266 -16.109 1 92.69 237 ASP A N 1
ATOM 1785 C CA . ASP A 1 237 ? 22.484 -13.18 -14.969 1 92.69 237 ASP A CA 1
ATOM 1786 C C . ASP A 1 237 ? 22.547 -12.422 -13.648 1 92.69 237 ASP A C 1
ATOM 1788 O O . ASP A 1 237 ? 22.625 -13.023 -12.578 1 92.69 237 ASP A O 1
ATOM 1792 N N . TYR A 1 238 ? 22.438 -11.148 -13.727 1 90.62 238 TYR A N 1
ATOM 1793 C CA . TYR A 1 238 ? 22.594 -10.305 -12.555 1 90.62 238 TYR A CA 1
ATOM 1794 C C . TYR A 1 238 ? 21.562 -10.641 -11.484 1 90.62 238 TYR A C 1
ATOM 1796 O O . TYR A 1 238 ? 21.875 -10.641 -10.289 1 90.62 238 TYR A O 1
ATOM 1804 N N . ASP A 1 239 ? 20.359 -10.93 -11.977 1 92.69 239 ASP A N 1
ATOM 1805 C CA . ASP A 1 239 ? 19.234 -11.148 -11.062 1 92.69 239 ASP A CA 1
ATOM 1806 C C . ASP A 1 239 ? 18.891 -12.625 -10.953 1 92.69 239 ASP A C 1
ATOM 1808 O O . ASP A 1 239 ? 17.719 -12.984 -10.75 1 92.69 239 ASP A O 1
ATOM 1812 N N . LYS A 1 240 ? 19.891 -13.531 -11.039 1 94.12 240 LYS A N 1
ATOM 1813 C CA . LYS A 1 240 ? 19.641 -14.969 -11.094 1 94.12 240 LYS A CA 1
ATOM 1814 C C . LYS A 1 240 ? 19.047 -15.469 -9.781 1 94.12 240 LYS A C 1
ATOM 1816 O O . LYS A 1 240 ? 18.375 -16.516 -9.75 1 94.12 240 LYS A O 1
ATOM 1821 N N . ASN A 1 241 ? 19.266 -14.75 -8.688 1 93.38 241 ASN A N 1
ATOM 1822 C CA . ASN A 1 241 ? 18.734 -15.164 -7.391 1 93.38 241 ASN A CA 1
ATOM 1823 C C . ASN A 1 241 ? 17.422 -14.453 -7.07 1 93.38 241 ASN A C 1
ATOM 1825 O O . ASN A 1 241 ? 16.859 -14.633 -5.988 1 93.38 241 ASN A O 1
ATOM 1829 N N . ALA A 1 242 ? 16.906 -13.602 -7.973 1 94.25 242 ALA A N 1
ATOM 1830 C CA . ALA A 1 242 ? 15.672 -12.852 -7.754 1 94.25 242 ALA A CA 1
ATOM 1831 C C . ALA A 1 242 ? 14.453 -13.641 -8.227 1 94.25 242 ALA A C 1
ATOM 1833 O O . ALA A 1 242 ? 14.586 -14.57 -9.023 1 94.25 242 ALA A O 1
ATOM 1834 N N . ALA A 1 243 ? 13.352 -13.406 -7.625 1 96.44 243 ALA A N 1
ATOM 1835 C CA . ALA A 1 243 ? 12.055 -13.898 -8.07 1 96.44 243 ALA A CA 1
ATOM 1836 C C . ALA A 1 243 ? 11.016 -12.781 -8.078 1 96.44 243 ALA A C 1
ATOM 1838 O O . ALA A 1 243 ? 11.016 -11.922 -7.195 1 96.44 243 ALA A O 1
ATOM 1839 N N . ALA A 1 244 ? 10.156 -12.766 -9.117 1 96.25 244 ALA A N 1
ATOM 1840 C CA . ALA A 1 244 ? 9.078 -11.773 -9.148 1 96.25 244 ALA A CA 1
ATOM 1841 C C . ALA A 1 244 ? 8.148 -11.945 -7.945 1 96.25 244 ALA A C 1
ATOM 1843 O O . ALA A 1 244 ? 7.73 -10.961 -7.332 1 96.25 244 ALA A O 1
ATOM 1844 N N . LEU A 1 245 ? 7.777 -13.172 -7.609 1 96.88 245 LEU A N 1
ATOM 1845 C CA . LEU A 1 245 ? 7.02 -13.523 -6.41 1 96.88 245 LEU A CA 1
ATOM 1846 C C . LEU A 1 245 ? 7.742 -14.594 -5.605 1 96.88 245 LEU A C 1
ATOM 1848 O O . LEU A 1 245 ? 8.031 -15.68 -6.121 1 96.88 245 LEU A O 1
ATOM 1852 N N . SER A 1 246 ? 8.172 -14.266 -4.402 1 96.19 246 SER A N 1
ATOM 1853 C CA . SER A 1 246 ? 8.797 -15.203 -3.48 1 96.19 246 SER A CA 1
ATOM 1854 C C . SER A 1 246 ? 7.918 -15.453 -2.258 1 96.19 246 SER A C 1
ATOM 1856 O O . SER A 1 246 ? 7.477 -14.5 -1.606 1 96.19 246 SER A O 1
ATOM 1858 N N . ILE A 1 247 ? 7.57 -16.703 -2.027 1 96 247 ILE A N 1
ATOM 1859 C CA . ILE A 1 247 ? 6.727 -17.078 -0.902 1 96 247 ILE A CA 1
ATOM 1860 C C . ILE A 1 247 ? 7.516 -17.984 0.051 1 96 247 ILE A C 1
ATOM 1862 O O . ILE A 1 247 ? 8.031 -19.031 -0.352 1 96 247 ILE A O 1
ATOM 1866 N N . ASP A 1 248 ? 7.699 -17.484 1.225 1 94.88 248 ASP A N 1
ATOM 1867 C CA . ASP A 1 248 ? 8.305 -18.281 2.289 1 94.88 248 ASP A CA 1
ATOM 1868 C C . ASP A 1 248 ? 7.254 -18.75 3.297 1 94.88 248 ASP A C 1
ATOM 1870 O O . ASP A 1 248 ? 6.484 -17.938 3.816 1 94.88 248 ASP A O 1
ATOM 1874 N N . ILE A 1 249 ? 7.188 -19.969 3.475 1 94.19 249 ILE A N 1
ATOM 1875 C CA . ILE A 1 249 ? 6.324 -20.562 4.492 1 94.19 249 ILE A CA 1
ATOM 1876 C C . ILE A 1 249 ? 7.172 -21.078 5.652 1 94.19 249 ILE A C 1
ATOM 1878 O O . ILE A 1 249 ? 7.93 -22.047 5.496 1 94.19 249 ILE A O 1
ATOM 1882 N N . VAL A 1 250 ? 7.055 -20.438 6.766 1 92.62 250 VAL A N 1
ATOM 1883 C CA . VAL A 1 250 ? 7.98 -20.75 7.852 1 92.62 250 VAL A CA 1
ATOM 1884 C C . VAL A 1 250 ? 7.219 -20.859 9.164 1 92.62 250 VAL A C 1
ATOM 1886 O O . VAL A 1 250 ? 6.105 -20.344 9.297 1 92.62 250 VAL A O 1
ATOM 1889 N N . LYS A 1 251 ? 7.793 -21.625 10.047 1 88.75 251 LYS A N 1
ATOM 1890 C CA . LYS A 1 251 ? 7.32 -21.625 11.43 1 88.75 251 LYS A CA 1
ATOM 1891 C C . LYS A 1 251 ? 7.922 -20.469 12.227 1 88.75 251 LYS A C 1
ATOM 1893 O O . LYS A 1 251 ? 8.945 -19.906 11.836 1 88.75 251 LYS A O 1
ATOM 1898 N N . LYS A 1 252 ? 7.234 -20.172 13.391 1 85.62 252 LYS A N 1
ATOM 1899 C CA . LYS A 1 252 ? 7.852 -19.234 14.328 1 85.62 252 LYS A CA 1
ATOM 1900 C C . LYS A 1 252 ? 9.094 -19.844 14.977 1 85.62 252 LYS A C 1
ATOM 1902 O O . LYS A 1 252 ? 9.242 -21.062 15.008 1 85.62 252 LYS A O 1
ATOM 1907 N N . THR A 1 253 ? 9.906 -18.938 15.352 1 84.06 253 THR A N 1
ATOM 1908 C CA . THR A 1 253 ? 11.07 -19.422 16.094 1 84.06 253 THR A CA 1
ATOM 1909 C C . THR A 1 253 ? 10.648 -20.344 17.234 1 84.06 253 THR A C 1
ATOM 1911 O O . THR A 1 253 ? 9.781 -19.984 18.031 1 84.06 253 THR A O 1
ATOM 1914 N N . ASN A 1 254 ? 11.07 -21.641 17.25 1 84.5 254 ASN A N 1
ATOM 1915 C CA . ASN A 1 254 ? 10.789 -22.672 18.25 1 84.5 254 ASN A CA 1
ATOM 1916 C C . ASN A 1 254 ? 9.398 -23.266 18.062 1 84.5 254 ASN A C 1
ATOM 1918 O O . ASN A 1 254 ? 8.852 -23.891 18.984 1 84.5 254 ASN A O 1
ATOM 1922 N N . GLY A 1 255 ? 8.844 -22.953 16.969 1 83.62 255 GLY A N 1
ATOM 1923 C CA . GLY A 1 255 ? 7.531 -23.516 16.703 1 83.62 255 GLY A CA 1
ATOM 1924 C C . GLY A 1 255 ? 7.586 -24.922 16.141 1 83.62 255 GLY A C 1
ATOM 1925 O O . GLY A 1 255 ? 8.664 -25.469 15.914 1 83.62 255 GLY A O 1
ATOM 1926 N N . ALA A 1 256 ? 6.531 -25.781 16.031 1 80.81 256 ALA A N 1
ATOM 1927 C CA . ALA A 1 256 ? 6.434 -27.203 15.695 1 80.81 256 ALA A CA 1
ATOM 1928 C C . ALA A 1 256 ? 6.543 -27.406 14.188 1 80.81 256 ALA A C 1
ATOM 1930 O O . ALA A 1 256 ? 7.023 -28.453 13.734 1 80.81 256 ALA A O 1
ATOM 1931 N N . GLY A 1 257 ? 6.059 -26.547 13.273 1 87.81 257 GLY A N 1
ATOM 1932 C CA . GLY A 1 257 ? 5.93 -26.656 11.828 1 87.81 257 GLY A CA 1
ATOM 1933 C C . GLY A 1 257 ? 4.738 -25.906 11.281 1 87.81 257 GLY A C 1
ATOM 1934 O O . GLY A 1 257 ? 4.184 -25.031 11.953 1 87.81 257 GLY A O 1
ATOM 1935 N N . THR A 1 258 ? 4.543 -26.125 9.961 1 91.38 258 THR A N 1
ATOM 1936 C CA . THR A 1 258 ? 3.402 -25.469 9.336 1 91.38 258 THR A CA 1
ATOM 1937 C C . THR A 1 258 ? 2.637 -26.438 8.438 1 91.38 258 THR A C 1
ATOM 1939 O O . THR A 1 258 ? 3.211 -27.391 7.918 1 91.38 258 THR A O 1
ATOM 1942 N N . ALA A 1 259 ? 1.331 -26.281 8.414 1 94.62 259 ALA A N 1
ATOM 1943 C CA . ALA A 1 259 ? 0.468 -27.031 7.496 1 94.62 259 ALA A CA 1
ATOM 1944 C C . ALA A 1 259 ? -0.148 -26.094 6.457 1 94.62 259 ALA A C 1
ATOM 1946 O O . ALA A 1 259 ? -1.115 -26.453 5.785 1 94.62 259 ALA A O 1
ATOM 1947 N N . ALA A 1 260 ? 0.424 -24.875 6.379 1 94.19 260 ALA A N 1
ATOM 1948 C CA . ALA A 1 260 ? -0.132 -23.875 5.477 1 94.19 260 ALA A CA 1
ATOM 1949 C C . ALA A 1 260 ? 0.079 -24.266 4.016 1 94.19 260 ALA A C 1
ATOM 1951 O O . ALA A 1 260 ? 1.054 -24.953 3.686 1 94.19 260 ALA A O 1
ATOM 1952 N N . GLN A 1 261 ? -0.885 -23.891 3.148 1 95 261 GLN A N 1
ATOM 1953 C CA . GLN A 1 261 ? -0.752 -24.047 1.704 1 95 261 GLN A CA 1
ATOM 1954 C C . GLN A 1 261 ? 0.171 -22.984 1.114 1 95 261 GLN A C 1
ATOM 1956 O O . GLN A 1 261 ? 0.335 -21.906 1.691 1 95 261 GLN A O 1
ATOM 1961 N N . GLY A 1 262 ? 0.865 -23.266 -0.066 1 95.12 262 GLY A N 1
ATOM 1962 C CA . GLY A 1 262 ? 1.664 -22.266 -0.772 1 95.12 262 GLY A CA 1
ATOM 1963 C C . GLY A 1 262 ? 0.829 -21.281 -1.555 1 95.12 262 GLY A C 1
ATOM 1964 O O . GLY A 1 262 ? 0.535 -20.188 -1.066 1 95.12 262 GLY A O 1
ATOM 1965 N N . ILE A 1 263 ? 0.427 -21.656 -2.719 1 96.75 263 ILE A N 1
ATOM 1966 C CA . ILE A 1 263 ? -0.488 -20.891 -3.555 1 96.75 263 ILE A CA 1
ATOM 1967 C C . ILE A 1 263 ? -1.834 -21.609 -3.643 1 96.75 263 ILE A C 1
ATOM 1969 O O . ILE A 1 263 ? -1.89 -22.812 -3.943 1 96.75 263 ILE A O 1
ATOM 1973 N N . TYR A 1 264 ? -2.904 -20.969 -3.184 1 96.31 264 TYR A N 1
ATOM 1974 C CA . TYR A 1 264 ? -4.281 -21.453 -3.234 1 96.31 264 TYR A CA 1
ATOM 1975 C C . TYR A 1 264 ? -5.125 -20.594 -4.168 1 96.31 264 TYR A C 1
ATOM 1977 O O . TYR A 1 264 ? -5.348 -19.422 -3.904 1 96.31 264 TYR A O 1
ATOM 1985 N N . ILE A 1 265 ? -5.484 -21.109 -5.293 1 95.94 265 ILE A N 1
ATOM 1986 C CA . ILE A 1 265 ? -6.344 -20.438 -6.262 1 95.94 265 ILE A CA 1
ATOM 1987 C C . ILE A 1 265 ? -7.727 -21.094 -6.27 1 95.94 265 ILE A C 1
ATOM 1989 O O . ILE A 1 265 ? -7.84 -22.328 -6.371 1 95.94 265 ILE A O 1
ATOM 1993 N N . ASN A 1 266 ? -8.75 -20.266 -6.109 1 95.75 266 ASN A N 1
ATOM 1994 C CA . ASN A 1 266 ? -10.109 -20.797 -6.152 1 95.75 266 ASN A CA 1
ATOM 1995 C C . ASN A 1 266 ? -11.07 -19.812 -6.816 1 95.75 266 ASN A C 1
ATOM 1997 O O . ASN A 1 266 ? -11.055 -18.625 -6.52 1 95.75 266 ASN A O 1
ATOM 2001 N N . SER A 1 267 ? -11.859 -20.312 -7.723 1 95 267 SER A N 1
ATOM 2002 C CA . SER A 1 267 ? -13.039 -19.594 -8.195 1 95 267 SER A CA 1
ATOM 2003 C C . SER A 1 267 ? -14.328 -20.281 -7.746 1 95 267 SER A C 1
ATOM 2005 O O . SER A 1 267 ? -14.656 -21.359 -8.234 1 95 267 SER A O 1
ATOM 2007 N N . THR A 1 268 ? -14.977 -19.609 -6.816 1 92.62 268 THR A N 1
ATOM 2008 C CA . THR A 1 268 ? -16.219 -20.188 -6.32 1 92.62 268 THR A CA 1
ATOM 2009 C C . THR A 1 268 ? -17.312 -20.109 -7.379 1 92.62 268 THR A C 1
ATOM 2011 O O . THR A 1 268 ? -18.141 -21.016 -7.5 1 92.62 268 THR A O 1
ATOM 2014 N N . SER A 1 269 ? -17.297 -19.031 -8.172 1 90.94 269 SER A N 1
ATOM 2015 C CA . SER A 1 269 ? -18.297 -18.812 -9.211 1 90.94 269 SER A CA 1
ATOM 2016 C C . SER A 1 269 ? -17.906 -19.516 -10.508 1 90.94 269 SER A C 1
ATOM 2018 O O . SER A 1 269 ? -18.75 -19.656 -11.406 1 90.94 269 SER A O 1
ATOM 2020 N N . GLY A 1 270 ? -16.734 -19.922 -10.617 1 92.88 270 GLY A N 1
ATOM 2021 C CA . GLY A 1 270 ? -16.203 -20.5 -11.844 1 92.88 270 GLY A CA 1
ATOM 2022 C C . GLY A 1 270 ? -15.625 -19.469 -12.797 1 92.88 270 GLY A C 1
ATOM 2023 O O . GLY A 1 270 ? -16.125 -18.344 -12.883 1 92.88 270 GLY A O 1
ATOM 2024 N N . THR A 1 271 ? -14.492 -19.812 -13.398 1 93.88 271 THR A N 1
ATOM 2025 C CA . THR A 1 271 ? -13.898 -19.031 -14.477 1 93.88 271 THR A CA 1
ATOM 2026 C C . THR A 1 271 ? -13.57 -19.906 -15.672 1 93.88 271 THR A C 1
ATOM 2028 O O . THR A 1 271 ? -13.281 -21.094 -15.523 1 93.88 271 THR A O 1
ATOM 2031 N N . THR A 1 272 ? -13.766 -19.281 -16.859 1 92.38 272 THR A N 1
ATOM 2032 C CA . THR A 1 272 ? -13.414 -20 -18.078 1 92.38 272 THR A CA 1
ATOM 2033 C C . THR A 1 272 ? -11.961 -19.75 -18.453 1 92.38 272 THR A C 1
ATOM 2035 O O . THR A 1 272 ? -11.414 -20.406 -19.344 1 92.38 272 THR A O 1
ATOM 2038 N N . GLY A 1 273 ? -11.297 -18.812 -17.766 1 92.62 273 GLY A N 1
ATOM 2039 C CA . GLY A 1 273 ? -9.898 -18.5 -18.047 1 92.62 273 GLY A CA 1
ATOM 2040 C C . GLY A 1 273 ? -8.938 -19.562 -17.531 1 92.62 273 GLY A C 1
ATOM 2041 O O . GLY A 1 273 ? -9.305 -20.391 -16.703 1 92.62 273 GLY A O 1
ATOM 2042 N N . LYS A 1 274 ? -7.719 -19.578 -18.188 1 90 274 LYS A N 1
ATOM 2043 C CA . LYS A 1 274 ? -6.676 -20.453 -17.656 1 90 274 LYS A CA 1
ATOM 2044 C C . LYS A 1 274 ? -6.383 -20.141 -16.188 1 90 274 LYS A C 1
ATOM 2046 O O . LYS A 1 274 ? -6.223 -18.984 -15.812 1 90 274 LYS A O 1
ATOM 2051 N N . LEU A 1 275 ? -6.324 -21.141 -15.273 1 92.62 275 LEU A N 1
ATOM 2052 C CA . LEU A 1 275 ? -6.129 -20.984 -13.836 1 92.62 275 LEU A CA 1
ATOM 2053 C C . LEU A 1 275 ? -4.66 -20.734 -13.508 1 92.62 275 LEU A C 1
ATOM 2055 O O . LEU A 1 275 ? -4.34 -20.156 -12.469 1 92.62 275 LEU A O 1
ATOM 2059 N N . LEU A 1 276 ? -3.797 -21.25 -14.305 1 93.38 276 LEU A N 1
ATOM 2060 C CA . LEU A 1 276 ? -2.357 -21.031 -14.305 1 93.38 276 LEU A CA 1
ATOM 2061 C C . LEU A 1 276 ? -1.809 -20.969 -15.727 1 93.38 276 LEU A C 1
ATOM 2063 O O . LEU A 1 276 ? -2.129 -21.828 -16.547 1 93.38 276 LEU A O 1
ATOM 2067 N N . ARG A 1 277 ? -1.113 -19.875 -16.047 1 90.69 277 ARG A N 1
ATOM 2068 C CA . ARG A 1 277 ? -0.487 -19.719 -17.344 1 90.69 277 ARG A CA 1
ATOM 2069 C C . ARG A 1 277 ? 0.919 -19.141 -17.219 1 90.69 277 ARG A C 1
ATOM 2071 O O . ARG A 1 277 ? 1.093 -18.016 -16.75 1 90.69 277 ARG A O 1
ATOM 2078 N N . ILE A 1 278 ? 1.837 -19.984 -17.562 1 92.31 278 ILE A N 1
ATOM 2079 C CA . ILE A 1 278 ? 3.242 -19.594 -17.5 1 92.31 278 ILE A CA 1
ATOM 2080 C C . ILE A 1 278 ? 3.799 -19.438 -18.906 1 92.31 278 ILE A C 1
ATOM 2082 O O . ILE A 1 278 ? 3.705 -20.359 -19.719 1 92.31 278 ILE A O 1
ATOM 2086 N N . ARG A 1 279 ? 4.309 -18.219 -19.156 1 90.94 279 ARG A N 1
ATOM 2087 C CA . ARG A 1 279 ? 4.816 -17.891 -20.484 1 90.94 279 ARG A CA 1
ATOM 2088 C C . ARG A 1 279 ? 6.266 -17.422 -20.422 1 90.94 279 ARG A C 1
ATOM 2090 O O . ARG A 1 279 ? 6.676 -16.781 -19.453 1 90.94 279 ARG A O 1
ATOM 2097 N N . ASN A 1 280 ? 7.02 -17.828 -21.422 1 90.5 280 ASN A N 1
ATOM 2098 C CA . ASN A 1 280 ? 8.344 -17.281 -21.688 1 90.5 280 ASN A CA 1
ATOM 2099 C C . ASN A 1 280 ? 8.5 -16.859 -23.141 1 90.5 280 ASN A C 1
ATOM 2101 O O . ASN A 1 280 ? 8.102 -17.578 -24.062 1 90.5 280 ASN A O 1
ATOM 2105 N N . LEU A 1 281 ? 9.07 -15.602 -23.297 1 90.88 281 LEU A N 1
ATOM 2106 C CA . LEU A 1 281 ? 9.164 -14.977 -24.625 1 90.88 281 LEU A CA 1
ATOM 2107 C C . LEU A 1 281 ? 7.805 -14.969 -25.312 1 90.88 281 LEU A C 1
ATOM 2109 O O . LEU A 1 281 ? 7.715 -15.273 -26.5 1 90.88 281 LEU A O 1
ATOM 2113 N N . SER A 1 282 ? 6.773 -14.781 -24.547 1 88.12 282 SER A N 1
ATOM 2114 C CA . SER A 1 282 ? 5.391 -14.617 -24.969 1 88.12 282 SER A CA 1
ATOM 2115 C C . SER A 1 282 ? 4.816 -15.93 -25.5 1 88.12 282 SER A C 1
ATOM 2117 O O . SER A 1 282 ? 3.805 -15.93 -26.203 1 88.12 282 SER A O 1
ATOM 2119 N N . ASP A 1 283 ? 5.52 -17.062 -25.234 1 86.88 283 ASP A N 1
ATOM 2120 C CA . ASP A 1 283 ? 5.059 -18.391 -25.609 1 86.88 283 ASP A CA 1
ATOM 2121 C C . ASP A 1 283 ? 4.617 -19.188 -24.375 1 86.88 283 ASP A C 1
ATOM 2123 O O . ASP A 1 283 ? 5.301 -19.172 -23.359 1 86.88 283 ASP A O 1
ATOM 2127 N N . ASP A 1 284 ? 3.469 -19.859 -24.547 1 85.12 284 ASP A N 1
ATOM 2128 C CA . ASP A 1 284 ? 2.982 -20.688 -23.453 1 85.12 284 ASP A CA 1
ATOM 2129 C C . ASP A 1 284 ? 3.92 -21.875 -23.203 1 85.12 284 ASP A C 1
ATOM 2131 O O . ASP A 1 284 ? 4.223 -22.641 -24.125 1 85.12 284 ASP A O 1
ATOM 2135 N N . LYS A 1 285 ? 4.398 -21.969 -21.969 1 79.69 285 LYS A N 1
ATOM 2136 C CA . LYS A 1 285 ? 5.273 -23.078 -21.594 1 79.69 285 LYS A CA 1
ATOM 2137 C C . LYS A 1 285 ? 4.531 -24.109 -20.734 1 79.69 285 LYS A C 1
ATOM 2139 O O . LYS A 1 285 ? 4.797 -25.312 -20.828 1 79.69 285 LYS A O 1
ATOM 2144 N N . PHE A 1 286 ? 3.678 -23.703 -19.891 1 83 286 PHE A N 1
ATOM 2145 C CA . PHE A 1 286 ? 2.838 -24.516 -19.016 1 83 286 PHE A CA 1
ATOM 2146 C C . PHE A 1 286 ? 1.541 -23.797 -18.688 1 83 286 PHE A C 1
ATOM 2148 O O . PHE A 1 286 ? 1.551 -22.609 -18.391 1 83 286 PHE A O 1
ATOM 2155 N N . TYR A 1 287 ? 0.42 -24.422 -18.797 1 83.81 287 TYR A N 1
ATOM 2156 C CA . TYR A 1 287 ? -0.82 -23.797 -18.344 1 83.81 287 TYR A CA 1
ATOM 2157 C C . TYR A 1 287 ? -1.822 -24.859 -17.891 1 83.81 287 TYR A C 1
ATOM 2159 O O . TYR A 1 287 ? -1.731 -26.016 -18.297 1 83.81 287 TYR A O 1
ATOM 2167 N N . VAL A 1 288 ? -2.629 -24.516 -16.891 1 84.5 288 VAL A N 1
ATOM 2168 C CA . VAL A 1 288 ? -3.766 -25.297 -16.406 1 84.5 288 VAL A CA 1
ATOM 2169 C C . VAL A 1 288 ? -5.07 -24.641 -16.844 1 84.5 288 VAL A C 1
ATOM 2171 O O . VAL A 1 288 ? -5.324 -23.469 -16.516 1 84.5 288 VAL A O 1
ATOM 2174 N N . LYS A 1 289 ? -5.887 -25.344 -17.609 1 82.81 289 LYS A N 1
ATOM 2175 C CA . LYS A 1 289 ? -7.164 -24.844 -18.094 1 82.81 289 LYS A CA 1
ATOM 2176 C C . LYS A 1 289 ? -8.227 -24.875 -17 1 82.81 289 LYS A C 1
ATOM 2178 O O . LYS A 1 289 ? -7.988 -25.422 -15.914 1 82.81 289 LYS A O 1
ATOM 2183 N N . SER A 1 290 ?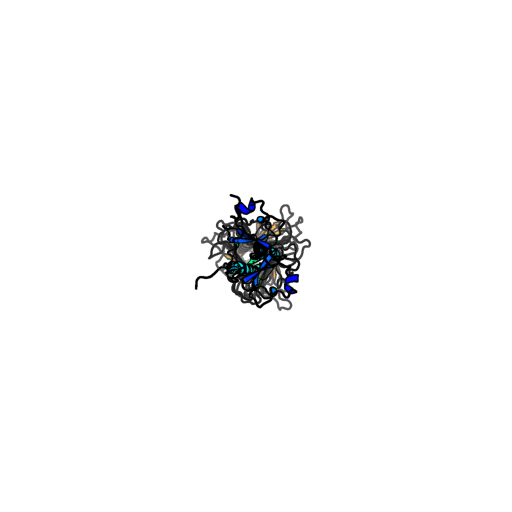 -9.406 -24.25 -17.312 1 86.94 290 SER A N 1
ATOM 2184 C CA . SER A 1 290 ? -10.492 -24.094 -16.344 1 86.94 290 SER A CA 1
ATOM 2185 C C . SER A 1 290 ? -11.047 -25.453 -15.922 1 86.94 290 SER A C 1
ATOM 2187 O O . SER A 1 290 ? -11.656 -25.578 -14.852 1 86.94 290 SER A O 1
ATOM 2189 N N . ASP A 1 291 ? -10.867 -26.484 -16.734 1 79.56 291 ASP A N 1
ATOM 2190 C CA . ASP A 1 291 ? -11.398 -27.797 -16.406 1 79.56 291 ASP A CA 1
ATOM 2191 C C . ASP A 1 291 ? -10.336 -28.672 -15.734 1 79.56 291 ASP A C 1
ATOM 2193 O O . ASP A 1 291 ? -10.586 -29.828 -15.406 1 79.56 291 ASP A O 1
ATOM 2197 N N . GLY A 1 292 ? -9.055 -28.078 -15.531 1 77.88 292 GLY A N 1
ATOM 2198 C CA . GLY A 1 292 ? -7.977 -28.797 -14.875 1 77.88 292 GLY A CA 1
ATOM 2199 C C . GLY A 1 292 ? -6.988 -29.422 -15.844 1 77.88 292 GLY A C 1
ATOM 2200 O O . GLY A 1 292 ? -5.93 -29.906 -15.438 1 77.88 292 GLY A O 1
ATOM 2201 N N . GLY A 1 293 ? -7.363 -29.438 -17.156 1 72.38 293 GLY A N 1
ATOM 2202 C CA . GLY A 1 293 ? -6.379 -29.875 -18.125 1 72.38 293 GLY A CA 1
ATOM 2203 C C . GLY A 1 293 ? -5.125 -29.016 -18.125 1 72.38 293 GLY A C 1
ATOM 2204 O O . GLY A 1 293 ? -5.203 -27.797 -17.984 1 72.38 293 GLY A O 1
ATOM 2205 N N . PHE A 1 294 ? -3.926 -29.688 -18.109 1 75.75 294 PHE A N 1
ATOM 2206 C CA . PHE A 1 294 ? -2.697 -28.906 -18.125 1 75.75 294 PHE A CA 1
ATOM 2207 C C . PHE A 1 294 ? -1.849 -29.25 -19.344 1 75.75 294 PHE A C 1
ATOM 2209 O O . PHE A 1 294 ? -2.012 -30.328 -19.938 1 75.75 294 PHE A O 1
ATOM 2216 N N . TYR A 1 295 ? -1.153 -28.219 -19.844 1 68.5 295 TYR A N 1
ATOM 2217 C CA . TYR A 1 295 ? -0.309 -28.328 -21.031 1 68.5 295 TYR A CA 1
ATOM 2218 C C . TYR A 1 295 ? 1.112 -27.875 -20.734 1 68.5 295 TYR A C 1
ATOM 2220 O O . TYR A 1 295 ? 1.312 -26.844 -20.078 1 68.5 295 TYR A O 1
ATOM 2228 N N . ALA A 1 296 ? 2.111 -28.859 -20.875 1 64.19 296 ALA A N 1
ATOM 2229 C CA . ALA A 1 296 ? 3.523 -28.516 -20.766 1 64.19 296 ALA A CA 1
ATOM 2230 C C . ALA A 1 296 ? 4.242 -28.672 -22.094 1 64.19 296 ALA A C 1
ATOM 2232 O O . ALA A 1 296 ? 3.963 -29.625 -22.844 1 64.19 296 ALA A O 1
ATOM 2233 N N . LYS A 1 297 ? 4.816 -27.719 -22.828 1 53.62 297 LYS A N 1
ATOM 2234 C CA . LYS A 1 297 ? 5.559 -27.922 -24.062 1 53.62 297 LYS A CA 1
ATOM 2235 C C . LYS A 1 297 ? 6.488 -29.125 -23.969 1 53.62 297 LYS A C 1
ATOM 2237 O O . LYS A 1 297 ? 6.289 -30.125 -24.641 1 53.62 297 LYS A O 1
ATOM 2242 N N . GLU A 1 298 ? 7.938 -29.016 -23.594 1 42.84 298 GLU A N 1
ATOM 2243 C CA . GLU A 1 298 ? 8.742 -29.953 -24.359 1 42.84 298 GLU A CA 1
ATOM 2244 C C . GLU A 1 298 ? 8.242 -31.391 -24.172 1 42.84 298 GLU A C 1
ATOM 2246 O O . GLU A 1 298 ? 7.781 -32.031 -25.125 1 42.84 298 GLU A O 1
ATOM 2251 N N . THR A 1 299 ? 9.227 -32.281 -23.609 1 39.19 299 THR A N 1
ATOM 2252 C CA . THR A 1 299 ? 9.016 -33.719 -23.438 1 39.19 299 THR A CA 1
ATOM 2253 C C . THR A 1 299 ? 8.125 -34 -22.219 1 39.19 299 THR A C 1
ATOM 2255 O O . THR A 1 299 ? 8.438 -33.562 -21.109 1 39.19 299 THR A O 1
ATOM 2258 N N . SER A 1 300 ? 6.859 -33.531 -22.359 1 43.94 300 SER A N 1
ATOM 2259 C CA . SER A 1 300 ? 5.906 -33.844 -21.297 1 43.94 300 SER A CA 1
ATOM 2260 C C . SER A 1 300 ? 6.312 -35.094 -20.531 1 43.94 300 SER A C 1
ATOM 2262 O O . SER A 1 300 ? 5.691 -36.156 -20.688 1 43.94 300 SER A O 1
ATOM 2264 N N . GLN A 1 301 ? 7.617 -35.312 -20.438 1 39.5 301 GLN A N 1
ATOM 2265 C CA . GLN A 1 301 ? 7.953 -36.5 -19.656 1 39.5 301 GLN A CA 1
ATOM 2266 C C . GLN A 1 301 ? 7.527 -36.344 -18.203 1 39.5 301 GLN A C 1
ATOM 2268 O O . GLN A 1 301 ? 7.848 -35.312 -17.562 1 39.5 301 GLN A O 1
ATOM 2273 N N . ILE A 1 302 ? 6.52 -36.656 -17.922 1 43.84 302 ILE A N 1
ATOM 2274 C CA . ILE A 1 302 ? 6.055 -36.719 -16.547 1 43.84 302 ILE A CA 1
ATOM 2275 C C . ILE A 1 302 ? 6.633 -37.938 -15.852 1 43.84 302 ILE A C 1
ATOM 2277 O O . ILE A 1 302 ? 6.395 -39.062 -16.281 1 43.84 302 ILE A O 1
ATOM 2281 N N . ASP A 1 303 ? 7.645 -37.875 -15.297 1 37.69 303 ASP A N 1
ATOM 2282 C CA . ASP A 1 303 ? 8.281 -38.969 -14.57 1 37.69 303 ASP A CA 1
ATOM 2283 C C . ASP A 1 303 ? 7.32 -39.594 -13.555 1 37.69 303 ASP A C 1
ATOM 2285 O O . ASP A 1 303 ? 7.562 -40.688 -13.055 1 37.69 303 ASP A O 1
ATOM 2289 N N . GLY A 1 304 ? 6.613 -38.812 -12.883 1 35.78 304 GLY A N 1
ATOM 2290 C CA . GLY A 1 304 ? 5.836 -39.469 -11.836 1 35.78 304 GLY A CA 1
ATOM 2291 C C . GLY A 1 304 ? 4.777 -40.406 -12.367 1 35.78 304 GLY A C 1
ATOM 2292 O O . GLY A 1 304 ? 4.613 -40.562 -13.578 1 35.78 304 GLY A O 1
ATOM 2293 N N . ASN A 1 305 ? 4.289 -41.312 -11.469 1 35.47 305 ASN A N 1
ATOM 2294 C CA . ASN A 1 305 ? 3.182 -42.188 -11.828 1 35.47 305 ASN A CA 1
ATOM 2295 C C . ASN A 1 305 ? 2.027 -41.406 -12.445 1 35.47 305 ASN A C 1
ATOM 2297 O O . ASN A 1 305 ? 1.45 -40.531 -11.805 1 35.47 305 ASN A O 1
ATOM 2301 N N . LEU A 1 306 ? 2.293 -41.125 -13.633 1 48.22 306 LEU A N 1
ATOM 2302 C CA . LEU A 1 306 ? 1.206 -40.5 -14.383 1 48.22 306 LEU A CA 1
ATOM 2303 C C . LEU A 1 306 ? 0.073 -41.469 -14.617 1 48.22 306 LEU A C 1
ATOM 2305 O O . LEU A 1 306 ? 0.28 -42.531 -15.234 1 48.22 306 LEU A O 1
ATOM 2309 N N . LYS A 1 307 ? -0.775 -41.438 -13.633 1 47.69 307 LYS A N 1
ATOM 2310 C CA . LYS A 1 307 ? -1.972 -42.25 -13.875 1 47.69 307 LYS A CA 1
ATOM 2311 C C . LYS A 1 307 ? -2.881 -41.562 -14.898 1 47.69 307 LYS A C 1
ATOM 2313 O O . LYS A 1 307 ? -3.229 -40.406 -14.758 1 47.69 307 LYS A O 1
ATOM 2318 N N . LEU A 1 308 ? -2.822 -42.188 -16.016 1 49.12 308 LEU A N 1
ATOM 2319 C CA . LEU A 1 308 ? -3.586 -41.656 -17.156 1 49.12 308 LEU A CA 1
ATOM 2320 C C . LEU A 1 308 ? -5.039 -42.125 -17.078 1 49.12 308 LEU A C 1
ATOM 2322 O O . LEU A 1 308 ? -5.32 -43.281 -16.781 1 49.12 308 LEU A O 1
ATOM 2326 N N . LYS A 1 309 ? -5.871 -41.156 -16.938 1 47.44 309 LYS A N 1
ATOM 2327 C CA . LYS A 1 309 ? -7.293 -41.5 -16.859 1 47.44 309 LYS A CA 1
ATOM 2328 C C . LYS A 1 309 ? -7.738 -42.312 -18.062 1 47.44 309 LYS A C 1
ATOM 2330 O O . LYS A 1 309 ? -8.484 -43.281 -17.922 1 47.44 309 LYS A O 1
ATOM 2335 N N . ASP A 1 310 ? -7.43 -41.844 -19.297 1 45.88 310 ASP A N 1
ATOM 2336 C CA . ASP A 1 310 ? -7.797 -42.562 -20.5 1 45.88 310 ASP A CA 1
ATOM 2337 C C . ASP A 1 310 ? -6.559 -43.125 -21.219 1 45.88 310 ASP A C 1
ATOM 2339 O O . ASP A 1 310 ? -6.09 -42.531 -22.188 1 45.88 310 ASP A O 1
ATOM 2343 N N . PRO A 1 311 ? -6.082 -44.156 -20.641 1 50.16 311 PRO A N 1
ATOM 2344 C CA . PRO A 1 311 ? -4.832 -44.688 -21.156 1 50.16 311 PRO A CA 1
ATOM 2345 C C . PRO A 1 311 ? -4.996 -45.312 -22.547 1 50.16 311 PRO A C 1
ATOM 2347 O O . PRO A 1 311 ? -4.012 -45.75 -23.156 1 50.16 311 PRO A O 1
ATOM 2350 N N . THR A 1 312 ? -6.355 -45.125 -23.031 1 54.53 312 THR A N 1
ATOM 2351 C CA . THR A 1 312 ? -6.578 -45.812 -24.297 1 54.53 312 THR A CA 1
ATOM 2352 C C . THR A 1 312 ? -6.539 -44.844 -25.469 1 54.53 312 THR A C 1
ATOM 2354 O O . THR A 1 312 ? -6.691 -45.219 -26.625 1 54.53 312 THR A O 1
ATOM 2357 N N . ALA A 1 313 ? -6.418 -43.656 -25.172 1 54.97 313 ALA A N 1
ATOM 2358 C CA . ALA A 1 313 ? -6.234 -42.75 -26.297 1 54.97 313 ALA A CA 1
ATOM 2359 C C . ALA A 1 313 ? -4.875 -42.969 -26.969 1 54.97 313 ALA A C 1
ATOM 2361 O O . ALA A 1 313 ? -3.895 -43.281 -26.281 1 54.97 313 ALA A O 1
ATOM 2362 N N . ASN A 1 314 ? -4.871 -43 -28.328 1 58 314 ASN A N 1
ATOM 2363 C CA . ASN A 1 314 ? -3.719 -43.344 -29.141 1 58 314 ASN A CA 1
ATOM 2364 C C . ASN A 1 314 ? -2.504 -42.5 -28.812 1 58 314 ASN A C 1
ATOM 2366 O O . ASN A 1 314 ? -1.365 -42.906 -29.062 1 58 314 ASN A O 1
ATOM 2370 N N . ASP A 1 315 ? -2.723 -41.312 -28.297 1 53.44 315 ASP A N 1
ATOM 2371 C CA . ASP A 1 315 ? -1.617 -40.406 -28.031 1 53.44 315 ASP A CA 1
ATOM 2372 C C . ASP A 1 315 ? -1.233 -40.438 -26.547 1 53.44 315 ASP A C 1
ATOM 2374 O O . ASP A 1 315 ? -0.377 -39.656 -26.109 1 53.44 315 ASP A O 1
ATOM 2378 N N . HIS A 1 316 ? -1.794 -41.375 -25.859 1 56.19 316 HIS A N 1
ATOM 2379 C CA . HIS A 1 316 ? -1.489 -41.531 -24.453 1 56.19 316 HIS A CA 1
ATOM 2380 C C . HIS A 1 316 ? -0.466 -42.656 -24.234 1 56.19 316 HIS A C 1
ATOM 2382 O O . HIS A 1 316 ? -0.368 -43.562 -25.047 1 56.19 316 HIS A O 1
ATOM 2388 N N . ALA A 1 317 ? 0.22 -42.469 -23.094 1 61.06 317 ALA A N 1
ATOM 2389 C CA . ALA A 1 317 ? 1.111 -43.562 -22.688 1 61.06 317 ALA A CA 1
ATOM 2390 C C . ALA A 1 317 ? 0.327 -44.812 -22.391 1 61.06 317 ALA A C 1
ATOM 2392 O O . ALA A 1 317 ? -0.73 -44.781 -21.75 1 61.06 317 ALA A O 1
ATOM 2393 N N . ALA A 1 318 ? 0.624 -45.812 -23.109 1 63.78 318 ALA A N 1
ATOM 2394 C CA . ALA A 1 318 ? 0.034 -47.125 -22.781 1 63.78 318 ALA A CA 1
ATOM 2395 C C . ALA A 1 318 ? 0.33 -47.5 -21.344 1 63.78 318 ALA A C 1
ATOM 2397 O O . ALA A 1 318 ? 1.466 -47.375 -20.875 1 63.78 318 ALA A O 1
ATOM 2398 N N . THR A 1 319 ? -0.734 -47.688 -20.656 1 62.66 319 THR A N 1
ATOM 2399 C CA . THR A 1 319 ? -0.525 -48.156 -19.297 1 62.66 319 THR A CA 1
ATOM 2400 C C . THR A 1 319 ? 0.086 -49.562 -19.312 1 62.66 319 THR A C 1
ATOM 2402 O O . THR A 1 319 ? -0.082 -50.312 -20.281 1 62.66 319 THR A O 1
ATOM 2405 N N . LYS A 1 320 ? 0.779 -49.875 -18.297 1 64.81 320 LYS A N 1
ATOM 2406 C CA . LYS A 1 320 ? 1.316 -51.25 -18.156 1 64.81 320 LYS A CA 1
ATOM 2407 C C . LYS A 1 320 ? 0.21 -52.281 -18.25 1 64.81 320 LYS A C 1
ATOM 2409 O O . LYS A 1 320 ? 0.379 -53.312 -18.906 1 64.81 320 LYS A O 1
ATOM 2414 N N . ALA A 1 321 ? -0.827 -51.969 -17.625 1 68.62 321 ALA A N 1
ATOM 2415 C CA . ALA A 1 321 ? -1.944 -52.906 -17.625 1 68.62 321 ALA A CA 1
ATOM 2416 C C . ALA A 1 321 ? -2.439 -53.188 -19.047 1 68.62 321 ALA A C 1
ATOM 2418 O O . ALA A 1 321 ? -2.746 -54.312 -19.391 1 68.62 321 ALA A O 1
ATOM 2419 N N . TYR A 1 322 ? -2.502 -52.219 -19.875 1 72.06 322 TYR A N 1
ATOM 2420 C CA . TYR A 1 322 ? -2.922 -52.344 -21.266 1 72.06 322 TYR A CA 1
ATOM 2421 C C . TYR A 1 322 ? -1.925 -53.188 -22.062 1 72.06 322 TYR A C 1
ATOM 2423 O O . TYR A 1 322 ? -2.314 -54.094 -22.797 1 72.06 322 TYR A O 1
ATOM 2431 N N . VAL A 1 323 ? -0.655 -52.906 -21.797 1 78 323 VAL A N 1
ATOM 2432 C CA . VAL A 1 323 ? 0.388 -53.625 -22.516 1 78 323 VAL A CA 1
ATOM 2433 C C . VAL A 1 323 ? 0.411 -55.094 -22.078 1 78 323 VAL A C 1
ATOM 2435 O O . VAL A 1 323 ? 0.483 -56 -22.922 1 78 323 VAL A O 1
ATOM 2438 N N . ASP A 1 324 ? 0.215 -55.25 -20.875 1 78.81 324 ASP A N 1
ATOM 2439 C CA . ASP A 1 324 ? 0.216 -56.625 -20.359 1 78.81 324 ASP A CA 1
ATOM 2440 C C . ASP A 1 324 ? -0.956 -57.438 -20.906 1 78.81 324 ASP A C 1
ATOM 2442 O O . ASP A 1 324 ? -0.797 -58.594 -21.281 1 78.81 324 ASP A O 1
ATOM 2446 N N . LYS A 1 325 ? -2.004 -56.844 -20.953 1 81.94 325 LYS A N 1
ATOM 2447 C CA . LYS A 1 325 ? -3.174 -57.5 -21.516 1 81.94 325 LYS A CA 1
ATOM 2448 C C . LYS A 1 325 ? -2.945 -57.844 -22.984 1 81.94 325 LYS A C 1
ATOM 2450 O O . LYS A 1 325 ? -3.246 -58.969 -23.422 1 81.94 325 LYS A O 1
ATOM 2455 N N . ALA A 1 326 ? -2.361 -56.969 -23.719 1 83.12 326 ALA A N 1
ATOM 2456 C CA . ALA A 1 326 ? -2.082 -57.219 -25.125 1 83.12 326 ALA A CA 1
ATOM 2457 C C . ALA A 1 326 ? -1.069 -58.344 -25.297 1 83.12 326 ALA A C 1
ATOM 2459 O O . ALA A 1 326 ? -1.229 -59.219 -26.172 1 83.12 326 ALA A O 1
ATOM 2460 N N . ILE A 1 327 ? -0.23 -58.344 -24.469 1 85.19 327 ILE A N 1
ATOM 2461 C CA . ILE A 1 327 ? 0.796 -59.375 -24.5 1 85.19 327 ILE A CA 1
ATOM 2462 C C . ILE A 1 327 ? 0.182 -60.719 -24.125 1 85.19 327 ILE A C 1
ATOM 2464 O O . ILE A 1 327 ? 0.488 -61.75 -24.75 1 85.19 327 ILE A O 1
ATOM 2468 N N . SER A 1 328 ? -0.653 -60.719 -23.219 1 86.25 328 SER A N 1
ATOM 2469 C CA . SER A 1 328 ? -1.339 -61.938 -22.828 1 86.25 328 SER A CA 1
ATOM 2470 C C . SER A 1 328 ? -2.158 -62.5 -23.984 1 86.25 328 SER A C 1
ATOM 2472 O O . SER A 1 328 ? -2.162 -63.719 -24.203 1 86.25 328 SER A O 1
ATOM 2474 N N . GLU A 1 329 ? -2.715 -61.781 -24.719 1 87.12 329 GLU A N 1
ATOM 2475 C CA . GLU A 1 329 ? -3.484 -62.219 -25.875 1 87.12 329 GLU A CA 1
ATOM 2476 C C . GLU A 1 329 ? -2.576 -62.812 -26.953 1 87.12 329 GLU A C 1
ATOM 2478 O O . GLU A 1 329 ? -2.906 -63.812 -27.547 1 87.12 329 GLU A O 1
ATOM 2483 N N . LEU A 1 330 ? -1.514 -62.219 -27.078 1 86.81 330 LEU A N 1
ATOM 2484 C CA . LEU A 1 330 ? -0.538 -62.75 -28.031 1 86.81 330 LEU A CA 1
ATOM 2485 C C . LEU A 1 330 ? -0.017 -64.125 -27.609 1 86.81 330 LEU A C 1
ATOM 2487 O O . LEU A 1 330 ? 0.117 -65 -28.422 1 86.81 330 LEU A O 1
ATOM 2491 N N . LYS A 1 331 ? 0.134 -64.125 -26.469 1 84.5 331 LYS A N 1
ATOM 2492 C CA . LYS A 1 331 ? 0.616 -65.438 -25.938 1 84.5 331 LYS A CA 1
ATOM 2493 C C . LYS A 1 331 ? -0.407 -66.562 -26.172 1 84.5 331 LYS A C 1
ATOM 2495 O O . LYS A 1 331 ? -0.048 -67.625 -26.562 1 84.5 331 LYS A O 1
ATOM 2500 N N . LYS A 1 332 ? -1.533 -66.188 -25.969 1 86 332 LYS A N 1
ATOM 2501 C CA . LYS A 1 332 ? -2.584 -67.188 -26.203 1 86 332 LYS A CA 1
ATOM 2502 C C . LYS A 1 332 ? -2.623 -67.625 -27.656 1 86 332 LYS A C 1
ATOM 2504 O O . LYS A 1 332 ? -2.83 -68.812 -27.969 1 86 332 LYS A O 1
ATOM 2509 N N . LEU A 1 333 ? -2.367 -66.812 -28.469 1 85.25 333 LEU A N 1
ATOM 2510 C CA . LEU A 1 333 ? -2.377 -67.125 -29.891 1 85.25 333 LEU A CA 1
ATOM 2511 C C . LEU A 1 333 ? -1.194 -68 -30.281 1 85.25 333 LEU A C 1
ATOM 2513 O O . LEU A 1 333 ? -1.329 -68.875 -31.109 1 85.25 333 LEU A O 1
ATOM 2517 N N . ILE A 1 334 ? -0.16 -67.812 -29.641 1 84.31 334 ILE A N 1
ATOM 2518 C CA . ILE A 1 334 ? 1.044 -68.562 -29.891 1 84.31 334 ILE A CA 1
ATOM 2519 C C . ILE A 1 334 ? 0.863 -70 -29.359 1 84.31 334 ILE A C 1
ATOM 2521 O O . ILE A 1 334 ? 1.245 -71 -30.016 1 84.31 334 ILE A O 1
ATOM 2525 N N . LEU A 1 335 ? 0.155 -70.125 -28.328 1 81.25 335 LEU A N 1
ATOM 2526 C CA . LEU A 1 335 ? -0.011 -71.438 -27.703 1 81.25 335 LEU A CA 1
ATOM 2527 C C . LEU A 1 335 ? -1.103 -72.188 -28.406 1 81.25 335 LEU A C 1
ATOM 2529 O O . LEU A 1 335 ? -1.107 -73.438 -28.359 1 81.25 335 LEU A O 1
ATOM 2533 N N . LYS A 1 336 ? -2.016 -71.625 -28.969 1 79.88 336 LYS A N 1
ATOM 2534 C CA . LYS A 1 336 ? -3.078 -72.312 -29.688 1 79.88 336 LYS A CA 1
ATOM 2535 C C . LYS A 1 336 ? -2.574 -72.875 -31.031 1 79.88 336 LYS A C 1
ATOM 2537 O O . LYS A 1 336 ? -3.23 -73.688 -31.656 1 79.88 336 LYS A O 1
ATOM 2542 N N . LYS A 1 337 ? -1.395 -72.562 -31.438 1 62.09 337 LYS A N 1
ATOM 2543 C CA . LYS A 1 337 ? -0.843 -73.188 -32.656 1 62.09 337 LYS A CA 1
ATOM 2544 C C . LYS A 1 337 ? 0.075 -74.312 -32.281 1 62.09 337 LYS A C 1
ATOM 2546 O O . LYS A 1 337 ? 0.855 -74.25 -31.344 1 62.09 337 LYS A O 1
ATOM 2551 N N . MET B 1 1 ? -9.977 118.75 27.797 1 40.12 1 MET B N 1
ATOM 2552 C CA . MET B 1 1 ? -10.062 119.625 28.969 1 40.12 1 MET B CA 1
ATOM 2553 C C . MET B 1 1 ? -9.164 119.125 30.094 1 40.12 1 MET B C 1
ATOM 2555 O O . MET B 1 1 ? -9.055 117.875 30.297 1 40.12 1 MET B O 1
ATOM 2559 N N . SER B 1 2 ? -8.18 119.875 30.422 1 51.22 2 SER B N 1
ATOM 2560 C CA . SER B 1 2 ? -7.25 119.562 31.5 1 51.22 2 SER B CA 1
ATOM 2561 C C . SER B 1 2 ? -7.996 119.312 32.812 1 51.22 2 SER B C 1
ATOM 2563 O O . SER B 1 2 ? -8.844 120.062 33.219 1 51.22 2 SER B O 1
ATOM 2565 N N . GLU B 1 3 ? -8.273 118.125 33.062 1 55.81 3 GLU B N 1
ATOM 2566 C CA . GLU B 1 3 ? -8.93 117.75 34.312 1 55.81 3 GLU B CA 1
ATOM 2567 C C . GLU B 1 3 ? -8.305 118.5 35.5 1 55.81 3 GLU B C 1
ATOM 2569 O O . GLU B 1 3 ? -7.082 118.562 35.625 1 55.81 3 GLU B O 1
ATOM 2574 N N . ASN B 1 4 ? -8.898 119.5 36.062 1 60.34 4 ASN B N 1
ATOM 2575 C CA . ASN B 1 4 ? -8.469 120.188 37.25 1 60.34 4 ASN B CA 1
ATOM 2576 C C . ASN B 1 4 ? -8.773 119.375 38.5 1 60.34 4 ASN B C 1
ATOM 2578 O O . ASN B 1 4 ? -9.938 119.125 38.844 1 60.34 4 ASN B O 1
ATOM 2582 N N . ILE B 1 5 ? -7.773 118.688 38.938 1 59.31 5 ILE B N 1
ATOM 2583 C CA . ILE B 1 5 ? -7.887 118 40.219 1 59.31 5 ILE B CA 1
ATOM 2584 C C . ILE B 1 5 ? -7.633 118.938 41.375 1 59.31 5 ILE B C 1
ATOM 2586 O O . ILE B 1 5 ? -6.523 119.438 41.531 1 59.31 5 ILE B O 1
ATOM 2590 N N . PRO B 1 6 ? -8.539 119.312 42.031 1 63.69 6 PRO B N 1
ATOM 2591 C CA . PRO B 1 6 ? -8.375 120.312 43.062 1 63.69 6 PRO B CA 1
ATOM 2592 C C . PRO B 1 6 ? -7.375 119.938 44.125 1 63.69 6 PRO B C 1
ATOM 2594 O O . PRO B 1 6 ? -6.668 120.812 44.656 1 63.69 6 PRO B O 1
ATOM 2597 N N . LEU B 1 7 ? -7.316 118.625 44.719 1 69 7 LEU B N 1
ATOM 2598 C CA . LEU B 1 7 ? -6.414 118.125 45.75 1 69 7 LEU B CA 1
ATOM 2599 C C . LEU B 1 7 ? -5.887 116.75 45.438 1 69 7 LEU B C 1
ATOM 2601 O O . LEU B 1 7 ? -6.66 115.875 45.094 1 69 7 LEU B O 1
ATOM 2605 N N . ARG B 1 8 ? -4.551 116.625 45.312 1 68.81 8 ARG B N 1
ATOM 2606 C CA . ARG B 1 8 ? -3.898 115.312 45.188 1 68.81 8 ARG B CA 1
ATOM 2607 C C . ARG B 1 8 ? -3.6 114.688 46.531 1 68.81 8 ARG B C 1
ATOM 2609 O O . ARG B 1 8 ? -3.059 115.375 47.438 1 68.81 8 ARG B O 1
ATOM 2616 N N . VAL B 1 9 ? -4.309 113.562 46.781 1 69.75 9 VAL B N 1
ATOM 2617 C CA . VAL B 1 9 ? -4.168 112.938 48.062 1 69.75 9 VAL B CA 1
ATOM 2618 C C . VAL B 1 9 ? -3.207 111.75 47.969 1 69.75 9 VAL B C 1
ATOM 2620 O O . VAL B 1 9 ? -3.285 110.938 47.031 1 69.75 9 VAL B O 1
ATOM 2623 N N . GLN B 1 10 ? -2.082 111.75 48.844 1 76.69 10 GLN B N 1
ATOM 2624 C CA . GLN B 1 10 ? -1.206 110.562 49.062 1 76.69 10 GLN B CA 1
ATOM 2625 C C . GLN B 1 10 ? -1.552 109.875 50.344 1 76.69 10 GLN B C 1
ATOM 2627 O O . GLN B 1 10 ? -1.738 110.5 51.375 1 76.69 10 GLN B O 1
ATOM 2632 N N . PHE B 1 11 ? -1.767 108.562 50.281 1 78.31 11 PHE B N 1
ATOM 2633 C CA . PHE B 1 11 ? -2.09 107.75 51.438 1 78.31 11 PHE B CA 1
ATOM 2634 C C . PHE B 1 11 ? -0.822 107.312 52.156 1 78.31 11 PHE B C 1
ATOM 2636 O O . PHE B 1 11 ? 0.254 107.25 51.531 1 78.31 11 PHE B O 1
ATOM 2643 N N . LYS B 1 12 ? -0.961 107.062 53.5 1 80.38 12 LYS B N 1
ATOM 2644 C CA . LYS B 1 12 ? 0.136 106.438 54.25 1 80.38 12 LYS B CA 1
ATOM 2645 C C . LYS B 1 12 ? 0.632 105.188 53.531 1 80.38 12 LYS B C 1
ATOM 2647 O O . LYS B 1 12 ? -0.169 104.375 53.062 1 80.38 12 LYS B O 1
ATOM 2652 N N . ARG B 1 13 ? 2.039 105.188 53.375 1 82.19 13 ARG B N 1
ATOM 2653 C CA . ARG B 1 13 ? 2.607 104 52.656 1 82.19 13 ARG B CA 1
ATOM 2654 C C . ARG B 1 13 ? 3.949 103.625 53.25 1 82.19 13 ARG B C 1
ATOM 2656 O O . ARG B 1 13 ? 4.648 104.438 53.844 1 82.19 13 ARG B O 1
ATOM 2663 N N . MET B 1 14 ? 4.145 102.25 53.25 1 83.25 14 MET B N 1
ATOM 2664 C CA . MET B 1 14 ? 5.422 101.625 53.562 1 83.25 14 MET B CA 1
ATOM 2665 C C . MET B 1 14 ? 5.59 100.312 52.75 1 83.25 14 MET B C 1
ATOM 2667 O O . MET B 1 14 ? 4.641 99.875 52.125 1 83.25 14 MET B O 1
ATOM 2671 N N . LYS B 1 15 ? 6.848 99.75 52.781 1 83.75 15 LYS B N 1
ATOM 2672 C CA . LYS B 1 15 ? 7.043 98.375 52.281 1 83.75 15 LYS B CA 1
ATOM 2673 C C . LYS B 1 15 ? 6.371 97.375 53.188 1 83.75 15 LYS B C 1
ATOM 2675 O O . LYS B 1 15 ? 6.156 97.625 54.375 1 83.75 15 LYS B O 1
ATOM 2680 N N . ALA B 1 16 ? 6.062 96.312 52.656 1 78.94 16 ALA B N 1
ATOM 2681 C CA . ALA B 1 16 ? 5.398 95.25 53.406 1 78.94 16 ALA B CA 1
ATOM 2682 C C . ALA B 1 16 ? 6.164 94.938 54.688 1 78.94 16 ALA B C 1
ATOM 2684 O O . ALA B 1 16 ? 5.57 94.812 55.75 1 78.94 16 ALA B O 1
ATOM 2685 N N . ALA B 1 17 ? 7.426 94.812 54.562 1 85.94 17 ALA B N 1
ATOM 2686 C CA . ALA B 1 17 ? 8.25 94.5 55.719 1 85.94 17 ALA B CA 1
ATOM 2687 C C . ALA B 1 17 ? 8.195 95.625 56.75 1 85.94 17 ALA B C 1
ATOM 2689 O O . ALA B 1 17 ? 8.227 95.375 57.969 1 85.94 17 ALA B O 1
ATOM 2690 N N . GLU B 1 18 ? 8.133 96.875 56.375 1 88.44 18 GLU B N 1
ATOM 2691 C CA . GLU B 1 18 ? 8.062 98.062 57.25 1 88.44 18 GLU B CA 1
ATOM 2692 C C . GLU B 1 18 ? 6.711 98.125 57.969 1 88.44 18 GLU B C 1
ATOM 2694 O O . GLU B 1 18 ? 6.637 98.438 59.156 1 88.44 18 GLU B O 1
ATOM 2699 N N . TRP B 1 19 ? 5.68 97.812 57.25 1 85.88 19 TRP B N 1
ATOM 2700 C CA . TRP B 1 19 ? 4.359 97.75 57.875 1 85.88 19 TRP B CA 1
ATOM 2701 C C . TRP B 1 19 ? 4.348 96.688 58.969 1 85.88 19 TRP B C 1
ATOM 2703 O O . TRP B 1 19 ? 3.76 96.938 60.031 1 85.88 19 TRP B O 1
ATOM 2713 N N . ALA B 1 20 ? 4.969 95.5 58.719 1 85.19 20 ALA B N 1
ATOM 2714 C CA . ALA B 1 20 ? 4.98 94.438 59.688 1 85.19 20 ALA B CA 1
ATOM 2715 C C . ALA B 1 20 ? 5.668 94.875 60.969 1 85.19 20 ALA B C 1
ATOM 2717 O O . ALA B 1 20 ? 5.32 94.375 62.062 1 85.19 20 ALA B O 1
ATOM 2718 N N . ARG B 1 21 ? 6.562 95.75 60.812 1 86.06 21 ARG B N 1
ATOM 2719 C CA . ARG B 1 21 ? 7.309 96.188 62 1 86.06 21 ARG B CA 1
ATOM 2720 C C . ARG B 1 21 ? 6.727 97.5 62.562 1 86.06 21 ARG B C 1
ATOM 2722 O O . ARG B 1 21 ? 7.109 97.875 63.656 1 86.06 21 ARG B O 1
ATOM 2729 N N . SER B 1 22 ? 5.906 98.125 61.906 1 84.06 22 SER B N 1
ATOM 2730 C CA . SER B 1 22 ? 5.371 99.438 62.312 1 84.06 22 SER B CA 1
ATOM 2731 C C . SER B 1 22 ? 4.277 99.25 63.375 1 84.06 22 SER B C 1
ATOM 2733 O O . SER B 1 22 ? 3.492 98.312 63.312 1 84.06 22 SER B O 1
ATOM 2735 N N . ASP B 1 23 ? 4.16 100.25 64.25 1 85.12 23 ASP B N 1
ATOM 2736 C CA . ASP B 1 23 ? 3.113 100.312 65.312 1 85.12 23 ASP B CA 1
ATOM 2737 C C . ASP B 1 23 ? 1.992 101.25 64.875 1 85.12 23 ASP B C 1
ATOM 2739 O O . ASP B 1 23 ? 1.125 101.625 65.688 1 85.12 23 ASP B O 1
ATOM 2743 N N . VAL B 1 24 ? 2.082 101.688 63.656 1 84.38 24 VAL B N 1
ATOM 2744 C CA . VAL B 1 24 ? 1.067 102.625 63.188 1 84.38 24 VAL B CA 1
ATOM 2745 C C . VAL B 1 24 ? -0.281 101.938 63.094 1 84.38 24 VAL B C 1
ATOM 2747 O O . VAL B 1 24 ? -0.375 100.812 62.531 1 84.38 24 VAL B O 1
ATOM 2750 N N . ILE B 1 25 ? -1.338 102.438 63.656 1 86.5 25 ILE B N 1
ATOM 2751 C CA . ILE B 1 25 ? -2.723 102 63.531 1 86.5 25 ILE B CA 1
ATOM 2752 C C . ILE B 1 25 ? -3.473 102.938 62.594 1 86.5 25 ILE B C 1
ATOM 2754 O O . ILE B 1 25 ? -3.59 104.125 62.875 1 86.5 25 ILE B O 1
ATOM 2758 N N . LEU B 1 26 ? -3.887 102.438 61.531 1 80.88 26 LEU B N 1
ATOM 2759 C CA . LEU B 1 26 ? -4.684 103.188 60.594 1 80.88 26 LEU B CA 1
ATOM 2760 C C . LEU B 1 26 ? -6.062 103.5 61.156 1 80.88 26 LEU B C 1
ATOM 2762 O O . LEU B 1 26 ? -6.66 102.625 61.844 1 80.88 26 LEU B O 1
ATOM 2766 N N . LEU B 1 27 ? -6.406 104.75 60.875 1 80.62 27 LEU B N 1
ATOM 2767 C CA . LEU B 1 27 ? -7.746 105.125 61.312 1 80.62 27 LEU B CA 1
ATOM 2768 C C . LEU B 1 27 ? -8.805 104.312 60.562 1 80.62 27 LEU B C 1
ATOM 2770 O O . LEU B 1 27 ? -8.531 103.75 59.5 1 80.62 27 LEU B O 1
ATOM 2774 N N . GLU B 1 28 ? -10.023 104.125 61.156 1 77.81 28 GLU B N 1
ATOM 2775 C CA . GLU B 1 28 ? -11.125 103.438 60.5 1 77.81 28 GLU B CA 1
ATOM 2776 C C . GLU B 1 28 ? -11.359 103.938 59.094 1 77.81 28 GLU B C 1
ATOM 2778 O O . GLU B 1 28 ? -11.539 105.188 58.875 1 77.81 28 GLU B O 1
ATOM 2783 N N . SER B 1 29 ? -11.195 103.125 58.156 1 72.06 29 SER B N 1
ATOM 2784 C CA . SER B 1 29 ? -11.422 103.312 56.719 1 72.06 29 SER B CA 1
ATOM 2785 C C . SER B 1 29 ? -10.297 104.188 56.094 1 72.06 29 SER B C 1
ATOM 2787 O O . SER B 1 29 ? -10.438 104.688 55 1 72.06 29 SER B O 1
ATOM 2789 N N . GLU B 1 30 ? -9.242 104.312 56.906 1 74.88 30 GLU B N 1
ATOM 2790 C CA . GLU B 1 30 ? -8.055 104.938 56.281 1 74.88 30 GLU B CA 1
ATOM 2791 C C . GLU B 1 30 ? -7.312 103.938 55.406 1 74.88 30 GLU B C 1
ATOM 2793 O O . GLU B 1 30 ? -7.035 102.812 55.875 1 74.88 30 GLU B O 1
ATOM 2798 N N . ILE B 1 31 ? -7.078 104.375 54.125 1 74.69 31 ILE B N 1
ATOM 2799 C CA . ILE B 1 31 ? -6.426 103.438 53.219 1 74.69 31 ILE B CA 1
ATOM 2800 C C . ILE B 1 31 ? -4.91 103.562 53.375 1 74.69 31 ILE B C 1
ATOM 2802 O O . ILE B 1 31 ? -4.355 104.625 53.438 1 74.69 31 ILE B O 1
ATOM 2806 N N . GLY B 1 32 ? -4.18 102.375 53.656 1 80.81 32 GLY B N 1
ATOM 2807 C CA . GLY B 1 32 ? -2.73 102.25 53.625 1 80.81 32 GLY B CA 1
ATOM 2808 C C . GLY B 1 32 ? -2.234 101.375 52.469 1 80.81 32 GLY B C 1
ATOM 2809 O O . GLY B 1 32 ? -2.924 100.438 52.062 1 80.81 32 GLY B O 1
ATOM 2810 N N . PHE B 1 33 ? -1.053 101.812 51.969 1 78.88 33 PHE B N 1
ATOM 2811 C CA . PHE B 1 33 ? -0.519 101.125 50.812 1 78.88 33 PHE B CA 1
ATOM 2812 C C . PHE B 1 33 ? 0.824 100.438 51.156 1 78.88 33 PHE B C 1
ATOM 2814 O O . PHE B 1 33 ? 1.641 101.062 51.844 1 78.88 33 PHE B O 1
ATOM 2821 N N . GLU B 1 34 ? 0.981 99.188 50.656 1 78.56 34 GLU B N 1
ATOM 2822 C CA . GLU B 1 34 ? 2.32 98.625 50.562 1 78.56 34 GLU B CA 1
ATOM 2823 C C . GLU B 1 34 ? 2.984 99.062 49.25 1 78.56 34 GLU B C 1
ATOM 2825 O O . GLU B 1 34 ? 2.469 98.812 48.156 1 78.56 34 GLU B O 1
ATOM 2830 N N . THR B 1 35 ? 4.078 99.625 49.375 1 74.81 35 THR B N 1
ATOM 2831 C CA . THR B 1 35 ? 4.691 100.25 48.188 1 74.81 35 THR B CA 1
ATOM 2832 C C . THR B 1 35 ? 5.316 99.188 47.312 1 74.81 35 THR B C 1
ATOM 2834 O O . THR B 1 35 ? 5.434 99.312 46.094 1 74.81 35 THR B O 1
ATOM 2837 N N . ASP B 1 36 ? 5.668 97.938 47.938 1 73.69 36 ASP B N 1
ATOM 2838 C CA . ASP B 1 36 ? 6.359 96.938 47.188 1 73.69 36 ASP B CA 1
ATOM 2839 C C . ASP B 1 36 ? 5.367 95.938 46.562 1 73.69 36 ASP B C 1
ATOM 2841 O O . ASP B 1 36 ? 5.586 95.438 45.469 1 73.69 36 ASP B O 1
ATOM 2845 N N . THR B 1 37 ? 4.312 95.688 47.25 1 67.81 37 THR B N 1
ATOM 2846 C CA . THR B 1 37 ? 3.383 94.625 46.781 1 67.81 37 THR B CA 1
ATOM 2847 C C . THR B 1 37 ? 2.178 95.312 46.094 1 67.81 37 THR B C 1
ATOM 2849 O O . THR B 1 37 ? 1.459 94.625 45.344 1 67.81 37 THR B O 1
ATOM 2852 N N . GLY B 1 38 ? 1.897 96.562 46.406 1 68.44 38 GLY B N 1
ATOM 2853 C CA . GLY B 1 38 ? 0.753 97.25 45.844 1 68.44 38 GLY B CA 1
ATOM 2854 C C . GLY B 1 38 ? -0.541 96.938 46.594 1 68.44 38 GLY B C 1
ATOM 2855 O O . GLY B 1 38 ? -1.607 97.438 46.188 1 68.44 38 GLY B O 1
ATOM 2856 N N . PHE B 1 39 ? -0.501 96.188 47.656 1 72 39 PHE B N 1
ATOM 2857 C CA . PHE B 1 39 ? -1.693 95.875 48.438 1 72 39 PHE B CA 1
ATOM 2858 C C . PHE B 1 39 ? -2.119 97.062 49.281 1 72 39 PHE B C 1
ATOM 2860 O O . PHE B 1 39 ? -1.279 97.875 49.719 1 72 39 PHE B O 1
ATOM 2867 N N . ALA B 1 40 ? -3.479 97.125 49.25 1 75.19 40 ALA B N 1
ATOM 2868 C CA . ALA B 1 40 ? -4.074 98.188 50.094 1 75.19 40 ALA B CA 1
ATOM 2869 C C . ALA B 1 40 ? -4.969 97.562 51.156 1 75.19 40 ALA B C 1
ATOM 2871 O O . ALA B 1 40 ? -5.625 96.562 50.938 1 75.19 40 ALA B O 1
ATOM 2872 N N . ARG B 1 41 ? -4.863 98.125 52.344 1 75.31 41 ARG B N 1
ATOM 2873 C CA . ARG B 1 41 ? -5.738 97.75 53.469 1 75.31 41 ARG B CA 1
ATOM 2874 C C . ARG B 1 41 ? -6.441 99 54.031 1 75.31 41 ARG B C 1
ATOM 2876 O O . ARG B 1 41 ? -5.922 100.125 53.969 1 75.31 41 ARG B O 1
ATOM 2883 N N . ALA B 1 42 ? -7.715 98.688 54.406 1 77 42 ALA B N 1
ATOM 2884 C CA . ALA B 1 42 ? -8.453 99.75 55.125 1 77 42 ALA B CA 1
ATOM 2885 C C . ALA B 1 42 ? -8.328 99.562 56.625 1 77 42 ALA B C 1
ATOM 2887 O O . ALA B 1 42 ? -8.516 98.438 57.156 1 77 42 ALA B O 1
ATOM 2888 N N . GLY B 1 43 ? -7.918 100.688 57.344 1 77.38 43 GLY B N 1
ATOM 2889 C CA . GLY B 1 43 ? -7.785 100.625 58.781 1 77.38 43 GLY B CA 1
ATOM 2890 C C . GLY B 1 43 ? -9.109 100.438 59.5 1 77.38 43 GLY B C 1
ATOM 2891 O O . GLY B 1 43 ? -10.172 100.75 58.969 1 77.38 43 GLY B O 1
ATOM 2892 N N . ASP B 1 44 ? -9.062 99.812 60.594 1 79.25 44 ASP B N 1
ATOM 2893 C CA . ASP B 1 44 ? -10.242 99.625 61.438 1 79.25 44 ASP B CA 1
ATOM 2894 C C . ASP B 1 44 ? -10.141 100.438 62.719 1 79.25 44 ASP B C 1
ATOM 2896 O O . ASP B 1 44 ? -11 100.312 63.594 1 79.25 44 ASP B O 1
ATOM 2900 N N . GLY B 1 45 ? -8.961 101.188 62.812 1 81 45 GLY B N 1
ATOM 2901 C CA . GLY B 1 45 ? -8.773 102 64 1 81 45 GLY B CA 1
ATOM 2902 C C . GLY B 1 45 ? -8.211 101.25 65.188 1 81 45 GLY B C 1
ATOM 2903 O O . GLY B 1 45 ? -7.953 101.812 66.25 1 81 45 GLY B O 1
ATOM 2904 N N . HIS B 1 46 ? -8 100 65.125 1 86.44 46 HIS B N 1
ATOM 2905 C CA . HIS B 1 46 ? -7.617 99.188 66.25 1 86.44 46 HIS B CA 1
ATOM 2906 C C . HIS B 1 46 ? -6.441 98.25 65.938 1 86.44 46 HIS B C 1
ATOM 2908 O O . HIS B 1 46 ? -5.555 98.062 66.75 1 86.44 46 HIS B O 1
ATOM 2914 N N . ASN B 1 47 ? -6.434 97.688 64.812 1 85.56 47 ASN B N 1
ATOM 2915 C CA . ASN B 1 47 ? -5.465 96.688 64.438 1 85.56 47 ASN B CA 1
ATOM 2916 C C . ASN B 1 47 ? -4.32 97.25 63.625 1 85.56 47 ASN B C 1
ATOM 2918 O O . ASN B 1 47 ? -4.477 98.25 62.938 1 85.56 47 ASN B O 1
ATOM 2922 N N . ARG B 1 48 ? -3.221 96.438 63.625 1 87.56 48 ARG B N 1
ATOM 2923 C CA . ARG B 1 48 ? -2.07 96.812 62.781 1 87.56 48 ARG B CA 1
ATOM 2924 C C . ARG B 1 48 ? -2.359 96.5 61.312 1 87.56 48 ARG B C 1
ATOM 2926 O O . ARG B 1 48 ? -3.246 95.688 61 1 87.56 48 ARG B O 1
ATOM 2933 N N . PHE B 1 49 ? -1.68 97.125 60.438 1 80.25 49 PHE B N 1
ATOM 2934 C CA . PHE B 1 49 ? -1.866 97 59 1 80.25 49 PHE B CA 1
ATOM 2935 C C . PHE B 1 49 ? -1.874 95.5 58.594 1 80.25 49 PHE B C 1
ATOM 2937 O O . PHE B 1 49 ? -2.719 95.125 57.781 1 80.25 49 PHE B O 1
ATOM 2944 N N . SER B 1 50 ? -0.839 94.688 59.281 1 78.44 50 SER B N 1
ATOM 2945 C CA . SER B 1 50 ? -0.683 93.312 58.875 1 78.44 50 SER B CA 1
ATOM 2946 C C . SER B 1 50 ? -1.916 92.5 59.25 1 78.44 50 SER B C 1
ATOM 2948 O O . SER B 1 50 ? -2.158 91.438 58.688 1 78.44 50 SER B O 1
ATOM 2950 N N . ASP B 1 51 ? -2.742 93.062 60.094 1 79.44 51 ASP B N 1
ATOM 2951 C CA . ASP B 1 51 ? -3.9 92.375 60.562 1 79.44 51 ASP B CA 1
ATOM 2952 C C . ASP B 1 51 ? -5.18 92.812 59.875 1 79.44 51 ASP B C 1
ATOM 2954 O O . ASP B 1 51 ? -6.27 92.312 60.188 1 79.44 51 ASP B O 1
ATOM 2958 N N . LEU B 1 52 ? -5.082 93.75 59.094 1 75.19 52 LEU B N 1
ATOM 2959 C CA . LEU B 1 52 ? -6.23 94.312 58.375 1 75.19 52 LEU B CA 1
ATOM 2960 C C . LEU B 1 52 ? -6.48 93.5 57.094 1 75.19 52 LEU B C 1
ATOM 2962 O O . LEU B 1 52 ? -5.551 92.938 56.5 1 75.19 52 LEU B O 1
ATOM 2966 N N . GLY B 1 53 ? -7.766 93.438 56.688 1 68.38 53 GLY B N 1
ATOM 2967 C CA . GLY B 1 53 ? -8.109 92.875 55.406 1 68.38 53 GLY B CA 1
ATOM 2968 C C . GLY B 1 53 ? -7.746 93.812 54.219 1 68.38 53 GLY B C 1
ATOM 2969 O O . GLY B 1 53 ? -7.656 95 54.375 1 68.38 53 GLY B O 1
ATOM 2970 N N . TYR B 1 54 ? -7.426 93.25 53.219 1 60.81 54 TYR B N 1
ATOM 2971 C CA . TYR B 1 54 ? -7.129 94 52.031 1 60.81 54 TYR B CA 1
ATOM 2972 C C . TYR B 1 54 ? -8.391 94.688 51.469 1 60.81 54 TYR B C 1
ATOM 2974 O O . TYR B 1 54 ? -9.492 94.125 51.625 1 60.81 54 TYR B O 1
ATOM 2982 N N . ILE B 1 55 ? -8.547 95.938 51.188 1 54.59 55 ILE B N 1
ATOM 2983 C CA . ILE B 1 55 ? -9.68 96.625 50.562 1 54.59 55 ILE B CA 1
ATOM 2984 C C . ILE B 1 55 ? -10.102 95.812 49.312 1 54.59 55 ILE B C 1
ATOM 2986 O O . ILE B 1 55 ? -11.25 95.938 48.875 1 54.59 55 ILE B O 1
ATOM 2990 N N . SER B 1 56 ? -9.438 95.188 48.562 1 47.56 56 SER B N 1
ATOM 2991 C CA . SER B 1 56 ? -9.953 94.562 47.375 1 47.56 56 SER B CA 1
ATOM 2992 C C . SER B 1 56 ? -10.883 93.375 47.719 1 47.56 56 SER B C 1
ATOM 2994 O O . SER B 1 56 ? -10.555 92.562 48.562 1 47.56 56 SER B O 1
ATOM 2996 N N . PRO B 1 57 ? -12.266 93.562 47.656 1 37.22 57 PRO B N 1
ATOM 2997 C CA . PRO B 1 57 ? -13.078 92.375 47.719 1 37.22 57 PRO B CA 1
ATOM 2998 C C . PRO B 1 57 ? -12.492 91.188 46.906 1 37.22 57 PRO B C 1
ATOM 3000 O O . PRO B 1 57 ? -12.531 91.25 45.688 1 37.22 57 PRO B O 1
ATOM 3003 N N . LEU B 1 58 ? -11.375 90.938 46.938 1 35.12 58 LEU B N 1
ATOM 3004 C CA . LEU B 1 58 ? -11.352 89.562 46.344 1 35.12 58 LEU B CA 1
ATOM 3005 C C . LEU B 1 58 ? -12.445 88.688 46.938 1 35.12 58 LEU B C 1
ATOM 3007 O O . LEU B 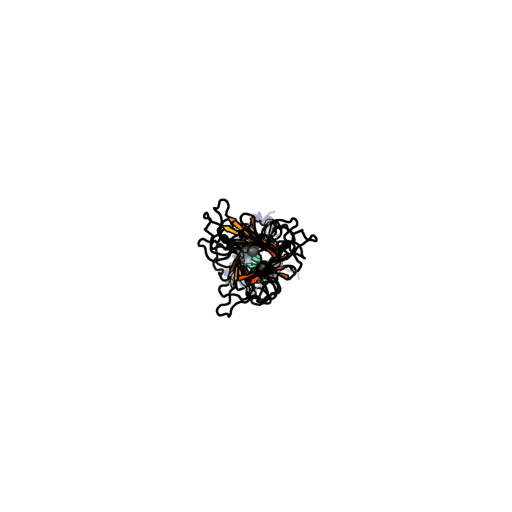1 58 ? -12.453 88.438 48.156 1 35.12 58 LEU B O 1
ATOM 3011 N N . ASP B 1 59 ? -13.625 89.125 46.625 1 30.28 59 ASP B N 1
ATOM 3012 C CA . ASP B 1 59 ? -14.523 88 46.875 1 30.28 59 ASP B CA 1
ATOM 3013 C C . ASP B 1 59 ? -13.781 86.625 46.75 1 30.28 59 ASP B C 1
ATOM 3015 O O . ASP B 1 59 ? -13.234 86.312 45.688 1 30.28 59 ASP B O 1
ATOM 3019 N N . TYR B 1 60 ? -13.211 86.125 47.719 1 29.92 60 TYR B N 1
ATOM 3020 C CA . TYR B 1 60 ? -12.93 84.688 47.812 1 29.92 60 TYR B CA 1
ATOM 3021 C C . TYR B 1 60 ? -13.844 83.938 46.906 1 29.92 60 TYR B C 1
ATOM 3023 O O . TYR B 1 60 ? -13.43 82.875 46.344 1 29.92 60 TYR B O 1
ATOM 3031 N N . ASN B 1 61 ? -15.062 84.375 46.75 1 29.77 61 ASN B N 1
ATOM 3032 C CA . ASN B 1 61 ? -15.984 83.688 45.875 1 29.77 61 ASN B CA 1
ATOM 3033 C C . ASN B 1 61 ? -15.609 83.875 44.406 1 29.77 61 ASN B C 1
ATOM 3035 O O . ASN B 1 61 ? -16.062 83.062 43.562 1 29.77 61 ASN B O 1
ATOM 3039 N N . LEU B 1 62 ? -15.086 84.938 43.906 1 29.84 62 LEU B N 1
ATOM 3040 C CA . LEU B 1 62 ? -14.703 84.875 42.5 1 29.84 62 LEU B CA 1
ATOM 3041 C C . LEU B 1 62 ? -13.492 83.938 42.312 1 29.84 62 LEU B C 1
ATOM 3043 O O . LEU B 1 62 ? -13.172 83.562 41.188 1 29.84 62 LEU B O 1
ATOM 3047 N N . LEU B 1 63 ? -12.453 83.938 43.094 1 27.84 63 LEU B N 1
ATOM 3048 C CA . LEU B 1 63 ? -11.609 82.75 43 1 27.84 63 LEU B CA 1
ATOM 3049 C C . LEU B 1 63 ? -12.445 81.5 43.188 1 27.84 63 LEU B C 1
ATOM 3051 O O . LEU B 1 63 ? -12.195 80.5 42.5 1 27.84 63 LEU B O 1
ATOM 3055 N N . THR B 1 64 ? -13.211 81.375 44.219 1 26.48 64 THR B N 1
ATOM 3056 C CA . THR B 1 64 ? -13.953 80.125 44.406 1 26.48 64 THR B CA 1
ATOM 3057 C C . THR B 1 64 ? -15.18 80.125 43.5 1 26.48 64 THR B C 1
ATOM 3059 O O . THR B 1 64 ? -15.945 79.125 43.5 1 26.48 64 THR B O 1
ATOM 3062 N N . ASN B 1 65 ? -15.781 81.188 43.125 1 25.81 65 ASN B N 1
ATOM 3063 C CA . ASN B 1 65 ? -16.703 80.875 42.062 1 25.81 65 ASN B CA 1
ATOM 3064 C C . ASN B 1 65 ? -15.953 80.438 40.781 1 25.81 65 ASN B C 1
ATOM 3066 O O . ASN B 1 65 ? -15.266 81.25 40.188 1 25.81 65 ASN B O 1
ATOM 3070 N N . LYS B 1 66 ? -15.5 79.25 40.844 1 29.7 66 LYS B N 1
ATOM 3071 C CA . LYS B 1 66 ? -15.039 78.125 40.031 1 29.7 66 LYS B CA 1
ATOM 3072 C C . LYS B 1 66 ? -15.562 78.25 38.594 1 29.7 66 LYS B C 1
ATOM 3074 O O . LYS B 1 66 ? -16.766 78.125 38.375 1 29.7 66 LYS B O 1
ATOM 3079 N N . PRO B 1 67 ? -15.328 79.062 37.75 1 27.47 67 PRO B N 1
ATOM 3080 C CA . PRO B 1 67 ? -15.875 78.25 36.656 1 27.47 67 PRO B CA 1
ATOM 3081 C C . PRO B 1 67 ? -15.609 76.75 36.875 1 27.47 67 PRO B C 1
ATOM 3083 O O . PRO B 1 67 ? -14.711 76.375 37.625 1 27.47 67 PRO B O 1
ATOM 3086 N N . ASN B 1 68 ? -16.562 75.812 36.531 1 27.08 68 ASN B N 1
ATOM 3087 C CA . ASN B 1 68 ? -16.453 74.312 36.625 1 27.08 68 ASN B CA 1
ATOM 3088 C C . ASN B 1 68 ? -15.031 73.875 36.375 1 27.08 68 ASN B C 1
ATOM 3090 O O . ASN B 1 68 ? -14.656 73.625 35.219 1 27.08 68 ASN B O 1
ATOM 3094 N N . ILE B 1 69 ? -14.109 74.375 36.844 1 27.25 69 ILE B N 1
ATOM 3095 C CA . ILE B 1 69 ? -12.758 73.812 36.812 1 27.25 69 ILE B CA 1
ATOM 3096 C C . ILE B 1 69 ? -12.797 72.312 37.188 1 27.25 69 ILE B C 1
ATOM 3098 O O . ILE B 1 69 ? -11.766 71.688 37.219 1 27.25 69 ILE B O 1
ATOM 3102 N N . ASP B 1 70 ? -13.781 71.875 37.906 1 30.22 70 ASP B N 1
ATOM 3103 C CA . ASP B 1 70 ? -14.219 70.5 37.844 1 30.22 70 ASP B CA 1
ATOM 3104 C C . ASP B 1 70 ? -14.32 70 36.406 1 30.22 70 ASP B C 1
ATOM 3106 O O . ASP B 1 70 ? -14.117 68.812 36.125 1 30.22 70 ASP B O 1
ATOM 3110 N N . GLY B 1 71 ? -14.664 70.938 35.562 1 30.14 71 GLY B N 1
ATOM 3111 C CA . GLY B 1 71 ? -14.508 70.5 34.188 1 30.14 71 GLY B CA 1
ATOM 3112 C C . GLY B 1 71 ? -13.062 70.312 33.781 1 30.14 71 GLY B C 1
ATOM 3113 O O . GLY B 1 71 ? -12.766 69.562 32.875 1 30.14 71 GLY B O 1
ATOM 3114 N N . LEU B 1 72 ? -12.188 71.188 34.25 1 29.88 72 LEU B N 1
ATOM 3115 C CA . LEU B 1 72 ? -10.781 70.938 33.938 1 29.88 72 LEU B CA 1
ATOM 3116 C C . LEU B 1 72 ? -10.227 69.875 34.844 1 29.88 72 LEU B C 1
ATOM 3118 O O . LEU B 1 72 ? -9.438 69 34.406 1 29.88 72 LEU B O 1
ATOM 3122 N N . ALA B 1 73 ? -10.445 70 36.188 1 32.22 73 ALA B N 1
ATOM 3123 C CA . ALA B 1 73 ? -10.133 68.812 37.031 1 32.22 73 ALA B CA 1
ATOM 3124 C C . ALA B 1 73 ? -10.875 67.625 36.531 1 32.22 73 ALA B C 1
ATOM 3126 O O . ALA B 1 73 ? -10.344 66.5 36.562 1 32.22 73 ALA B O 1
ATOM 3127 N N . THR B 1 74 ? -12.102 67.938 36.156 1 33.75 74 THR B N 1
ATOM 3128 C CA . THR B 1 74 ? -12.789 66.875 35.438 1 33.75 74 THR B CA 1
ATOM 3129 C C . THR B 1 74 ? -12.039 66.5 34.156 1 33.75 74 THR B C 1
ATOM 3131 O O . THR B 1 74 ? -11.977 65.375 33.75 1 33.75 74 THR B O 1
ATOM 3134 N N . LYS B 1 75 ? -11.43 67.625 33.656 1 35.81 75 LYS B N 1
ATOM 3135 C CA . LYS B 1 75 ? -10.633 67.312 32.469 1 35.81 75 LYS B CA 1
ATOM 3136 C C . LYS B 1 75 ? -9.312 66.625 32.875 1 35.81 75 LYS B C 1
ATOM 3138 O O . LYS B 1 75 ? -8.844 65.75 32.188 1 35.81 75 LYS B O 1
ATOM 3143 N N . VAL B 1 76 ? -8.766 67.125 33.938 1 34.88 76 VAL B N 1
ATOM 3144 C CA . VAL B 1 76 ? -7.582 66.438 34.406 1 34.88 76 VAL B CA 1
ATOM 3145 C C . VAL B 1 76 ? -7.984 65.062 35 1 34.88 76 VAL B C 1
ATOM 3147 O O . VAL B 1 76 ? -7.336 64.062 34.75 1 34.88 76 VAL B O 1
ATOM 3150 N N . GLU B 1 77 ? -8.977 65.125 35.969 1 37.28 77 GLU B N 1
ATOM 3151 C CA . GLU B 1 77 ? -9.508 63.844 36.375 1 37.28 77 GLU B CA 1
ATOM 3152 C C . GLU B 1 77 ? -10.008 63.031 35.188 1 37.28 77 GLU B C 1
ATOM 3154 O O . GLU B 1 77 ? -9.812 61.812 35.094 1 37.28 77 GLU B O 1
ATOM 3159 N N . THR B 1 78 ? -10.594 63.844 34.344 1 36.53 78 THR B N 1
ATOM 3160 C CA . THR B 1 78 ? -10.969 63.188 33.094 1 36.53 78 THR B CA 1
ATOM 3161 C C . THR B 1 78 ? -9.734 62.75 32.312 1 36.53 78 THR B C 1
ATOM 3163 O O . THR B 1 78 ? -9.688 61.656 31.781 1 36.53 78 THR B O 1
ATOM 3166 N N . ALA B 1 79 ? -8.758 63.656 32.344 1 34.75 79 ALA B N 1
ATOM 3167 C CA . ALA B 1 79 ? -7.512 63.25 31.719 1 34.75 79 ALA B CA 1
ATOM 3168 C C . ALA B 1 79 ? -6.832 62.156 32.5 1 34.75 79 ALA B C 1
ATOM 3170 O O . ALA B 1 79 ? -6.305 61.188 31.922 1 34.75 79 ALA B O 1
ATOM 3171 N N . GLN B 1 80 ? -6.73 62.375 33.875 1 39.06 80 GLN B N 1
ATOM 3172 C CA . GLN B 1 80 ? -6.23 61.281 34.688 1 39.06 80 GLN B CA 1
ATOM 3173 C C . GLN B 1 80 ? -7.102 60.031 34.531 1 39.06 80 GLN B C 1
ATOM 3175 O O . GLN B 1 80 ? -6.586 58.938 34.438 1 39.06 80 GLN B O 1
ATOM 3180 N N . LYS B 1 81 ? -8.414 60.281 34.625 1 39.22 81 LYS B N 1
ATOM 3181 C CA . LYS B 1 81 ? -9.312 59.188 34.344 1 39.22 81 LYS B CA 1
ATOM 3182 C C . LYS B 1 81 ? -9.109 58.688 32.906 1 39.22 81 LYS B C 1
ATOM 3184 O O . LYS B 1 81 ? -9.188 57.469 32.656 1 39.22 81 LYS B O 1
ATOM 3189 N N . LEU B 1 82 ? -8.789 59.594 32.094 1 36.31 82 LEU B N 1
ATOM 3190 C CA . LEU B 1 82 ? -8.438 59.219 30.719 1 36.31 82 LEU B CA 1
ATOM 3191 C C . LEU B 1 82 ? -7.078 58.5 30.688 1 36.31 82 LEU B C 1
ATOM 3193 O O . LEU B 1 82 ? -6.895 57.531 29.969 1 36.31 82 LEU B O 1
ATOM 3197 N N . GLN B 1 83 ? -6.113 59.062 31.484 1 37.22 83 GLN B N 1
ATOM 3198 C CA . GLN B 1 83 ? -4.84 58.344 31.609 1 37.22 83 GLN B CA 1
ATOM 3199 C C . GLN B 1 83 ? -5.027 57 32.281 1 37.22 83 GLN B C 1
ATOM 3201 O O . GLN B 1 83 ? -4.434 56 31.859 1 37.22 83 GLN B O 1
ATOM 3206 N N . GLN B 1 84 ? -5.715 57.125 33.438 1 39.88 84 GLN B N 1
ATOM 3207 C CA . GLN B 1 84 ? -6.004 55.844 34.062 1 39.88 84 GLN B CA 1
ATOM 3208 C C . GLN B 1 84 ? -6.793 54.938 33.125 1 39.88 84 GLN B C 1
ATOM 3210 O O . GLN B 1 84 ? -6.578 53.719 33.125 1 39.88 84 GLN B O 1
ATOM 3215 N N . LYS B 1 85 ? -7.703 55.594 32.469 1 36.12 85 LYS B N 1
ATOM 3216 C CA . LYS B 1 85 ? -8.391 54.812 31.453 1 36.12 85 LYS B CA 1
ATOM 3217 C C . LYS B 1 85 ? -7.441 54.438 30.328 1 36.12 85 LYS B C 1
ATOM 3219 O O . LYS B 1 85 ? -7.531 53.312 29.781 1 36.12 85 LYS B O 1
ATOM 3224 N N . ALA B 1 86 ? -6.613 55.375 30.016 1 36.53 86 ALA B N 1
ATOM 3225 C CA . ALA B 1 86 ? -5.602 55 29.031 1 36.53 86 ALA B CA 1
ATOM 3226 C C . ALA B 1 86 ? -4.68 53.938 29.562 1 36.53 86 ALA B C 1
ATOM 3228 O O . ALA B 1 86 ? -4.301 53 28.828 1 36.53 86 ALA B O 1
ATOM 3229 N N . ASP B 1 87 ? -4.113 54.156 30.828 1 39.38 87 ASP B N 1
ATOM 3230 C CA . ASP B 1 87 ? -3.305 53.094 31.406 1 39.38 87 ASP B CA 1
ATOM 3231 C C . ASP B 1 87 ? -4.117 51.812 31.562 1 39.38 87 ASP B C 1
ATOM 3233 O O . ASP B 1 87 ? -3.594 50.719 31.359 1 39.38 87 ASP B O 1
ATOM 3237 N N . LYS B 1 88 ? -5.363 52 32.125 1 39.16 88 LYS B N 1
ATOM 3238 C CA . LYS B 1 88 ? -6.242 50.812 32.188 1 39.16 88 LYS B CA 1
ATOM 3239 C C . LYS B 1 88 ? -6.574 50.312 30.797 1 39.16 88 LYS B C 1
ATOM 3241 O O . LYS B 1 88 ? -6.645 49.094 30.578 1 39.16 88 LYS B O 1
ATOM 3246 N N . GLU B 1 89 ? -6.762 51.25 29.953 1 38.81 89 GLU B N 1
ATOM 3247 C CA . GLU B 1 89 ? -6.996 50.844 28.578 1 38.81 89 GLU B CA 1
ATOM 3248 C C . GLU B 1 89 ? -5.754 50.188 27.969 1 38.81 89 GLU B C 1
ATOM 3250 O O . GLU B 1 89 ? -5.855 49.219 27.25 1 38.81 89 GLU B O 1
ATOM 3255 N N . THR B 1 90 ? -4.609 50.844 28.312 1 41.69 90 THR B N 1
ATOM 3256 C CA . THR B 1 90 ? -3.373 50.219 27.859 1 41.69 90 THR B CA 1
ATOM 3257 C C . THR B 1 90 ? -3.182 48.844 28.531 1 41.69 90 THR B C 1
ATOM 3259 O O . THR B 1 90 ? -2.777 47.875 27.891 1 41.69 90 THR B O 1
ATOM 3262 N N . VAL B 1 91 ? -3.49 48.969 29.844 1 41.56 91 VAL B N 1
ATOM 3263 C CA . VAL B 1 91 ? -3.43 47.688 30.578 1 41.56 91 VAL B CA 1
ATOM 3264 C C . VAL B 1 91 ? -4.512 46.75 30.062 1 41.56 91 VAL B C 1
ATOM 3266 O O . VAL B 1 91 ? -4.25 45.562 29.812 1 41.56 91 VAL B O 1
ATOM 3269 N N . TYR B 1 92 ? -5.676 47.281 29.906 1 40.28 92 TYR B N 1
ATOM 3270 C CA . TYR B 1 92 ? -6.777 46.469 29.422 1 40.28 92 TYR B CA 1
ATOM 3271 C C . TYR B 1 92 ? -6.531 46 27.984 1 40.28 92 TYR B C 1
ATOM 3273 O O . TYR B 1 92 ? -6.766 44.844 27.641 1 40.28 92 TYR B O 1
ATOM 3281 N N . THR B 1 93 ? -6.055 46.969 27.281 1 42.66 93 THR B N 1
ATOM 3282 C CA . THR B 1 93 ? -5.773 46.625 25.891 1 42.66 93 THR B CA 1
ATOM 3283 C C . THR B 1 93 ? -4.598 45.656 25.797 1 42.66 93 THR B C 1
ATOM 3285 O O . THR B 1 93 ? -4.605 44.75 24.969 1 42.66 93 THR B O 1
ATOM 3288 N N . LYS B 1 94 ? -3.637 45.938 26.672 1 48.44 94 LYS B N 1
ATOM 3289 C CA . LYS B 1 94 ? -2.531 45 26.766 1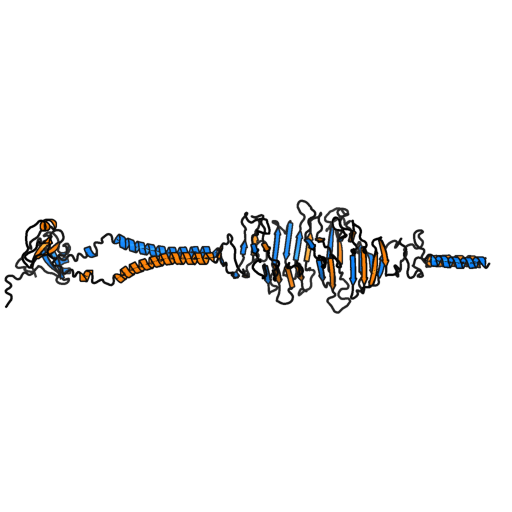 48.44 94 LYS B CA 1
ATOM 3290 C C . LYS B 1 94 ? -3.006 43.656 27.312 1 48.44 94 LYS B C 1
ATOM 3292 O O . LYS B 1 94 ? -2.609 42.594 26.797 1 48.44 94 LYS B O 1
ATOM 3297 N N . ALA B 1 95 ? -3.883 43.781 28.25 1 45.31 95 ALA B N 1
ATOM 3298 C CA . ALA B 1 95 ? -4.453 42.531 28.797 1 45.31 95 ALA B CA 1
ATOM 3299 C C . ALA B 1 95 ? -5.332 41.844 27.766 1 45.31 95 ALA B C 1
ATOM 3301 O O . ALA B 1 95 ? -5.27 40.625 27.625 1 45.31 95 ALA B O 1
ATOM 3302 N N . GLU B 1 96 ? -6.188 42.531 27.078 1 47.44 96 GLU B N 1
ATOM 3303 C CA . GLU B 1 96 ? -7.016 41.969 26.031 1 47.44 96 GLU B CA 1
ATOM 3304 C C . GLU B 1 96 ? -6.164 41.406 24.891 1 47.44 96 GLU B C 1
ATOM 3306 O O . GLU B 1 96 ? -6.426 40.312 24.391 1 47.44 96 GLU B O 1
ATOM 3311 N N . SER B 1 97 ? -5.141 42.219 24.594 1 53.31 97 SER B N 1
ATOM 3312 C CA . SER B 1 97 ? -4.25 41.75 23.531 1 53.31 97 SER B CA 1
ATOM 3313 C C . SER B 1 97 ? -3.48 40.5 23.984 1 53.31 97 SER B C 1
ATOM 3315 O O . SER B 1 97 ? -3.344 39.531 23.219 1 53.31 97 SER B O 1
ATOM 3317 N N . LYS B 1 98 ? -3.055 40.594 25.234 1 52.75 98 LYS B N 1
ATOM 3318 C CA . LYS B 1 98 ? -2.412 39.406 25.781 1 52.75 98 LYS B CA 1
ATOM 3319 C C . LYS B 1 98 ? -3.406 38.281 25.922 1 52.75 98 LYS B C 1
ATOM 3321 O O . LYS B 1 98 ? -3.076 37.125 25.625 1 52.75 98 LYS B O 1
ATOM 3326 N N . GLN B 1 99 ? -4.57 38.594 26.406 1 52.12 99 GLN B N 1
ATOM 3327 C CA . GLN B 1 99 ? -5.609 37.562 26.453 1 52.12 99 GLN B CA 1
ATOM 3328 C C . GLN B 1 99 ? -5.926 37.031 25.062 1 52.12 99 GLN B C 1
ATOM 3330 O O . GLN B 1 99 ? -6.129 35.844 24.875 1 52.12 99 GLN B O 1
ATOM 3335 N N . GLU B 1 100 ? -6.07 37.938 24.109 1 57.38 100 GLU B N 1
ATOM 3336 C CA . GLU B 1 100 ? -6.301 37.5 22.734 1 57.38 100 GLU B CA 1
ATOM 3337 C C . GLU B 1 100 ? -5.094 36.75 22.188 1 57.38 100 GLU B C 1
ATOM 3339 O O . GLU B 1 100 ? -5.25 35.75 21.469 1 57.38 100 GLU B O 1
ATOM 3344 N N . LEU B 1 101 ? -3.943 37.25 22.547 1 56.16 101 LEU B N 1
ATOM 3345 C CA . LEU B 1 101 ? -2.719 36.531 22.156 1 56.16 101 LEU B CA 1
ATOM 3346 C C . LEU B 1 101 ? -2.68 35.156 22.781 1 56.16 101 LEU B C 1
ATOM 3348 O O . LEU B 1 101 ? -2.244 34.188 22.141 1 56.16 101 LEU B O 1
ATOM 3352 N N . ASP B 1 102 ? -3.152 35.062 23.969 1 56.28 102 ASP B N 1
ATOM 3353 C CA . ASP B 1 102 ? -3.148 33.781 24.672 1 56.28 102 ASP B CA 1
ATOM 3354 C C . ASP B 1 102 ? -4.141 32.812 24.047 1 56.28 102 ASP B C 1
ATOM 3356 O O . ASP B 1 102 ? -3.984 31.578 24.172 1 56.28 102 ASP B O 1
ATOM 3360 N N . LYS B 1 103 ? -5.078 33.344 23.359 1 55.59 103 LYS B N 1
ATOM 3361 C CA . LYS B 1 103 ? -6.039 32.5 22.641 1 55.59 103 LYS B CA 1
ATOM 3362 C C . LYS B 1 103 ? -5.512 32.125 21.266 1 55.59 103 LYS B C 1
ATOM 3364 O O . LYS B 1 103 ? -6.258 31.594 20.438 1 55.59 103 LYS B O 1
ATOM 3369 N N . LYS B 1 104 ? -4.285 32.531 21.078 1 58.59 104 LYS B N 1
ATOM 3370 C CA . LYS B 1 104 ? -3.705 32.219 19.766 1 58.59 104 LYS B CA 1
ATOM 3371 C C . LYS B 1 104 ? -2.404 31.453 19.906 1 58.59 104 LYS B C 1
ATOM 3373 O O . LYS B 1 104 ? -1.694 31.578 20.906 1 58.59 104 LYS B O 1
ATOM 3378 N N . LEU B 1 105 ? -2.293 30.391 19.109 1 59 105 LEU B N 1
ATOM 3379 C CA . LEU B 1 105 ? -1.074 29.594 19.047 1 59 105 LEU B CA 1
ATOM 3380 C C . LEU B 1 105 ? 0.071 30.391 18.438 1 59 105 LEU B C 1
ATOM 3382 O O . LEU B 1 105 ? -0.074 30.953 17.344 1 59 105 LEU B O 1
ATOM 3386 N N . ASN B 1 106 ? 1.079 30.547 19.328 1 58.53 106 ASN B N 1
ATOM 3387 C CA . ASN B 1 106 ? 2.301 31.141 18.797 1 58.53 106 ASN B CA 1
ATOM 3388 C C . ASN B 1 106 ? 2.877 30.297 17.656 1 58.53 106 ASN B C 1
ATOM 3390 O O . ASN B 1 106 ? 2.904 29.078 17.719 1 58.53 106 ASN B O 1
ATOM 3394 N N . LEU B 1 107 ? 3.205 30.953 16.422 1 57.53 107 LEU B N 1
ATOM 3395 C CA . LEU B 1 107 ? 3.775 30.266 15.273 1 57.53 107 LEU B CA 1
ATOM 3396 C C . LEU B 1 107 ? 5.082 29.578 15.648 1 57.53 107 LEU B C 1
ATOM 3398 O O . LEU B 1 107 ? 5.516 28.641 14.969 1 57.53 107 LEU B O 1
ATOM 3402 N N . LYS B 1 108 ? 5.812 29.969 16.656 1 59.81 108 LYS B N 1
ATOM 3403 C CA . LYS B 1 108 ? 7.047 29.312 17.078 1 59.81 108 LYS B CA 1
ATOM 3404 C C . LYS B 1 108 ? 6.75 28 17.797 1 59.81 108 LYS B C 1
ATOM 3406 O O . LYS B 1 108 ? 7.668 27.234 18.109 1 59.81 108 LYS B O 1
ATOM 3411 N N . GLY B 1 109 ? 5.527 27.844 18.047 1 58.53 109 GLY B N 1
ATOM 3412 C CA . GLY B 1 109 ? 5.105 26.578 18.641 1 58.53 109 GLY B CA 1
ATOM 3413 C C . GLY B 1 109 ? 4.086 26.734 19.75 1 58.53 109 GLY B C 1
ATOM 3414 O O . GLY B 1 109 ? 3.752 27.859 20.125 1 58.53 109 GLY B O 1
ATOM 3415 N N . GLY B 1 110 ? 3.297 25.844 20.094 1 65.94 110 GLY B N 1
ATOM 3416 C CA . GLY B 1 110 ? 2.301 25.781 21.156 1 65.94 110 GLY B CA 1
ATOM 3417 C C . GLY B 1 110 ? 1.326 24.641 20.984 1 65.94 110 GLY B C 1
ATOM 3418 O O . GLY B 1 110 ? 1.541 23.75 20.172 1 65.94 110 GLY B O 1
ATOM 3419 N N . VAL B 1 111 ? 0.591 24.406 22.031 1 69.19 111 VAL B N 1
ATOM 3420 C CA . VAL B 1 111 ? -0.444 23.375 22.031 1 69.19 111 VAL B CA 1
ATOM 3421 C C . VAL B 1 111 ? -1.799 24.016 21.719 1 69.19 111 VAL B C 1
ATOM 3423 O O . VAL B 1 111 ? -2.195 24.984 22.359 1 69.19 111 VAL B O 1
ATOM 3426 N N . MET B 1 112 ? -2.258 23.734 20.594 1 69.81 112 MET B N 1
ATOM 3427 C CA . MET B 1 112 ? -3.639 24.078 20.25 1 69.81 112 MET B CA 1
ATOM 3428 C C . MET B 1 112 ? -4.594 22.984 20.734 1 69.81 112 MET B C 1
ATOM 3430 O O . MET B 1 112 ? -4.34 21.797 20.531 1 69.81 112 MET B O 1
ATOM 3434 N N . THR B 1 113 ? -5.586 23.422 21.5 1 69 113 THR B N 1
ATOM 3435 C CA . THR B 1 113 ? -6.656 22.516 21.906 1 69 113 THR B CA 1
ATOM 3436 C C . THR B 1 113 ? -7.914 22.75 21.078 1 69 113 THR B C 1
ATOM 3438 O O . THR B 1 113 ? -8.258 23.906 20.797 1 69 113 THR B O 1
ATOM 3441 N N . GLY B 1 114 ? -8.453 21.656 20.484 1 71.62 114 GLY B N 1
ATOM 3442 C CA . GLY B 1 114 ? -9.625 21.734 19.625 1 71.62 114 GLY B CA 1
ATOM 3443 C C . GLY B 1 114 ? -9.352 21.266 18.219 1 71.62 114 GLY B C 1
ATOM 3444 O O . GLY B 1 114 ? -8.555 20.344 18 1 71.62 114 GLY B O 1
ATOM 3445 N N . GLN B 1 115 ? -10.219 21.703 17.234 1 73.25 115 GLN B N 1
ATOM 3446 C CA . GLN B 1 115 ? -10.109 21.375 15.812 1 73.25 115 GLN B CA 1
ATOM 3447 C C . GLN B 1 115 ? -9.531 22.531 15.008 1 73.25 115 GLN B C 1
ATOM 3449 O O . GLN B 1 115 ? -9.945 23.672 15.18 1 73.25 115 GLN B O 1
ATOM 3454 N N . LEU B 1 116 ? -8.469 22.281 14.273 1 73.62 116 LEU B N 1
ATOM 3455 C CA . LEU B 1 116 ? -7.941 23.234 13.297 1 73.62 116 LEU B CA 1
ATOM 3456 C C . LEU B 1 116 ? -8.477 22.938 11.898 1 73.62 116 LEU B C 1
ATOM 3458 O O . LEU B 1 116 ? -8.297 21.828 11.383 1 73.62 116 LEU B O 1
ATOM 3462 N N . LYS B 1 117 ? -9.328 23.812 11.328 1 76.81 117 LYS B N 1
ATOM 3463 C CA . LYS B 1 117 ? -9.844 23.688 9.969 1 76.81 117 LYS B CA 1
ATOM 3464 C C . LYS B 1 117 ? -9.086 24.594 9 1 76.81 117 LYS B C 1
ATOM 3466 O O . LYS B 1 117 ? -8.891 25.781 9.289 1 76.81 117 LYS B O 1
ATOM 3471 N N . PHE B 1 118 ? -8.547 23.938 7.922 1 73.44 118 PHE B N 1
ATOM 3472 C CA . PHE B 1 118 ? -7.852 24.672 6.863 1 73.44 118 PHE B CA 1
ATOM 3473 C C . PHE B 1 118 ? -8.695 24.719 5.598 1 73.44 118 PHE B C 1
ATOM 3475 O O . PHE B 1 118 ? -9.242 23.703 5.164 1 73.44 118 PHE B O 1
ATOM 3482 N N . LYS B 1 119 ? -8.906 25.891 5.078 1 75.62 119 LYS B N 1
ATOM 3483 C CA . LYS B 1 119 ? -9.438 26.141 3.738 1 75.62 119 LYS B CA 1
ATOM 3484 C C . LYS B 1 119 ? -8.43 26.891 2.873 1 75.62 119 LYS B C 1
ATOM 3486 O O . LYS B 1 119 ? -8.391 28.125 2.883 1 75.62 119 LYS B O 1
ATOM 3491 N N . PRO B 1 120 ? -7.562 26.062 2.238 1 72.75 120 PRO B N 1
ATOM 3492 C CA . PRO B 1 120 ? -6.473 26.75 1.53 1 72.75 120 PRO B CA 1
ATOM 3493 C C . PRO B 1 120 ? -6.98 27.688 0.434 1 72.75 120 PRO B C 1
ATOM 3495 O O . PRO B 1 120 ? -8.047 27.453 -0.144 1 72.75 120 PRO B O 1
ATOM 3498 N N . ALA B 1 121 ? -6.184 28.828 0.233 1 71.25 121 ALA B N 1
ATOM 3499 C CA . ALA B 1 121 ? -6.473 29.75 -0.855 1 71.25 121 ALA B CA 1
ATOM 3500 C C . ALA B 1 121 ? -6.305 29.078 -2.213 1 71.25 121 ALA B C 1
ATOM 3502 O O . ALA B 1 121 ? -5.551 28.109 -2.344 1 71.25 121 ALA B O 1
ATOM 3503 N N . ALA B 1 122 ? -7.016 29.562 -3.205 1 73.19 122 ALA B N 1
ATOM 3504 C CA . ALA B 1 122 ? -6.918 29.031 -4.566 1 73.19 122 ALA B CA 1
ATOM 3505 C C . ALA B 1 122 ? -5.508 29.219 -5.121 1 73.19 122 ALA B C 1
ATOM 3507 O O . ALA B 1 122 ? -5.141 28.578 -6.109 1 73.19 122 ALA B O 1
ATOM 3508 N N . THR B 1 123 ? -4.676 30.062 -4.465 1 72.69 123 THR B N 1
ATOM 3509 C CA . THR B 1 123 ? -3.352 30.406 -4.969 1 72.69 123 THR B CA 1
ATOM 3510 C C . THR B 1 123 ? -2.318 29.375 -4.523 1 72.69 123 THR B C 1
ATOM 3512 O O . THR B 1 123 ? -1.156 29.438 -4.926 1 72.69 123 THR B O 1
ATOM 3515 N N . VAL B 1 124 ? -2.822 28.5 -3.67 1 73.19 124 VAL B N 1
ATOM 3516 C CA . VAL B 1 124 ? -1.861 27.5 -3.213 1 73.19 124 VAL B CA 1
ATOM 3517 C C . VAL B 1 124 ? -1.433 26.625 -4.387 1 73.19 124 VAL B C 1
ATOM 3519 O O . VAL B 1 124 ? -2.277 26.078 -5.098 1 73.19 124 VAL B O 1
ATOM 3522 N N . ALA B 1 125 ? -0.099 26.5 -4.645 1 70.56 125 ALA B N 1
ATOM 3523 C CA . ALA B 1 125 ? 0.45 25.75 -5.773 1 70.56 125 ALA B CA 1
ATOM 3524 C C . ALA B 1 125 ? 0.233 24.25 -5.594 1 70.56 125 ALA B C 1
ATOM 3526 O O . ALA B 1 125 ? 0.204 23.75 -4.469 1 70.56 125 ALA B O 1
ATOM 3527 N N . TYR B 1 126 ? 0.053 23.594 -6.73 1 65.25 126 TYR B N 1
ATOM 3528 C CA . TYR B 1 126 ? -0.182 22.156 -6.703 1 65.25 126 TYR B CA 1
ATOM 3529 C C . TYR B 1 126 ? 1.113 21.391 -6.449 1 65.25 126 TYR B C 1
ATOM 3531 O O . TYR B 1 126 ? 1.089 20.203 -6.113 1 65.25 126 TYR B O 1
ATOM 3539 N N . SER B 1 127 ? 2.273 22.219 -6.605 1 61.88 127 SER B N 1
ATOM 3540 C CA . SER B 1 127 ? 3.547 21.531 -6.434 1 61.88 127 SER B CA 1
ATOM 3541 C C . SER B 1 127 ? 3.834 21.266 -4.961 1 61.88 127 SER B C 1
ATOM 3543 O O . SER B 1 127 ? 3.588 22.109 -4.105 1 61.88 127 SER B O 1
ATOM 3545 N N . SER B 1 128 ? 4.371 20.062 -4.617 1 59.47 128 SER B N 1
ATOM 3546 C CA . SER B 1 128 ? 4.594 19.625 -3.244 1 59.47 128 SER B CA 1
ATOM 3547 C C . SER B 1 128 ? 5.703 20.438 -2.576 1 59.47 128 SER B C 1
ATOM 3549 O O . SER B 1 128 ? 5.707 20.609 -1.355 1 59.47 128 SER B O 1
ATOM 3551 N N . SER B 1 129 ? 6.68 21 -3.336 1 58.59 129 SER B N 1
ATOM 3552 C CA . SER B 1 129 ? 7.801 21.641 -2.662 1 58.59 129 SER B CA 1
ATOM 3553 C C . SER B 1 129 ? 7.484 23.094 -2.332 1 58.59 129 SER B C 1
ATOM 3555 O O . SER B 1 129 ? 8.078 23.672 -1.424 1 58.59 129 SER B O 1
ATOM 3557 N N . THR B 1 130 ? 6.66 23.719 -3.191 1 61.06 130 THR B N 1
ATOM 3558 C CA . THR B 1 130 ? 6.383 25.125 -2.975 1 61.06 130 THR B CA 1
ATOM 3559 C C . THR B 1 130 ? 4.922 25.344 -2.594 1 61.06 130 THR B C 1
ATOM 3561 O O . THR B 1 130 ? 4.527 26.438 -2.213 1 61.06 130 THR B O 1
ATOM 3564 N N . GLY B 1 131 ? 4.223 24.156 -2.588 1 67.88 131 GLY B N 1
ATOM 3565 C CA . GLY B 1 131 ? 2.793 24.266 -2.352 1 67.88 131 GLY B CA 1
ATOM 3566 C C . GLY B 1 131 ? 2.312 23.422 -1.187 1 67.88 131 GLY B C 1
ATOM 3567 O O . GLY B 1 131 ? 3.086 23.109 -0.277 1 67.88 131 GLY B O 1
ATOM 3568 N N . GLY B 1 132 ? 1.017 23.281 -1.114 1 74.56 132 GLY B N 1
ATOM 3569 C CA . GLY B 1 132 ? 0.345 22.516 -0.073 1 74.56 132 GLY B CA 1
ATOM 3570 C C . GLY B 1 132 ? -0.339 23.391 0.96 1 74.56 132 GLY B C 1
ATOM 3571 O O . GLY B 1 132 ? 0.254 24.344 1.46 1 74.56 132 GLY B O 1
ATOM 3572 N N . ALA B 1 133 ? -1.461 23.016 1.195 1 77.25 133 ALA B N 1
ATOM 3573 C CA . ALA B 1 133 ? -2.203 23.75 2.213 1 77.25 133 ALA B CA 1
ATOM 3574 C C . ALA B 1 133 ? -1.44 23.781 3.535 1 77.25 133 ALA B C 1
ATOM 3576 O O . ALA B 1 133 ? -1.376 24.812 4.199 1 77.25 133 ALA B O 1
ATOM 3577 N N . VAL B 1 134 ? -0.873 22.703 3.879 1 81.25 134 VAL B N 1
ATOM 3578 C CA . VAL B 1 134 ? 0.078 22.578 4.98 1 81.25 134 VAL B CA 1
ATOM 3579 C C . VAL B 1 134 ? 1.423 22.078 4.449 1 81.25 134 VAL B C 1
ATOM 3581 O O . VAL B 1 134 ? 1.5 21.031 3.811 1 81.25 134 VAL B O 1
ATOM 3584 N N . ASN B 1 135 ? 2.504 22.906 4.57 1 80.81 135 ASN B N 1
ATOM 3585 C CA . ASN B 1 135 ? 3.852 22.562 4.129 1 80.81 135 ASN B CA 1
ATOM 3586 C C . ASN B 1 135 ? 4.824 22.5 5.305 1 80.81 135 ASN B C 1
ATOM 3588 O O . ASN B 1 135 ? 5.039 23.484 5.996 1 80.81 135 ASN B O 1
ATOM 3592 N N . ILE B 1 136 ? 5.309 21.328 5.594 1 80.25 136 ILE B N 1
ATOM 3593 C CA . ILE B 1 136 ? 6.238 21.094 6.695 1 80.25 136 ILE B CA 1
ATOM 3594 C C . ILE B 1 136 ? 7.637 20.828 6.145 1 80.25 136 ILE B C 1
ATOM 3596 O O . ILE B 1 136 ? 7.867 19.797 5.512 1 80.25 136 ILE B O 1
ATOM 3600 N N . ASP B 1 137 ? 8.602 21.734 6.324 1 80.69 137 ASP B N 1
ATOM 3601 C CA . ASP B 1 137 ? 9.992 21.594 5.914 1 80.69 137 ASP B CA 1
ATOM 3602 C C . ASP B 1 137 ? 10.852 21.062 7.055 1 80.69 137 ASP B C 1
ATOM 3604 O O . ASP B 1 137 ? 11.172 21.781 7.996 1 80.69 137 ASP B O 1
ATOM 3608 N N . LEU B 1 138 ? 11.18 19.797 6.949 1 77.56 138 LEU B N 1
ATOM 3609 C CA . LEU B 1 138 ? 11.922 19.125 8.023 1 77.56 138 LEU B CA 1
ATOM 3610 C C . LEU B 1 138 ? 13.422 19.234 7.793 1 77.56 138 LEU B C 1
ATOM 3612 O O . LEU B 1 138 ? 14.203 18.516 8.43 1 77.56 138 LEU B O 1
ATOM 3616 N N . SER B 1 139 ? 13.93 20.125 6.867 1 77.12 139 SER B N 1
ATOM 3617 C CA . SER B 1 139 ? 15.336 20.172 6.48 1 77.12 139 SER B CA 1
ATOM 3618 C C . SER B 1 139 ? 16.219 20.594 7.656 1 77.12 139 SER B C 1
ATOM 3620 O O . SER B 1 139 ? 17.422 20.328 7.656 1 77.12 139 SER B O 1
ATOM 3622 N N . SER B 1 140 ? 15.594 21.25 8.727 1 76.25 140 SER B N 1
ATOM 3623 C CA . SER B 1 140 ? 16.391 21.797 9.828 1 76.25 140 SER B CA 1
ATOM 3624 C C . SER B 1 140 ? 16.297 20.891 11.062 1 76.25 140 SER B C 1
ATOM 3626 O O . SER B 1 140 ? 16.766 21.266 12.141 1 76.25 140 SER B O 1
ATOM 3628 N N . THR B 1 141 ? 15.586 19.75 10.844 1 76.38 141 THR B N 1
ATOM 3629 C CA . THR B 1 141 ? 15.391 18.906 12.016 1 76.38 141 THR B CA 1
ATOM 3630 C C . THR B 1 141 ? 15.453 17.438 11.641 1 76.38 141 THR B C 1
ATOM 3632 O O . THR B 1 141 ? 15.266 17.078 10.477 1 76.38 141 THR B O 1
ATOM 3635 N N . ARG B 1 142 ? 15.742 16.625 12.633 1 75.88 142 ARG B N 1
ATOM 3636 C CA . ARG B 1 142 ? 15.711 15.18 12.484 1 75.88 142 ARG B CA 1
ATOM 3637 C C . ARG B 1 142 ? 14.438 14.594 13.078 1 75.88 142 ARG B C 1
ATOM 3639 O O . ARG B 1 142 ? 14.289 13.375 13.172 1 75.88 142 ARG B O 1
ATOM 3646 N N . GLY B 1 143 ? 13.609 15.508 13.492 1 73.25 143 GLY B N 1
ATOM 3647 C CA . GLY B 1 143 ? 12.383 15.062 14.133 1 73.25 143 GLY B CA 1
ATOM 3648 C C . GLY B 1 143 ? 11.328 14.594 13.148 1 73.25 143 GLY B C 1
ATOM 3649 O O . GLY B 1 143 ? 11.539 14.656 11.938 1 73.25 143 GLY B O 1
ATOM 3650 N N . ALA B 1 144 ? 10.195 14.117 13.828 1 79.38 144 ALA B N 1
ATOM 3651 C CA . ALA B 1 144 ? 9.07 13.648 13.016 1 79.38 144 ALA B CA 1
ATOM 3652 C C . ALA B 1 144 ? 8.289 14.828 12.438 1 79.38 144 ALA B C 1
ATOM 3654 O O . ALA B 1 144 ? 8.305 15.93 12.992 1 79.38 144 ALA B O 1
ATOM 3655 N N . GLY B 1 145 ? 7.691 14.57 11.273 1 83.19 145 GLY B N 1
ATOM 3656 C CA . GLY B 1 145 ? 6.836 15.586 10.672 1 83.19 145 GLY B CA 1
ATOM 3657 C C . GLY B 1 145 ? 5.477 15.688 11.336 1 83.19 145 GLY B C 1
ATOM 3658 O O . GLY B 1 145 ? 5.242 16.578 12.148 1 83.19 145 GLY B O 1
ATOM 3659 N N . VAL B 1 146 ? 4.68 14.656 11.055 1 82.44 146 VAL B N 1
ATOM 3660 C CA . VAL B 1 146 ? 3.332 14.578 11.617 1 82.44 146 VAL B CA 1
ATOM 3661 C C . VAL B 1 146 ? 3.197 13.312 12.461 1 82.44 146 VAL B C 1
ATOM 3663 O O . VAL B 1 146 ? 3.477 12.211 11.992 1 82.44 146 VAL B O 1
ATOM 3666 N N . VAL B 1 147 ? 2.889 13.477 13.695 1 81.06 147 VAL B N 1
ATOM 3667 C CA . VAL B 1 147 ? 2.592 12.367 14.594 1 81.06 147 VAL B CA 1
ATOM 3668 C C . VAL B 1 147 ? 1.142 12.453 15.062 1 81.06 147 VAL B C 1
ATOM 3670 O O . VAL B 1 147 ? 0.743 13.445 15.68 1 81.06 147 VAL B O 1
ATOM 3673 N N . VAL B 1 148 ? 0.349 11.539 14.633 1 81.94 148 VAL B N 1
ATOM 3674 C CA . VAL B 1 148 ? -1.025 11.391 15.102 1 81.94 148 VAL B CA 1
ATOM 3675 C C . VAL B 1 148 ? -1.139 10.156 15.992 1 81.94 148 VAL B C 1
ATOM 3677 O O . VAL B 1 148 ? -0.796 9.047 15.578 1 81.94 148 VAL B O 1
ATOM 3680 N N . TYR B 1 149 ? -1.521 10.297 17.188 1 78.12 149 TYR B N 1
ATOM 3681 C CA . TYR B 1 149 ? -1.523 9.156 18.109 1 78.12 149 TYR B CA 1
ATOM 3682 C C . TYR B 1 149 ? -2.648 9.281 19.125 1 78.12 149 TYR B C 1
ATOM 3684 O O . TYR B 1 149 ? -3.24 10.352 19.281 1 78.12 149 TYR B O 1
ATOM 3692 N N . SER B 1 150 ? -3.064 8.188 19.641 1 78.5 150 SER B N 1
ATOM 3693 C CA . SER B 1 150 ? -3.918 8.102 20.828 1 78.5 150 SER B CA 1
ATOM 3694 C C . SER B 1 150 ? -3.352 7.113 21.844 1 78.5 150 SER B C 1
ATOM 3696 O O . SER B 1 150 ? -2.979 5.992 21.484 1 78.5 150 SER B O 1
ATOM 3698 N N . ASP B 1 151 ? -3.244 7.543 23.109 1 76.62 151 ASP B N 1
ATOM 3699 C CA . ASP B 1 151 ? -2.783 6.629 24.156 1 76.62 151 ASP B CA 1
ATOM 3700 C C . ASP B 1 151 ? -3.906 5.695 24.609 1 76.62 151 ASP B C 1
ATOM 3702 O O . ASP B 1 151 ? -3.67 4.75 25.359 1 76.62 151 ASP B O 1
ATOM 3706 N N . ASN B 1 152 ? -5.055 6.043 24.047 1 72.75 152 ASN B N 1
ATOM 3707 C CA . ASN B 1 152 ? -6.207 5.203 24.344 1 72.75 152 ASN B CA 1
ATOM 3708 C C . ASN B 1 152 ? -6.699 4.457 23.109 1 72.75 152 ASN B C 1
ATOM 3710 O O . ASN B 1 152 ? -6.586 4.957 22 1 72.75 152 ASN B O 1
ATOM 3714 N N . ASP B 1 153 ? -6.852 3.213 23.125 1 64.5 153 ASP B N 1
ATOM 3715 C CA . ASP B 1 153 ? -7.336 2.385 22.016 1 64.5 153 ASP B CA 1
ATOM 3716 C C . ASP B 1 153 ? -8.797 2.693 21.703 1 64.5 153 ASP B C 1
ATOM 3718 O O . ASP B 1 153 ? -9.578 1.787 21.391 1 64.5 153 ASP B O 1
ATOM 3722 N N . THR B 1 154 ? -9.156 4.035 21.844 1 61.47 154 THR B N 1
ATOM 3723 C CA . THR B 1 154 ? -10.594 4.289 21.797 1 61.47 154 THR B CA 1
ATOM 3724 C C . THR B 1 154 ? -10.93 5.242 20.656 1 61.47 154 THR B C 1
ATOM 3726 O O . THR B 1 154 ? -12.055 5.758 20.578 1 61.47 154 THR B O 1
ATOM 3729 N N . SER B 1 155 ? -10.016 5.445 19.812 1 64 155 SER B N 1
ATOM 3730 C CA . SER B 1 155 ? -10.422 6.387 18.781 1 64 155 SER B CA 1
ATOM 3731 C C . SER B 1 155 ? -11.453 5.766 17.844 1 64 155 SER B C 1
ATOM 3733 O O . SER B 1 155 ? -11.281 4.637 17.375 1 64 155 SER B O 1
ATOM 3735 N N . ASP B 1 156 ? -12.672 6.391 17.609 1 75.25 156 ASP B N 1
ATOM 3736 C CA . ASP B 1 156 ? -13.711 5.957 16.688 1 75.25 156 ASP B CA 1
ATOM 3737 C C . ASP B 1 156 ? -13.445 6.484 15.273 1 75.25 156 ASP B C 1
ATOM 3739 O O . ASP B 1 156 ? -13.797 5.836 14.289 1 75.25 156 ASP B O 1
ATOM 3743 N N . GLY B 1 157 ? -12.797 7.586 15.258 1 77.12 157 GLY B N 1
ATOM 3744 C CA . GLY B 1 157 ? -12.461 8.133 13.953 1 77.12 157 GLY B CA 1
ATOM 3745 C C . GLY B 1 157 ? -11.094 7.695 13.461 1 77.12 157 GLY B C 1
ATOM 3746 O O . GLY B 1 157 ? -10.258 7.238 14.25 1 77.12 157 GLY B O 1
ATOM 3747 N N . PRO B 1 158 ? -10.984 7.797 12.125 1 80.56 158 PRO B N 1
ATOM 3748 C CA . PRO B 1 158 ? -9.664 7.449 11.602 1 80.56 158 PRO B CA 1
ATOM 3749 C C . PRO B 1 158 ? -8.57 8.406 12.07 1 80.56 158 PRO B C 1
ATOM 3751 O O . PRO B 1 158 ? -8.828 9.602 12.242 1 80.56 158 PRO B O 1
ATOM 3754 N N . LEU B 1 159 ? -7.363 7.855 12.258 1 82.88 159 LEU B N 1
ATOM 3755 C CA . LEU B 1 159 ? -6.203 8.695 12.555 1 82.88 159 LEU B CA 1
ATOM 3756 C C . LEU B 1 159 ? -5.895 9.617 11.375 1 82.88 159 LEU B C 1
ATOM 3758 O O . LEU B 1 159 ? -5.457 10.75 11.57 1 82.88 159 LEU B O 1
ATOM 3762 N N . MET B 1 160 ? -6.066 9.078 10.164 1 86.38 160 MET B N 1
ATOM 3763 C CA . MET B 1 160 ? -5.859 9.852 8.938 1 86.38 160 MET B CA 1
ATOM 3764 C C . MET B 1 160 ? -6.844 9.43 7.852 1 86.38 160 MET B C 1
ATOM 3766 O O . MET B 1 160 ? -7.09 8.234 7.664 1 86.38 160 MET B O 1
ATOM 3770 N N . SER B 1 161 ? -7.5 10.383 7.242 1 83.94 161 SER B N 1
ATOM 3771 C CA . SER B 1 161 ? -8.398 10.156 6.113 1 83.94 161 SER B CA 1
ATOM 3772 C C . SER B 1 161 ? -8.102 11.125 4.973 1 83.94 161 SER B C 1
ATOM 3774 O O . SER B 1 161 ? -8.109 12.344 5.172 1 83.94 161 SER B O 1
ATOM 3776 N N . LEU B 1 162 ? -7.73 10.586 3.857 1 84.12 162 LEU B N 1
ATOM 3777 C CA . LEU B 1 162 ? -7.508 11.344 2.629 1 84.12 162 LEU B CA 1
ATOM 3778 C C . LEU B 1 162 ? -8.516 10.945 1.556 1 84.12 162 LEU B C 1
ATOM 3780 O O . LEU B 1 162 ? -8.617 9.766 1.197 1 84.12 162 LEU B O 1
ATOM 3784 N N . ARG B 1 163 ? -9.289 11.945 1.053 1 78.81 163 ARG B N 1
ATOM 3785 C CA . ARG B 1 163 ? -10.305 11.547 0.083 1 78.81 163 ARG B CA 1
ATOM 3786 C C . ARG B 1 163 ? -10.664 12.711 -0.84 1 78.81 163 ARG B C 1
ATOM 3788 O O . ARG B 1 163 ? -10.523 13.875 -0.465 1 78.81 163 ARG B O 1
ATOM 3795 N N . THR B 1 164 ? -10.945 12.336 -2.082 1 76 164 THR B N 1
ATOM 3796 C CA . THR B 1 164 ? -11.547 13.273 -3.023 1 76 164 THR B CA 1
ATOM 3797 C C . THR B 1 164 ? -12.953 12.82 -3.412 1 76 164 THR B C 1
ATOM 3799 O O . THR B 1 164 ? -13.211 11.617 -3.541 1 76 164 THR B O 1
ATOM 3802 N N . GLY B 1 165 ? -13.914 13.836 -3.682 1 68 165 GLY B N 1
ATOM 3803 C CA . GLY B 1 165 ? -15.281 13.555 -4.109 1 68 165 GLY B CA 1
ATOM 3804 C C . GLY B 1 165 ? -16.25 13.43 -2.951 1 68 165 GLY B C 1
ATOM 3805 O O . GLY B 1 165 ? -15.844 13.414 -1.788 1 68 165 GLY B O 1
ATOM 3806 N N . LYS B 1 166 ? -17.641 13.602 -3.367 1 55.03 166 LYS B N 1
ATOM 3807 C CA . LYS B 1 166 ? -18.719 13.703 -2.383 1 55.03 166 LYS B CA 1
ATOM 3808 C C . LYS B 1 166 ? -18.875 12.391 -1.609 1 55.03 166 LYS B C 1
ATOM 3810 O O . LYS B 1 166 ? -18.312 11.367 -1.999 1 55.03 166 LYS B O 1
ATOM 3815 N N . GLU B 1 167 ? -19.922 12.367 -0.723 1 50.94 167 GLU B N 1
ATOM 3816 C CA . GLU B 1 167 ? -20.297 11.594 0.455 1 50.94 167 GLU B CA 1
ATOM 3817 C C . GLU B 1 167 ? -20.109 10.094 0.219 1 50.94 167 GLU B C 1
ATOM 3819 O O . GLU B 1 167 ? -19.578 9.391 1.08 1 50.94 167 GLU B O 1
ATOM 3824 N N . THR B 1 168 ? -21.109 9.422 -0.556 1 48.78 168 THR B N 1
ATOM 3825 C CA . THR B 1 168 ? -21.125 8 -0.222 1 48.78 168 THR B CA 1
ATOM 3826 C C . THR B 1 168 ? -19.75 7.379 -0.448 1 48.78 168 THR B C 1
ATOM 3828 O O . THR B 1 168 ? -19.297 6.555 0.351 1 48.78 168 THR B O 1
ATOM 3831 N N . PHE B 1 169 ? -19.328 6.898 -1.804 1 50.75 169 PHE B N 1
ATOM 3832 C CA . PHE B 1 169 ? -18.188 6.086 -2.207 1 50.75 169 PHE B CA 1
ATOM 3833 C C . PHE B 1 169 ? -17.047 6.969 -2.701 1 50.75 169 PHE B C 1
ATOM 3835 O O . PHE B 1 169 ? -17.219 7.773 -3.617 1 50.75 169 PHE B O 1
ATOM 3842 N N . ASN B 1 170 ? -16.094 7.516 -1.921 1 55.22 170 ASN B N 1
ATOM 3843 C CA . ASN B 1 170 ? -14.859 8.25 -2.217 1 55.22 170 ASN B CA 1
ATOM 3844 C C . ASN B 1 170 ? -14.07 7.582 -3.34 1 55.22 170 ASN B C 1
ATOM 3846 O O . ASN B 1 170 ? -13.992 6.352 -3.402 1 55.22 170 ASN B O 1
ATOM 3850 N N . GLN B 1 171 ? -13.688 8.492 -4.52 1 63.25 171 GLN B N 1
ATOM 3851 C CA . GLN B 1 171 ? -12.898 7.961 -5.625 1 63.25 171 GLN B CA 1
ATOM 3852 C C . GLN B 1 171 ? -11.57 7.391 -5.133 1 63.25 171 GLN B C 1
ATOM 3854 O O . GLN B 1 171 ? -11.133 6.332 -5.594 1 63.25 171 GLN B O 1
ATOM 3859 N N . SER B 1 172 ? -10.844 8.156 -4.508 1 67.38 172 SER B N 1
ATOM 3860 C CA . SER B 1 172 ? -9.602 7.68 -3.9 1 67.38 172 SER B CA 1
ATOM 3861 C C . SER B 1 172 ? -9.531 8.055 -2.424 1 67.38 172 SER B C 1
ATOM 3863 O O . SER B 1 172 ? -9.789 9.195 -2.055 1 67.38 172 SER B O 1
ATOM 3865 N N . ALA B 1 173 ? -9.523 6.934 -1.441 1 75.19 173 ALA B N 1
ATOM 3866 C CA . ALA B 1 173 ? -9.406 7.219 -0.014 1 75.19 173 ALA B CA 1
ATOM 3867 C C . ALA B 1 173 ? -8.305 6.371 0.625 1 75.19 173 ALA B C 1
ATOM 3869 O O . ALA B 1 173 ? -8.062 5.242 0.201 1 75.19 173 ALA B O 1
ATOM 3870 N N . LEU B 1 174 ? -7.465 7.102 1.332 1 80.94 174 LEU B N 1
ATOM 3871 C CA . LEU B 1 174 ? -6.594 6.438 2.295 1 80.94 174 LEU B CA 1
ATOM 3872 C C . LEU B 1 174 ? -7.078 6.68 3.723 1 80.94 174 LEU B C 1
ATOM 3874 O O . LEU B 1 174 ? -7.273 7.828 4.129 1 80.94 174 LEU B O 1
ATOM 3878 N N . PHE B 1 175 ? -7.402 5.594 4.336 1 82.12 175 PHE B N 1
ATOM 3879 C CA . PHE B 1 175 ? -7.836 5.652 5.727 1 82.12 175 PHE B CA 1
ATOM 3880 C C . PHE B 1 175 ? -6.906 4.836 6.617 1 82.12 175 PHE B C 1
ATOM 3882 O O . PHE B 1 175 ? -6.605 3.68 6.312 1 82.12 175 PHE B O 1
ATOM 3889 N N . VAL B 1 176 ? -6.406 5.488 7.543 1 79.88 176 VAL B N 1
ATOM 3890 C CA . VAL B 1 176 ? -5.652 4.777 8.57 1 79.88 176 VAL B CA 1
ATOM 3891 C C . VAL B 1 176 ? -6.48 4.688 9.852 1 79.88 176 VAL B C 1
ATOM 3893 O O . VAL B 1 176 ? -6.836 5.711 10.438 1 79.88 176 VAL B O 1
ATOM 3896 N N . ASP B 1 177 ? -7 3.314 10.062 1 74 177 ASP B N 1
ATOM 3897 C CA . ASP B 1 177 ? -7.863 3.035 11.211 1 74 177 ASP B CA 1
ATOM 3898 C C . ASP B 1 177 ? -7.242 1.978 12.117 1 74 177 ASP B C 1
ATOM 3900 O O . ASP B 1 177 ? -6.914 0.878 11.664 1 74 177 ASP B O 1
ATOM 3904 N N . TYR B 1 178 ? -6.551 2.336 13.172 1 67.44 178 TYR B N 1
ATOM 3905 C CA . TYR B 1 178 ? -6.117 1.18 13.945 1 67.44 178 TYR B CA 1
ATOM 3906 C C . TYR B 1 178 ? -6.898 1.078 15.258 1 67.44 178 TYR B C 1
ATOM 3908 O O . TYR B 1 178 ? -6.57 1.752 16.234 1 67.44 178 TYR B O 1
ATOM 3916 N N . LYS B 1 179 ? -8.109 0.377 15.109 1 67.69 179 LYS B N 1
ATOM 3917 C CA . LYS B 1 179 ? -8.836 0.095 16.344 1 67.69 179 LYS B CA 1
ATOM 3918 C C . LYS B 1 179 ? -8.812 -1.396 16.672 1 67.69 179 LYS B C 1
ATOM 3920 O O . LYS B 1 179 ? -9.344 -1.822 17.688 1 67.69 179 LYS B O 1
ATOM 3925 N N . GLY B 1 180 ? -8.047 -2.098 15.875 1 66.31 180 GLY B N 1
ATOM 3926 C CA . GLY B 1 180 ? -7.953 -3.533 16.078 1 66.31 180 GLY B CA 1
ATOM 3927 C C . GLY B 1 180 ? -9.18 -4.285 15.578 1 66.31 180 GLY B C 1
ATOM 3928 O O . GLY B 1 180 ? -9.195 -5.516 15.57 1 66.31 180 GLY B O 1
ATOM 3929 N N . THR B 1 181 ? -10.273 -3.523 15.172 1 74.25 181 THR B N 1
ATOM 3930 C CA . THR B 1 181 ? -11.492 -4.195 14.734 1 74.25 181 THR B CA 1
ATOM 3931 C C . THR B 1 181 ? -11.703 -4.004 13.242 1 74.25 181 THR B C 1
ATOM 3933 O O . THR B 1 181 ? -12.617 -4.598 12.656 1 74.25 181 THR B O 1
ATOM 3936 N N . THR B 1 182 ? -10.977 -3.102 12.68 1 78.62 182 THR B N 1
ATOM 3937 C CA . THR B 1 182 ? -11.016 -2.824 11.25 1 78.62 182 THR B CA 1
ATOM 3938 C C . THR B 1 182 ? -9.633 -2.982 10.625 1 78.62 182 THR B C 1
ATOM 3940 O O . THR B 1 182 ? -8.648 -3.201 11.336 1 78.62 182 THR B O 1
ATOM 3943 N N . ASN B 1 183 ? -9.664 -2.955 9.273 1 86.31 183 ASN B N 1
ATOM 3944 C CA . ASN B 1 183 ? -8.344 -2.914 8.641 1 86.31 183 ASN B CA 1
ATOM 3945 C C . ASN B 1 183 ? -7.535 -1.713 9.125 1 86.31 183 ASN B C 1
ATOM 3947 O O . ASN B 1 183 ? -8.078 -0.618 9.281 1 86.31 183 ASN B O 1
ATOM 3951 N N . ALA B 1 184 ? -6.305 -1.953 9.359 1 85.94 184 ALA B N 1
ATOM 3952 C CA . ALA B 1 184 ? -5.43 -0.881 9.828 1 85.94 184 ALA B CA 1
ATOM 3953 C C . ALA B 1 184 ? -5.309 0.223 8.781 1 85.94 184 ALA B C 1
ATOM 3955 O O . ALA B 1 184 ? -5.34 1.41 9.117 1 85.94 184 ALA B O 1
ATOM 3956 N N . VAL B 1 185 ? -5.188 -0.125 7.488 1 88.31 185 VAL B N 1
ATOM 3957 C CA . VAL B 1 185 ? -5.086 0.799 6.363 1 88.31 185 VAL B CA 1
ATOM 3958 C C . VAL B 1 185 ? -6.016 0.349 5.238 1 88.31 185 VAL B C 1
ATOM 3960 O O . VAL B 1 185 ? -6.051 -0.833 4.891 1 88.31 185 VAL B O 1
ATOM 3963 N N . ASN B 1 186 ? -6.863 1.286 4.805 1 87.62 186 ASN B N 1
ATOM 3964 C CA . ASN B 1 186 ? -7.695 1.066 3.629 1 87.62 186 ASN B CA 1
ATOM 3965 C C . ASN B 1 186 ? -7.324 2.018 2.494 1 87.62 186 ASN B C 1
ATOM 3967 O O . ASN B 1 186 ? -7.184 3.223 2.711 1 87.62 186 ASN B O 1
ATOM 3971 N N . ILE B 1 187 ? -7.039 1.437 1.371 1 87.88 187 ILE B N 1
ATOM 3972 C CA . ILE B 1 187 ? -6.875 2.199 0.138 1 87.88 187 ILE B CA 1
ATOM 3973 C C . ILE B 1 187 ? -7.973 1.819 -0.854 1 87.88 187 ILE B C 1
ATOM 3975 O O . ILE B 1 187 ? -8.094 0.654 -1.241 1 87.88 187 ILE B O 1
ATOM 3979 N N . ALA B 1 188 ? -8.805 2.738 -1.175 1 84.44 188 ALA B N 1
ATOM 3980 C CA . ALA B 1 188 ? -9.93 2.486 -2.074 1 84.44 188 ALA B CA 1
ATOM 3981 C C . ALA B 1 188 ? -9.891 3.426 -3.277 1 84.44 188 ALA B C 1
ATOM 3983 O O . ALA B 1 188 ? -9.609 4.617 -3.131 1 84.44 188 ALA B O 1
ATOM 3984 N N . MET B 1 189 ? -9.984 2.863 -4.434 1 83.12 189 MET B N 1
ATOM 3985 C CA . MET B 1 189 ? -10.125 3.617 -5.672 1 83.12 189 MET B CA 1
ATOM 3986 C C . MET B 1 189 ? -11.391 3.195 -6.422 1 83.12 189 MET B C 1
ATOM 3988 O O . MET B 1 189 ? -11.594 2.01 -6.684 1 83.12 189 MET B O 1
ATOM 3992 N N . ARG B 1 190 ? -12.203 4.016 -6.656 1 78.31 190 ARG B N 1
ATOM 3993 C CA . ARG B 1 190 ? -13.406 3.727 -7.43 1 78.31 190 ARG B CA 1
ATOM 3994 C C . ARG B 1 190 ? -13.148 3.887 -8.922 1 78.31 190 ARG B C 1
ATOM 3996 O O . ARG B 1 190 ? -12.094 4.387 -9.328 1 78.31 190 ARG B O 1
ATOM 4003 N N . GLN B 1 191 ? -14.117 3.494 -9.672 1 77.62 191 GLN B N 1
ATOM 4004 C CA . GLN B 1 191 ? -14 3.621 -11.125 1 77.62 191 GLN B CA 1
ATOM 4005 C C . GLN B 1 191 ? -13.922 5.086 -11.539 1 77.62 191 GLN B C 1
ATOM 4007 O O . GLN B 1 191 ? -14.836 5.863 -11.281 1 77.62 191 GLN B O 1
ATOM 4012 N N . PRO B 1 192 ? -12.773 5.453 -12.008 1 75.56 192 PRO B N 1
ATOM 4013 C CA . PRO B 1 192 ? -12.727 6.82 -12.531 1 75.56 192 PRO B CA 1
ATOM 4014 C C . PRO B 1 192 ? -13.734 7.066 -13.641 1 75.56 192 PRO B C 1
ATOM 4016 O O . PRO B 1 192 ? -14.266 6.113 -14.227 1 75.56 192 PRO B O 1
ATOM 4019 N N . THR B 1 193 ? -14.031 8.305 -13.867 1 74.06 193 THR B N 1
ATOM 4020 C CA . THR B 1 193 ? -14.977 8.664 -14.922 1 74.06 193 THR B CA 1
ATOM 4021 C C . THR B 1 193 ? -14.555 8.047 -16.25 1 74.06 193 THR B C 1
ATOM 4023 O O . THR B 1 193 ? -15.398 7.543 -17 1 74.06 193 THR B O 1
ATOM 4026 N N . THR B 1 194 ? -13.219 8.141 -16.469 1 77.06 194 THR B N 1
ATOM 4027 C CA . THR B 1 194 ? -12.633 7.469 -17.625 1 77.06 194 THR B CA 1
ATOM 4028 C C . THR B 1 194 ? -11.625 6.41 -17.172 1 77.06 194 THR B C 1
ATOM 4030 O O . THR B 1 194 ? -10.594 6.738 -16.578 1 77.06 194 THR B O 1
ATOM 4033 N N . PRO B 1 195 ? -12.031 5.184 -17.422 1 77.69 195 PRO B N 1
ATOM 4034 C CA . PRO B 1 195 ? -11.102 4.121 -17.031 1 77.69 195 PRO B CA 1
ATOM 4035 C C . PRO B 1 195 ? -9.695 4.328 -17.594 1 77.69 195 PRO B C 1
ATOM 4037 O O . PRO B 1 195 ? -9.547 4.781 -18.734 1 77.69 195 PRO B O 1
ATOM 4040 N N . ASN B 1 196 ? -8.703 4.141 -16.797 1 82.62 196 ASN B N 1
ATOM 4041 C CA . ASN B 1 196 ? -7.301 4.25 -17.188 1 82.62 196 ASN B CA 1
ATOM 4042 C C . ASN B 1 196 ? -6.445 3.178 -16.516 1 82.62 196 ASN B C 1
ATOM 4044 O O . ASN B 1 196 ? -6.977 2.244 -15.906 1 82.62 196 ASN B O 1
ATOM 4048 N N . PHE B 1 197 ? -5.086 3.268 -16.594 1 85.69 197 PHE B N 1
ATOM 4049 C CA . PHE B 1 197 ? -4.207 2.201 -16.125 1 85.69 197 PHE B CA 1
ATOM 4050 C C . PHE B 1 197 ? -3.723 2.482 -14.711 1 85.69 197 PHE B C 1
ATOM 4052 O O . PHE B 1 197 ? -2.756 1.873 -14.25 1 85.69 197 PHE B O 1
ATOM 4059 N N . SER B 1 198 ? -4.492 3.395 -14.086 1 86.12 198 SER B N 1
ATOM 4060 C CA . SER B 1 198 ? -4.082 3.719 -12.719 1 86.12 198 SER B CA 1
ATOM 4061 C C . SER B 1 198 ? -4.484 2.619 -11.75 1 86.12 198 SER B C 1
ATOM 4063 O O . SER B 1 198 ? -5.461 1.905 -11.977 1 86.12 198 SER B O 1
ATOM 4065 N N . SER B 1 199 ? -3.695 2.533 -10.68 1 89.5 199 SER B N 1
ATOM 4066 C CA . SER B 1 199 ? -3.951 1.56 -9.625 1 89.5 199 SER B CA 1
ATOM 4067 C C . SER B 1 199 ? -4.324 2.25 -8.312 1 89.5 199 SER B C 1
ATOM 4069 O O . SER B 1 199 ? -4 3.422 -8.109 1 89.5 199 SER B O 1
ATOM 4071 N N . ALA B 1 200 ? -5.008 1.506 -7.48 1 89.25 200 ALA B N 1
ATOM 4072 C CA . ALA B 1 200 ? -5.25 2.033 -6.141 1 89.25 200 ALA B CA 1
ATOM 4073 C C . ALA B 1 200 ? -3.939 2.219 -5.379 1 89.25 200 ALA B C 1
ATOM 4075 O O . ALA B 1 200 ? -3.732 3.246 -4.73 1 89.25 200 ALA B O 1
ATOM 4076 N N . LEU B 1 201 ? -3.021 1.295 -5.492 1 91.75 201 LEU B N 1
ATOM 4077 C CA . LEU B 1 201 ? -1.703 1.337 -4.867 1 91.75 201 LEU B CA 1
ATOM 4078 C C . LEU B 1 201 ? -0.615 0.969 -5.871 1 91.75 201 LEU B C 1
ATOM 4080 O O . LEU B 1 201 ? -0.704 -0.063 -6.539 1 91.75 201 LEU B O 1
ATOM 4084 N N . ASN B 1 202 ? 0.288 1.876 -6.09 1 92.75 202 ASN B N 1
ATOM 4085 C CA . ASN B 1 202 ? 1.47 1.631 -6.906 1 92.75 202 ASN B CA 1
ATOM 4086 C C . ASN B 1 202 ? 2.748 1.682 -6.078 1 92.75 202 ASN B C 1
ATOM 4088 O O . ASN B 1 202 ? 3.033 2.689 -5.426 1 92.75 202 ASN B O 1
ATOM 4092 N N . ILE B 1 203 ? 3.504 0.553 -6.012 1 93 203 ILE B N 1
ATOM 4093 C CA . ILE B 1 203 ? 4.754 0.445 -5.27 1 93 203 ILE B CA 1
ATOM 4094 C C . ILE B 1 203 ? 5.918 0.277 -6.238 1 93 203 ILE B C 1
ATOM 4096 O O . ILE B 1 203 ? 5.918 -0.634 -7.07 1 93 203 ILE B O 1
ATOM 4100 N N . THR B 1 204 ? 6.875 1.128 -6.207 1 92.19 204 THR B N 1
ATOM 4101 C CA . THR B 1 204 ? 8.094 1.031 -7 1 92.19 204 THR B CA 1
ATOM 4102 C C . THR B 1 204 ? 9.328 1.075 -6.102 1 92.19 204 THR B C 1
ATOM 4104 O O . THR B 1 204 ? 9.438 1.94 -5.23 1 92.19 204 THR B O 1
ATOM 4107 N N . SER B 1 205 ? 10.219 0.117 -6.254 1 90.94 205 SER B N 1
ATOM 4108 C CA . SER B 1 205 ? 11.453 0.098 -5.477 1 90.94 205 SER B CA 1
ATOM 4109 C C . SER B 1 205 ? 12.672 0.006 -6.387 1 90.94 205 SER B C 1
ATOM 4111 O O . SER B 1 205 ? 12.742 -0.863 -7.258 1 90.94 205 SER B O 1
ATOM 4113 N N . GLY B 1 206 ? 13.633 0.914 -6.184 1 87.38 206 GLY B N 1
ATOM 4114 C CA . GLY B 1 206 ? 14.922 0.833 -6.852 1 87.38 206 GLY B CA 1
ATOM 4115 C C . GLY B 1 206 ? 15.984 0.144 -6.016 1 87.38 206 GLY B C 1
ATOM 4116 O O . GLY B 1 206 ? 17.125 -0.035 -6.469 1 87.38 206 GLY B O 1
ATOM 4117 N N . ASN B 1 207 ? 15.672 -0.248 -4.77 1 88.81 207 ASN B N 1
ATOM 4118 C CA . ASN B 1 207 ? 16.625 -0.946 -3.914 1 88.81 207 ASN B CA 1
ATOM 4119 C C . ASN B 1 207 ? 16.891 -2.367 -4.402 1 88.81 207 ASN B C 1
ATOM 4121 O O . ASN B 1 207 ? 16.016 -3.236 -4.281 1 88.81 207 ASN B O 1
ATOM 4125 N N . GLU B 1 208 ? 18.016 -2.691 -4.844 1 88.75 208 GLU B N 1
ATOM 4126 C CA . GLU B 1 208 ? 18.312 -3.951 -5.523 1 88.75 208 GLU B CA 1
ATOM 4127 C C . GLU B 1 208 ? 18.5 -5.086 -4.523 1 88.75 208 GLU B C 1
ATOM 4129 O O . GLU B 1 208 ? 18.453 -6.262 -4.891 1 88.75 208 GLU B O 1
ATOM 4134 N N . ASN B 1 209 ? 18.672 -4.75 -3.217 1 91.19 209 ASN B N 1
ATOM 4135 C CA . ASN B 1 209 ? 18.938 -5.797 -2.232 1 91.19 209 ASN B CA 1
ATOM 4136 C C . ASN B 1 209 ? 17.703 -6.113 -1.405 1 91.19 209 ASN B C 1
ATOM 4138 O O . ASN B 1 209 ? 17.719 -7.008 -0.559 1 91.19 209 ASN B O 1
ATOM 4142 N N . GLY B 1 210 ? 16.672 -5.328 -1.677 1 91.19 210 GLY B N 1
ATOM 4143 C CA . GLY B 1 210 ? 15.445 -5.547 -0.935 1 91.19 210 GLY B CA 1
ATOM 4144 C C . GLY B 1 210 ? 14.258 -5.855 -1.826 1 91.19 210 GLY B C 1
ATOM 4145 O O . GLY B 1 210 ? 14.266 -5.531 -3.016 1 91.19 210 GLY B O 1
ATOM 4146 N N . SER B 1 211 ? 13.266 -6.574 -1.262 1 94.06 211 SER B N 1
ATOM 4147 C CA . SER B 1 211 ? 12 -6.738 -1.976 1 94.06 211 SER B CA 1
ATOM 4148 C C . SER B 1 211 ? 11.281 -5.406 -2.125 1 94.06 211 SER B C 1
ATOM 4150 O O . SER B 1 211 ? 11.359 -4.547 -1.242 1 94.06 211 SER B O 1
ATOM 4152 N N . ALA B 1 212 ? 10.617 -5.238 -3.24 1 94.44 212 ALA B N 1
ATOM 4153 C CA . ALA B 1 212 ? 9.805 -4.039 -3.375 1 94.44 212 ALA B CA 1
ATOM 4154 C C . ALA B 1 212 ? 8.734 -3.977 -2.287 1 94.44 212 ALA B C 1
ATOM 4156 O O . ALA B 1 212 ? 8.453 -2.904 -1.746 1 94.44 212 ALA B O 1
ATOM 4157 N N . MET B 1 213 ? 8.148 -5.117 -1.984 1 95.81 213 MET B N 1
ATOM 4158 C CA . MET B 1 213 ? 7.148 -5.246 -0.928 1 95.81 213 MET B CA 1
ATOM 4159 C C . MET B 1 213 ? 7.367 -6.523 -0.127 1 95.81 213 MET B C 1
ATOM 4161 O O . MET B 1 213 ? 7.695 -7.57 -0.694 1 95.81 213 MET B O 1
ATOM 4165 N N . GLN B 1 214 ? 7.23 -6.473 1.164 1 95.31 214 GLN B N 1
ATOM 4166 C CA . GLN B 1 214 ? 7.246 -7.637 2.045 1 95.31 214 GLN B CA 1
ATOM 4167 C C . GLN B 1 214 ? 5.938 -7.75 2.822 1 95.31 214 GLN B C 1
ATOM 4169 O O . GLN B 1 214 ? 5.41 -6.75 3.312 1 95.31 214 GLN B O 1
ATOM 4174 N N . LEU B 1 215 ? 5.387 -8.938 2.805 1 95.5 215 LEU B N 1
ATOM 4175 C CA . LEU B 1 215 ? 4.195 -9.273 3.574 1 95.5 215 LEU B CA 1
ATOM 4176 C C . LEU B 1 215 ? 4.484 -10.383 4.574 1 95.5 215 LEU B C 1
ATOM 4178 O O . LEU B 1 215 ? 5.07 -11.406 4.219 1 95.5 215 LEU B O 1
ATOM 4182 N N . ARG B 1 216 ? 4.207 -10.148 5.773 1 95.06 216 ARG B N 1
ATOM 4183 C CA . ARG B 1 216 ? 4.34 -11.172 6.805 1 95.06 216 ARG B CA 1
ATOM 4184 C C . ARG B 1 216 ? 3.059 -11.305 7.617 1 95.06 216 ARG B C 1
ATOM 4186 O O . ARG B 1 216 ? 2.475 -10.305 8.031 1 95.06 216 ARG B O 1
ATOM 4193 N N . GLY B 1 217 ? 2.568 -12.523 7.762 1 93.94 217 GLY B N 1
ATOM 4194 C CA . GLY B 1 217 ? 1.362 -12.789 8.531 1 93.94 217 GLY B CA 1
ATOM 4195 C C . GLY B 1 217 ? 1.337 -14.18 9.141 1 93.94 217 GLY B C 1
ATOM 4196 O O . GLY B 1 217 ? 2.254 -14.969 8.93 1 93.94 217 GLY B O 1
ATOM 4197 N N . SER B 1 218 ? 0.448 -14.477 10.055 1 91.62 218 SER B N 1
ATOM 4198 C CA . SER B 1 218 ? 0.287 -15.742 10.75 1 91.62 218 SER B CA 1
ATOM 4199 C C . SER B 1 218 ? -1.167 -16.203 10.734 1 91.62 218 SER B C 1
ATOM 4201 O O . SER B 1 218 ? -1.748 -16.484 11.789 1 91.62 218 SER B O 1
ATOM 4203 N N . GLU B 1 219 ? -1.707 -16.359 9.602 1 92.25 219 GLU B N 1
ATOM 4204 C CA . GLU B 1 219 ? -3.131 -16.656 9.461 1 92.25 219 GLU B CA 1
ATOM 4205 C C . GLU B 1 219 ? -3.43 -18.109 9.805 1 92.25 219 GLU B C 1
ATOM 4207 O O . GLU B 1 219 ? -2.648 -19.016 9.477 1 92.25 219 GLU B O 1
ATOM 4212 N N . LYS B 1 220 ? -4.629 -18.344 10.258 1 92.94 220 LYS B N 1
ATOM 4213 C CA . LYS B 1 220 ? -5.109 -19.688 10.531 1 92.94 220 LYS B CA 1
ATOM 4214 C C . LYS B 1 220 ? -5.758 -20.312 9.297 1 92.94 220 LYS B C 1
ATOM 4216 O O . LYS B 1 220 ? -5.625 -21.5 9.047 1 92.94 220 LYS B O 1
ATOM 4221 N N . ALA B 1 221 ? -6.457 -19.422 8.602 1 93.94 221 ALA B N 1
ATOM 4222 C CA . ALA B 1 221 ? -7.309 -20.047 7.594 1 93.94 221 ALA B CA 1
ATOM 4223 C C . ALA B 1 221 ? -7.348 -19.203 6.32 1 93.94 221 ALA B C 1
ATOM 4225 O O . ALA B 1 221 ? -8.117 -19.5 5.402 1 93.94 221 ALA B O 1
ATOM 4226 N N . LEU B 1 222 ? -6.59 -18.141 6.266 1 93.25 222 LEU B N 1
ATOM 4227 C CA . LEU B 1 222 ? -6.609 -17.266 5.102 1 93.25 222 LEU B CA 1
ATOM 4228 C C . LEU B 1 222 ? -5.219 -17.141 4.492 1 93.25 222 LEU B C 1
ATOM 4230 O O . LEU B 1 222 ? -4.23 -17.562 5.094 1 93.25 222 LEU B O 1
ATOM 4234 N N . GLY B 1 223 ? -5.164 -16.688 3.295 1 95 223 GLY B N 1
ATOM 4235 C CA . GLY B 1 223 ? -3.883 -16.344 2.699 1 95 223 GLY B CA 1
ATOM 4236 C C . GLY B 1 223 ? -3.236 -15.125 3.332 1 95 223 GLY B C 1
ATOM 4237 O O . GLY B 1 223 ? -3.924 -14.172 3.695 1 95 223 GLY B O 1
ATOM 4238 N N . THR B 1 224 ? -1.918 -15.242 3.445 1 95.94 224 THR B N 1
ATOM 4239 C CA . THR B 1 224 ? -1.191 -14.047 3.863 1 95.94 224 THR B CA 1
ATOM 4240 C C . THR B 1 224 ? -1.492 -12.883 2.932 1 95.94 224 THR B C 1
ATOM 4242 O O . THR B 1 224 ? -1.713 -11.758 3.389 1 95.94 224 THR B O 1
ATOM 4245 N N . LEU B 1 225 ? -1.516 -13.102 1.644 1 97.12 225 LEU B N 1
ATOM 4246 C CA . LEU B 1 225 ? -2.076 -12.227 0.624 1 97.12 225 LEU B CA 1
ATOM 4247 C C . LEU B 1 225 ? -3.361 -12.812 0.047 1 97.12 225 LEU B C 1
ATOM 4249 O O . LEU B 1 225 ? -3.365 -13.938 -0.447 1 97.12 225 LEU B O 1
ATOM 4253 N N . LYS B 1 226 ? -4.484 -12.117 0.258 1 96.69 226 LYS B N 1
ATOM 4254 C CA . LYS B 1 226 ? -5.746 -12.508 -0.371 1 96.69 226 LYS B CA 1
ATOM 4255 C C . LYS B 1 226 ? -6.07 -11.602 -1.555 1 96.69 226 LYS B C 1
ATOM 4257 O O . LYS B 1 226 ? -6.242 -10.391 -1.39 1 96.69 226 LYS B O 1
ATOM 4262 N N . ILE B 1 227 ? -6.062 -12.195 -2.77 1 96.69 227 ILE B N 1
ATOM 4263 C CA . ILE B 1 227 ? -6.414 -11.477 -3.988 1 96.69 227 ILE B CA 1
ATOM 4264 C C . ILE B 1 227 ? -7.809 -11.891 -4.449 1 96.69 227 ILE B C 1
ATOM 4266 O O . ILE B 1 227 ? -8.086 -13.078 -4.609 1 96.69 227 ILE B O 1
ATOM 4270 N N . THR B 1 228 ? -8.695 -10.992 -4.598 1 95.62 228 THR B N 1
ATOM 4271 C CA . THR B 1 228 ? -10.031 -11.242 -5.125 1 95.62 228 THR B CA 1
ATOM 4272 C C . THR B 1 228 ? -10.258 -10.469 -6.418 1 95.62 228 THR B C 1
ATOM 4274 O O . THR B 1 228 ? -10.258 -9.234 -6.418 1 95.62 228 THR B O 1
ATOM 4277 N N . HIS B 1 229 ? -10.305 -11.102 -7.516 1 95.75 229 HIS B N 1
ATOM 4278 C CA . HIS B 1 229 ? -10.766 -10.516 -8.766 1 95.75 229 HIS B CA 1
ATOM 4279 C C . HIS B 1 229 ? -12.266 -10.695 -8.938 1 95.75 229 HIS B C 1
ATOM 4281 O O . HIS B 1 229 ? -12.789 -11.797 -8.758 1 95.75 229 HIS B O 1
ATOM 4287 N N . GLU B 1 230 ? -12.945 -9.656 -9.203 1 93.31 230 GLU B N 1
ATOM 4288 C CA . GLU B 1 230 ? -14.391 -9.664 -9.406 1 93.31 230 GLU B CA 1
ATOM 4289 C C . GLU B 1 230 ? -14.75 -9.164 -10.805 1 93.31 230 GLU B C 1
ATOM 4291 O O . GLU B 1 230 ? -14.281 -8.102 -11.227 1 93.31 230 GLU B O 1
ATOM 4296 N N . ASN B 1 231 ? -15.477 -9.938 -11.594 1 91.38 231 ASN B N 1
ATOM 4297 C CA . ASN B 1 231 ? -16.062 -9.461 -12.844 1 91.38 231 ASN B CA 1
ATOM 4298 C C . ASN B 1 231 ? -17.125 -8.391 -12.594 1 91.38 231 ASN B C 1
ATOM 4300 O O . ASN B 1 231 ? -18.172 -8.688 -12.031 1 91.38 231 ASN B O 1
ATOM 4304 N N . PRO B 1 232 ? -16.875 -7.191 -13.062 1 78.31 232 PRO B N 1
ATOM 4305 C CA . PRO B 1 232 ? -17.797 -6.125 -12.688 1 78.31 232 PRO B CA 1
ATOM 4306 C C . PRO B 1 232 ? -19.062 -6.121 -13.531 1 78.31 232 PRO B C 1
ATOM 4308 O O . PRO B 1 232 ? -20.016 -5.383 -13.227 1 78.31 232 PRO B O 1
ATOM 4311 N N . SER B 1 233 ? -19.078 -6.832 -14.633 1 78.69 233 SER B N 1
ATOM 4312 C CA . SER B 1 233 ? -20.172 -6.691 -15.586 1 78.69 233 SER B CA 1
ATOM 4313 C C . SER B 1 233 ? -20.906 -8.008 -15.781 1 78.69 233 SER B C 1
ATOM 4315 O O . SER B 1 233 ? -20.453 -9.062 -15.328 1 78.69 233 SER B O 1
ATOM 4317 N N . ILE B 1 234 ? -21.938 -7.793 -16.609 1 72.88 234 ILE B N 1
ATOM 4318 C CA . ILE B 1 234 ? -22.922 -8.852 -16.859 1 72.88 234 ILE B CA 1
ATOM 4319 C C . ILE B 1 234 ? -22.359 -9.836 -17.891 1 72.88 234 ILE B C 1
ATOM 4321 O O . ILE B 1 234 ? -22.781 -11 -17.922 1 72.88 234 ILE B O 1
ATOM 4325 N N . GLY B 1 235 ? -21.312 -9.414 -18.656 1 86.38 235 GLY B N 1
ATOM 4326 C CA . GLY B 1 235 ? -20.828 -10.406 -19.609 1 86.38 235 GLY B CA 1
ATOM 4327 C C . GLY B 1 235 ? -19.75 -11.305 -19.031 1 86.38 235 GLY B C 1
ATOM 4328 O O . GLY B 1 235 ? -18.844 -10.828 -18.344 1 86.38 235 GLY B O 1
ATOM 4329 N N . ALA B 1 236 ? -19.891 -12.539 -19.344 1 88.19 236 ALA B N 1
ATOM 4330 C CA . ALA B 1 236 ? -18.984 -13.539 -18.781 1 88.19 236 ALA B CA 1
ATOM 4331 C C . ALA B 1 236 ? -17.578 -13.359 -19.328 1 88.19 236 ALA B C 1
ATOM 4333 O O . ALA B 1 236 ? -16.594 -13.773 -18.703 1 88.19 236 ALA B O 1
ATOM 4334 N N . ASP B 1 237 ? -17.5 -12.656 -20.516 1 90.62 237 ASP B N 1
ATOM 4335 C CA . ASP B 1 237 ? -16.203 -12.547 -21.172 1 90.62 237 ASP B CA 1
ATOM 4336 C C . ASP B 1 237 ? -15.633 -11.133 -21.016 1 90.62 237 ASP B C 1
ATOM 4338 O O . ASP B 1 237 ? -14.602 -10.812 -21.625 1 90.62 237 ASP B O 1
ATOM 4342 N N . TYR B 1 238 ? -16.266 -10.359 -20.219 1 90.5 238 TYR B N 1
ATOM 4343 C CA . TYR B 1 238 ? -15.875 -8.961 -20.062 1 90.5 238 TYR B CA 1
ATOM 4344 C C . TYR B 1 238 ? -14.422 -8.859 -19.609 1 90.5 238 TYR B C 1
ATOM 4346 O O . TYR B 1 238 ? -13.695 -7.957 -20.031 1 90.5 238 TYR B O 1
ATOM 4354 N N . ASP B 1 239 ? -14.031 -9.805 -18.734 1 91.94 239 ASP B N 1
ATOM 4355 C CA . ASP B 1 239 ? -12.719 -9.758 -18.109 1 91.94 239 ASP B CA 1
ATOM 4356 C C . ASP B 1 239 ? -11.82 -10.875 -18.625 1 91.94 239 ASP B C 1
ATOM 4358 O O . ASP B 1 239 ? -10.961 -11.383 -17.891 1 91.94 239 ASP B O 1
ATOM 4362 N N . LYS B 1 240 ? -12 -11.273 -19.938 1 92.5 240 LYS B N 1
ATOM 4363 C CA . LYS B 1 240 ? -11.281 -12.422 -20.484 1 92.5 240 LYS B CA 1
ATOM 4364 C C . LYS B 1 240 ? -9.781 -12.148 -20.531 1 92.5 240 LYS B C 1
ATOM 4366 O O . LYS B 1 240 ? -8.977 -13.086 -20.594 1 92.5 240 LYS B O 1
ATOM 4371 N N . ASN B 1 241 ? -9.406 -10.883 -20.547 1 91.94 241 ASN B N 1
ATOM 4372 C CA . ASN B 1 241 ? -7.988 -10.547 -20.609 1 91.94 241 ASN B CA 1
ATOM 4373 C C . ASN B 1 241 ? -7.434 -10.18 -19.25 1 91.94 241 ASN B C 1
ATOM 4375 O O . ASN B 1 241 ? -6.297 -9.719 -19.125 1 91.94 241 ASN B O 1
ATOM 4379 N N . ALA B 1 242 ? -8.258 -10.359 -18.141 1 93.88 242 ALA B N 1
ATOM 4380 C CA . ALA B 1 242 ? -7.832 -10.055 -16.766 1 93.88 242 ALA B CA 1
ATOM 4381 C C . ALA B 1 242 ? -7.238 -11.289 -16.094 1 93.88 242 ALA B C 1
ATOM 4383 O O . ALA B 1 242 ? -7.457 -12.414 -16.547 1 93.88 242 ALA B O 1
ATOM 4384 N N . ALA B 1 243 ? -6.402 -11.078 -15.195 1 95.5 243 ALA B N 1
ATOM 4385 C CA . ALA B 1 243 ? -5.863 -12.102 -14.297 1 95.5 243 ALA B CA 1
ATOM 4386 C C . ALA B 1 243 ? -5.906 -11.633 -12.844 1 95.5 243 ALA B C 1
ATOM 4388 O O . ALA B 1 243 ? -5.707 -10.453 -12.562 1 95.5 243 ALA B O 1
ATOM 4389 N N . ALA B 1 244 ? -6.164 -12.57 -11.938 1 95.81 244 ALA B N 1
ATOM 4390 C CA . ALA B 1 244 ? -6.074 -12.18 -10.531 1 95.81 244 ALA B CA 1
ATOM 4391 C C . ALA B 1 244 ? -4.648 -11.789 -10.164 1 95.81 244 ALA B C 1
ATOM 4393 O O . ALA B 1 244 ? -4.426 -10.758 -9.523 1 95.81 244 ALA B O 1
ATOM 4394 N N . LEU B 1 245 ? -3.68 -12.562 -10.555 1 96.81 245 LEU B N 1
ATOM 4395 C CA . LEU B 1 245 ? -2.256 -12.297 -10.391 1 96.81 245 LEU B CA 1
ATOM 4396 C C . LEU B 1 245 ? -1.548 -12.281 -11.742 1 96.81 245 LEU B C 1
ATOM 4398 O O . LEU B 1 245 ? -1.651 -13.242 -12.508 1 96.81 245 LEU B O 1
ATOM 4402 N N . SER B 1 246 ? -0.956 -11.164 -12.117 1 96.88 246 SER B N 1
ATOM 4403 C CA . SER B 1 246 ? -0.152 -11.039 -13.328 1 96.88 246 SER B CA 1
ATOM 4404 C C . SER B 1 246 ? 1.292 -10.672 -13 1 96.88 246 SER B C 1
ATOM 4406 O O . SER B 1 246 ? 1.544 -9.727 -12.258 1 96.88 246 SER B O 1
ATOM 4408 N N . ILE B 1 247 ? 2.273 -11.5 -13.477 1 96.88 247 ILE B N 1
ATOM 4409 C CA . ILE B 1 247 ? 3.695 -11.297 -13.227 1 96.88 247 ILE B CA 1
ATOM 4410 C C . ILE B 1 247 ? 4.43 -11.07 -14.539 1 96.88 247 ILE B C 1
ATOM 4412 O O . ILE B 1 247 ? 4.309 -11.867 -15.477 1 96.88 247 ILE B O 1
ATOM 4416 N N . ASP B 1 248 ? 5.059 -10.016 -14.633 1 95.81 248 ASP B N 1
ATOM 4417 C CA . ASP B 1 248 ? 5.957 -9.727 -15.75 1 95.81 248 ASP B CA 1
ATOM 4418 C C . ASP B 1 248 ? 7.414 -9.727 -15.305 1 95.81 248 ASP B C 1
ATOM 4420 O O . ASP B 1 248 ? 7.758 -9.125 -14.281 1 95.81 248 ASP B O 1
ATOM 4424 N N . ILE B 1 249 ? 8.188 -10.422 -15.977 1 95 249 ILE B N 1
ATOM 4425 C CA . ILE B 1 249 ? 9.633 -10.414 -15.789 1 95 249 ILE B CA 1
ATOM 4426 C C . ILE B 1 249 ? 10.312 -9.852 -17.031 1 95 249 ILE B C 1
ATOM 4428 O O . ILE B 1 249 ? 10.266 -10.469 -18.094 1 95 249 ILE B O 1
ATOM 4432 N N . VAL B 1 250 ? 10.93 -8.711 -16.859 1 93.06 250 VAL B N 1
ATOM 4433 C CA . VAL B 1 250 ? 11.398 -7.988 -18.031 1 93.06 250 VAL B CA 1
ATOM 4434 C C . VAL B 1 250 ? 12.828 -7.5 -17.812 1 93.06 250 VAL B C 1
ATOM 4436 O O . VAL B 1 250 ? 13.336 -7.547 -16.688 1 93.06 250 VAL B O 1
ATOM 4439 N N . LYS B 1 251 ? 13.516 -7.219 -18.875 1 89.38 251 LYS B N 1
ATOM 4440 C CA . LYS B 1 251 ? 14.789 -6.516 -18.828 1 89.38 251 LYS B CA 1
ATOM 4441 C C . LYS B 1 251 ? 14.594 -5.004 -18.906 1 89.38 251 LYS B C 1
ATOM 4443 O O . LYS B 1 251 ? 13.578 -4.535 -19.422 1 89.38 251 LYS B O 1
ATOM 4448 N N . LYS B 1 252 ? 15.555 -4.266 -18.375 1 85.25 252 LYS B N 1
ATOM 4449 C CA . LYS B 1 252 ? 15.547 -2.822 -18.609 1 85.25 252 LYS B CA 1
ATOM 4450 C C . LYS B 1 252 ? 15.766 -2.49 -20.078 1 85.25 252 LYS B C 1
ATOM 4452 O O . LYS B 1 252 ? 16.312 -3.297 -20.828 1 85.25 252 LYS B O 1
ATOM 4457 N N . THR B 1 253 ? 15.227 -1.344 -20.359 1 82.62 253 THR B N 1
ATOM 4458 C CA . THR B 1 253 ? 15.445 -0.907 -21.734 1 82.62 253 THR B CA 1
ATOM 4459 C C . THR B 1 253 ? 16.922 -0.995 -22.109 1 82.62 253 THR B C 1
ATOM 4461 O O . THR B 1 253 ? 17.781 -0.498 -21.375 1 82.62 253 THR B O 1
ATOM 4464 N N . ASN B 1 254 ? 17.297 -1.726 -23.172 1 81.44 254 ASN B N 1
ATOM 4465 C CA . ASN B 1 254 ? 18.641 -1.933 -23.688 1 81.44 254 ASN B CA 1
ATOM 4466 C C . ASN B 1 254 ? 19.438 -2.881 -22.812 1 81.44 254 ASN B C 1
ATOM 4468 O O . ASN B 1 254 ? 20.672 -2.932 -22.906 1 81.44 254 ASN B O 1
ATOM 4472 N N . GLY B 1 255 ? 18.734 -3.549 -21.906 1 81.75 255 GLY B N 1
ATOM 4473 C CA . GLY B 1 255 ? 19.422 -4.5 -21.062 1 81.75 255 GLY B CA 1
ATOM 4474 C C . GLY B 1 255 ? 19.609 -5.859 -21.703 1 81.75 255 GLY B C 1
ATOM 4475 O O . GLY B 1 255 ? 19.094 -6.102 -22.797 1 81.75 255 GLY B O 1
ATOM 4476 N N . ALA B 1 256 ? 20.438 -6.789 -21.188 1 81.5 256 ALA B N 1
ATOM 4477 C CA . ALA B 1 256 ? 20.859 -8.055 -21.766 1 81.5 256 ALA B CA 1
ATOM 4478 C C . ALA B 1 256 ? 19.812 -9.148 -21.547 1 81.5 256 ALA B C 1
ATOM 4480 O O . ALA B 1 256 ? 19.891 -10.219 -22.141 1 81.5 256 ALA B O 1
ATOM 4481 N N . GLY B 1 257 ? 18.844 -8.992 -20.609 1 89.5 257 GLY B N 1
ATOM 4482 C CA . GLY B 1 257 ? 17.891 -10.023 -20.25 1 89.5 257 GLY B CA 1
ATOM 4483 C C . GLY B 1 257 ? 17.688 -10.156 -18.75 1 89.5 257 GLY B C 1
ATOM 4484 O O . GLY B 1 257 ? 17.938 -9.203 -18 1 89.5 257 GLY B O 1
ATOM 4485 N N . THR B 1 258 ? 17.125 -11.25 -18.359 1 92.69 258 THR B N 1
ATOM 4486 C CA . THR B 1 258 ? 16.859 -11.531 -16.953 1 92.69 258 THR B CA 1
ATOM 4487 C C . THR B 1 258 ? 17.016 -13.023 -16.672 1 92.69 258 THR B C 1
ATOM 4489 O O . THR B 1 258 ? 16.734 -13.859 -17.531 1 92.69 258 THR B O 1
ATOM 4492 N N . ALA B 1 259 ? 17.516 -13.305 -15.5 1 94.69 259 ALA B N 1
ATOM 4493 C CA . ALA B 1 259 ? 17.609 -14.68 -15.023 1 94.69 259 ALA B CA 1
ATOM 4494 C C . ALA B 1 259 ? 16.703 -14.906 -13.812 1 94.69 259 ALA B C 1
ATOM 4496 O O . ALA B 1 259 ? 16.781 -15.938 -13.141 1 94.69 259 ALA B O 1
ATOM 4497 N N . ALA B 1 260 ? 15.852 -13.906 -13.578 1 94.81 260 ALA B N 1
ATOM 4498 C CA . ALA B 1 260 ? 14.984 -13.961 -12.398 1 94.81 260 ALA B CA 1
ATOM 4499 C C . ALA B 1 260 ? 13.969 -15.094 -12.516 1 94.81 260 ALA B C 1
ATOM 4501 O O . ALA B 1 260 ? 13.531 -15.43 -13.617 1 94.81 260 ALA B O 1
ATOM 4502 N N . GLN B 1 261 ? 13.672 -15.695 -11.336 1 94.5 261 GLN B N 1
ATOM 4503 C CA . GLN B 1 261 ? 12.586 -16.672 -11.258 1 94.5 261 GLN B CA 1
ATOM 4504 C C . GLN B 1 261 ? 11.227 -15.992 -11.273 1 94.5 261 GLN B C 1
ATOM 4506 O O . GLN B 1 261 ? 11.109 -14.812 -10.922 1 94.5 261 GLN B O 1
ATOM 4511 N N . GLY B 1 262 ? 10.156 -16.781 -11.797 1 96 262 GLY B N 1
ATOM 4512 C CA . GLY B 1 262 ? 8.805 -16.234 -11.734 1 96 262 GLY B CA 1
ATOM 4513 C C . GLY B 1 262 ? 8.211 -16.281 -10.344 1 96 262 GLY B C 1
ATOM 4514 O O . GLY B 1 262 ? 8.156 -15.258 -9.648 1 96 262 GLY B O 1
ATOM 4515 N N . ILE B 1 263 ? 7.812 -17.516 -10 1 96.5 263 ILE B N 1
ATOM 4516 C CA . ILE B 1 263 ? 7.297 -17.797 -8.672 1 96.5 263 ILE B CA 1
ATOM 4517 C C . ILE B 1 263 ? 8.234 -18.766 -7.953 1 96.5 263 ILE B C 1
ATOM 4519 O O . ILE B 1 263 ? 8.594 -19.812 -8.5 1 96.5 263 ILE B O 1
ATOM 4523 N N . TYR B 1 264 ? 8.852 -18.359 -6.844 1 95.56 264 TYR B N 1
ATOM 4524 C CA . TYR B 1 264 ? 9.68 -19.188 -5.977 1 95.56 264 TYR B CA 1
ATOM 4525 C C . TYR B 1 264 ? 8.992 -19.453 -4.648 1 95.56 264 TYR B C 1
ATOM 4527 O O . TYR B 1 264 ? 8.773 -18.531 -3.859 1 95.56 264 TYR B O 1
ATOM 4535 N N . ILE B 1 265 ? 8.523 -20.672 -4.43 1 95.25 265 ILE B N 1
ATOM 4536 C CA . ILE B 1 265 ? 7.898 -21.078 -3.18 1 95.25 265 ILE B CA 1
ATOM 4537 C C . ILE B 1 265 ? 8.852 -21.984 -2.393 1 95.25 265 ILE B C 1
ATOM 4539 O O . ILE B 1 265 ? 9.344 -22.984 -2.914 1 95.25 265 ILE B O 1
ATOM 4543 N N . ASN B 1 266 ? 9.039 -21.531 -1.195 1 94.56 266 ASN B N 1
ATOM 4544 C CA . ASN B 1 266 ? 9.93 -22.312 -0.349 1 94.56 266 ASN B CA 1
ATOM 4545 C C . ASN B 1 266 ? 9.43 -22.375 1.09 1 94.56 266 ASN B C 1
ATOM 4547 O O . ASN B 1 266 ? 8.914 -21.391 1.616 1 94.56 266 ASN B O 1
ATOM 4551 N N . SER B 1 267 ? 9.516 -23.562 1.677 1 93.88 267 SER B N 1
ATOM 4552 C CA . SER B 1 267 ? 9.359 -23.734 3.117 1 93.88 267 SER B CA 1
ATOM 4553 C C . SER B 1 267 ? 10.617 -24.344 3.742 1 93.88 267 SER B C 1
ATOM 4555 O O . SER B 1 267 ? 10.883 -25.531 3.586 1 93.88 267 SER B O 1
ATOM 4557 N N . THR B 1 268 ? 11.297 -23.5 4.465 1 89.38 268 THR B N 1
ATOM 4558 C CA . THR B 1 268 ? 12.539 -23.969 5.07 1 89.38 268 THR B CA 1
ATOM 4559 C C . THR B 1 268 ? 12.242 -24.938 6.223 1 89.38 268 THR B C 1
ATOM 4561 O O . THR B 1 268 ? 13.008 -25.875 6.465 1 89.38 268 THR B O 1
ATOM 4564 N N . SER B 1 269 ? 11.164 -24.766 6.809 1 88.62 269 SER B N 1
ATOM 4565 C CA . SER B 1 269 ? 10.781 -25.609 7.93 1 88.62 269 SER B CA 1
ATOM 4566 C C . SER B 1 269 ? 9.961 -26.812 7.461 1 88.62 269 SER B C 1
ATOM 4568 O O . SER B 1 269 ? 9.75 -27.75 8.219 1 88.62 269 SER B O 1
ATOM 4570 N N . GLY B 1 270 ? 9.586 -26.812 6.285 1 91.12 270 GLY B N 1
ATOM 4571 C CA . GLY B 1 270 ? 8.672 -27.812 5.754 1 91.12 270 GLY B CA 1
ATOM 4572 C C . GLY B 1 270 ? 7.215 -27.516 6.078 1 91.12 270 GLY B C 1
ATOM 4573 O O . GLY B 1 270 ? 6.91 -27 7.156 1 91.12 270 GLY B O 1
ATOM 4574 N N . THR B 1 271 ? 6.367 -27.75 5.156 1 94 271 THR B N 1
ATOM 4575 C CA . THR B 1 271 ? 4.926 -27.672 5.371 1 94 271 THR B CA 1
ATOM 4576 C C . THR B 1 271 ? 4.242 -28.969 4.926 1 94 271 THR B C 1
ATOM 4578 O O . THR B 1 271 ? 4.711 -29.625 4.004 1 94 271 THR B O 1
ATOM 4581 N N . THR B 1 272 ? 3.205 -29.281 5.656 1 93.25 272 THR B N 1
ATOM 4582 C CA . THR B 1 272 ? 2.434 -30.453 5.262 1 93.25 272 THR B CA 1
ATOM 4583 C C . THR B 1 272 ? 1.309 -30.062 4.305 1 93.25 272 THR B C 1
ATOM 4585 O O . THR B 1 272 ? 0.627 -30.938 3.754 1 93.25 272 THR B O 1
ATOM 4588 N N . GLY B 1 273 ? 1.075 -28.797 4.086 1 94.75 273 GLY B N 1
ATOM 4589 C CA . GLY B 1 273 ? 0.032 -28.328 3.184 1 94.75 273 GLY B CA 1
ATOM 4590 C C . GLY B 1 273 ? 0.408 -28.469 1.721 1 94.75 273 GLY B C 1
ATOM 4591 O O . GLY B 1 273 ? 1.576 -28.672 1.392 1 94.75 273 GLY B O 1
ATOM 4592 N N . LYS B 1 274 ? -0.63 -28.438 0.871 1 91.38 274 LYS B N 1
ATOM 4593 C CA . LYS B 1 274 ? -0.372 -28.422 -0.566 1 91.38 274 LYS B CA 1
ATOM 4594 C C . LYS B 1 274 ? 0.412 -27.172 -0.976 1 91.38 274 LYS B C 1
ATOM 4596 O O . LYS B 1 274 ? 0.055 -26.062 -0.6 1 91.38 274 LYS B O 1
ATOM 4601 N N . LEU B 1 275 ? 1.515 -27.297 -1.828 1 92.38 275 LEU B N 1
ATOM 4602 C CA . LEU B 1 275 ? 2.365 -26.203 -2.252 1 92.38 275 LEU B CA 1
ATOM 4603 C C . LEU B 1 275 ? 1.679 -25.359 -3.328 1 92.38 275 LEU B C 1
ATOM 4605 O O . LEU B 1 275 ? 1.929 -24.156 -3.443 1 92.38 275 LEU B O 1
ATOM 4609 N N . LEU B 1 276 ? 0.886 -26 -4.105 1 93.88 276 LEU B N 1
ATOM 4610 C CA . LEU B 1 276 ? 0.037 -25.391 -5.121 1 93.88 276 LEU B CA 1
ATOM 4611 C C . LEU B 1 276 ? -1.317 -26.078 -5.191 1 93.88 276 LEU B C 1
ATOM 4613 O O . LEU B 1 276 ? -1.385 -27.312 -5.301 1 93.88 276 LEU B O 1
ATOM 4617 N N . ARG B 1 277 ? -2.441 -25.344 -4.957 1 93.06 277 ARG B N 1
ATOM 4618 C CA . ARG B 1 277 ? -3.793 -25.891 -5.066 1 93.06 277 ARG B CA 1
ATOM 4619 C C . ARG B 1 277 ? -4.676 -24.969 -5.91 1 93.06 277 ARG B C 1
ATOM 4621 O O . ARG B 1 277 ? -4.926 -23.828 -5.539 1 93.06 277 ARG B O 1
ATOM 4628 N N . ILE B 1 278 ? -5.047 -25.562 -7.035 1 94.19 278 ILE B N 1
ATOM 4629 C CA . ILE B 1 278 ? -5.848 -24.812 -8.008 1 94.19 278 ILE B CA 1
ATOM 4630 C C . ILE B 1 278 ? -7.242 -25.438 -8.094 1 94.19 278 ILE B C 1
ATOM 4632 O O . ILE B 1 278 ? -7.387 -26.625 -8.375 1 94.19 278 ILE B O 1
ATOM 4636 N N . ARG B 1 279 ? -8.203 -24.531 -7.836 1 93.56 279 ARG B N 1
ATOM 4637 C CA . ARG B 1 279 ? -9.594 -24.984 -7.82 1 93.56 279 ARG B CA 1
ATOM 4638 C C . ARG B 1 279 ? -10.453 -24.109 -8.734 1 93.56 279 ARG B C 1
ATOM 4640 O O . ARG B 1 279 ? -10.18 -22.922 -8.914 1 93.56 279 ARG B O 1
ATOM 4647 N N . ASN B 1 280 ? -11.367 -24.75 -9.344 1 92.56 280 ASN B N 1
ATOM 4648 C CA . ASN B 1 280 ? -12.453 -24.094 -10.07 1 92.56 280 ASN B CA 1
ATOM 4649 C C . ASN B 1 280 ? -13.805 -24.688 -9.695 1 92.56 280 ASN B C 1
ATOM 4651 O O . ASN B 1 280 ? -13.938 -25.906 -9.547 1 92.56 280 ASN B O 1
ATOM 4655 N N . LEU B 1 281 ? -14.82 -23.766 -9.484 1 93.12 281 LEU B N 1
ATOM 4656 C CA . LEU B 1 281 ? -16.125 -24.172 -8.969 1 93.12 281 LEU B CA 1
ATOM 4657 C C . LEU B 1 281 ? -15.977 -24.984 -7.684 1 93.12 281 LEU B C 1
ATOM 4659 O O . LEU B 1 281 ? -16.672 -25.984 -7.492 1 93.12 281 LEU B O 1
ATOM 4663 N N . SER B 1 282 ? -14.969 -24.562 -6.883 1 89.88 282 SER B N 1
ATOM 4664 C CA . SER B 1 282 ? -14.664 -25.094 -5.559 1 89.88 282 SER B CA 1
ATOM 4665 C C . SER B 1 282 ? -14.266 -26.562 -5.641 1 89.88 282 SER B C 1
ATOM 4667 O O . SER B 1 282 ? -14.43 -27.312 -4.676 1 89.88 282 SER B O 1
ATOM 4669 N N . ASP B 1 283 ? -13.875 -26.969 -6.887 1 89.56 283 ASP B N 1
ATOM 4670 C CA . ASP B 1 283 ? -13.359 -28.312 -7.125 1 89.56 283 ASP B CA 1
ATOM 4671 C C . ASP B 1 283 ? -11.875 -28.281 -7.469 1 89.56 283 ASP B C 1
ATOM 4673 O O . ASP B 1 283 ? -11.43 -27.422 -8.242 1 89.56 283 ASP B O 1
ATOM 4677 N N . ASP B 1 284 ? -11.125 -29.219 -6.918 1 87.75 284 ASP B N 1
ATOM 4678 C CA . ASP B 1 284 ? -9.695 -29.297 -7.203 1 87.75 284 ASP B CA 1
ATOM 4679 C C . ASP B 1 284 ? -9.445 -29.641 -8.664 1 87.75 284 ASP B C 1
ATOM 4681 O O . ASP B 1 284 ? -9.945 -30.656 -9.156 1 87.75 284 ASP B O 1
ATOM 4685 N N . LYS B 1 285 ? -8.656 -28.797 -9.336 1 82.06 285 LYS B N 1
ATOM 4686 C CA . LYS B 1 285 ? -8.328 -29.016 -10.742 1 82.06 285 LYS B CA 1
ATOM 4687 C C . LYS B 1 285 ? -6.871 -29.453 -10.891 1 82.06 285 LYS B C 1
ATOM 4689 O O . LYS B 1 285 ? -6.547 -30.25 -11.781 1 82.06 285 LYS B O 1
ATOM 4694 N N . PHE B 1 286 ? -5.984 -28.969 -10.117 1 84.44 286 PHE B N 1
ATOM 4695 C CA . PHE B 1 286 ? -4.555 -29.266 -10.125 1 84.44 286 PHE B CA 1
ATOM 4696 C C . PHE B 1 286 ? -3.932 -28.922 -8.773 1 84.44 286 PHE B C 1
ATOM 4698 O O . PHE B 1 286 ? -4.223 -27.875 -8.188 1 84.44 286 PHE B O 1
ATOM 4705 N N . TYR B 1 287 ? -3.174 -29.844 -8.188 1 86.38 287 TYR B N 1
ATOM 4706 C CA . TYR B 1 287 ? -2.484 -29.484 -6.949 1 86.38 287 TYR B CA 1
ATOM 4707 C C . TYR B 1 287 ? -1.172 -30.25 -6.82 1 86.38 287 TYR B C 1
ATOM 4709 O O . TYR B 1 287 ? -0.988 -31.297 -7.449 1 86.38 287 TYR B O 1
ATOM 4717 N N . VAL B 1 288 ? -0.203 -29.641 -6.223 1 84.44 288 VAL B N 1
ATOM 4718 C CA . VAL B 1 288 ? 1.078 -30.219 -5.832 1 84.44 288 VAL B CA 1
ATOM 4719 C C . VAL B 1 288 ? 1.112 -30.438 -4.32 1 84.44 288 VAL B C 1
ATOM 4721 O O . VAL B 1 288 ? 0.959 -29.484 -3.551 1 84.44 288 VAL B O 1
ATOM 4724 N N . LYS B 1 289 ? 1.313 -31.625 -3.887 1 83.69 289 LYS B N 1
ATOM 4725 C CA . LYS B 1 289 ? 1.359 -31.969 -2.465 1 83.69 289 LYS B CA 1
ATOM 4726 C C . LYS B 1 289 ? 2.717 -31.609 -1.863 1 83.69 289 LYS B C 1
ATOM 4728 O O . LYS B 1 289 ? 3.637 -31.219 -2.58 1 83.69 289 LYS B O 1
ATOM 4733 N N . SER B 1 290 ? 2.814 -31.75 -0.483 1 86.88 290 SER B N 1
ATOM 4734 C CA . SER B 1 290 ? 4.016 -31.375 0.255 1 86.88 290 SER B CA 1
ATOM 4735 C C . SER B 1 290 ? 5.203 -32.25 -0.137 1 86.88 290 SER B C 1
ATOM 4737 O O . SER B 1 290 ? 6.355 -31.844 0.009 1 86.88 290 SER B O 1
ATOM 4739 N N . ASP B 1 291 ? 4.953 -33.406 -0.677 1 81 291 ASP B N 1
ATOM 4740 C CA . ASP B 1 291 ? 6.035 -34.312 -1.044 1 81 291 ASP B CA 1
ATOM 4741 C C . ASP B 1 291 ? 6.391 -34.156 -2.521 1 81 291 ASP B C 1
ATOM 4743 O O . ASP B 1 291 ? 7.234 -34.906 -3.033 1 81 291 ASP B O 1
ATOM 4747 N N . GLY B 1 292 ? 5.688 -33.25 -3.281 1 78.38 292 GLY B N 1
ATOM 4748 C CA . GLY B 1 292 ? 5.98 -33 -4.684 1 78.38 292 GLY B CA 1
ATOM 4749 C C . GLY B 1 292 ? 5.051 -33.75 -5.629 1 78.38 292 GLY B C 1
ATOM 4750 O O . GLY B 1 292 ? 5.074 -33.5 -6.84 1 78.38 292 GLY B O 1
ATOM 4751 N N . GLY B 1 293 ? 4.266 -34.688 -5.16 1 71 293 GLY B N 1
ATOM 4752 C CA . GLY B 1 293 ? 3.256 -35.312 -6 1 71 293 GLY B CA 1
ATOM 4753 C C . GLY B 1 293 ? 2.26 -34.312 -6.57 1 71 293 GLY B C 1
ATOM 4754 O O . GLY B 1 293 ? 1.8 -33.438 -5.863 1 71 293 GLY B O 1
ATOM 4755 N N . PHE B 1 294 ? 2.119 -34.312 -7.887 1 73.75 294 PHE B N 1
ATOM 4756 C CA . PHE B 1 294 ? 1.148 -33.406 -8.469 1 73.75 294 PHE B CA 1
ATOM 4757 C C . PHE B 1 294 ? -0.021 -34.188 -9.078 1 73.75 294 PHE B C 1
ATOM 4759 O O . PHE B 1 294 ? 0.133 -35.312 -9.492 1 73.75 294 PHE B O 1
ATOM 4766 N N . TYR B 1 295 ? -1.196 -33.594 -8.875 1 70.44 295 TYR B N 1
ATOM 4767 C CA . TYR B 1 295 ? -2.463 -34.219 -9.266 1 70.44 295 TYR B CA 1
ATOM 4768 C C . TYR B 1 295 ? -3.287 -33.25 -10.125 1 70.44 295 TYR B C 1
ATOM 4770 O O . TYR B 1 295 ? -3.375 -32.062 -9.828 1 70.44 295 TYR B O 1
ATOM 4778 N N . ALA B 1 296 ? -3.449 -33.875 -11.383 1 66.12 296 ALA B N 1
ATOM 4779 C CA . ALA B 1 296 ? -4.48 -33.188 -12.164 1 66.12 296 ALA B CA 1
ATOM 4780 C C . ALA B 1 296 ? -5.852 -33.812 -11.922 1 66.12 296 ALA B C 1
ATOM 4782 O O . ALA B 1 296 ? -5.996 -35.031 -11.977 1 66.12 296 ALA B O 1
ATOM 4783 N N . LYS B 1 297 ? -6.828 -33.188 -11.469 1 56.28 297 LYS B N 1
ATOM 4784 C CA . LYS B 1 297 ? -8.125 -33.656 -11 1 56.28 297 LYS B CA 1
ATOM 4785 C C . LYS B 1 297 ? -7.961 -34.594 -9.805 1 56.28 297 LYS B C 1
ATOM 4787 O O . LYS B 1 297 ? -6.84 -34.906 -9.414 1 56.28 297 LYS B O 1
ATOM 4792 N N . GLU B 1 298 ? -8.93 -34.875 -8.984 1 47.66 298 GLU B N 1
ATOM 4793 C CA . GLU B 1 298 ? -8.812 -35.719 -7.793 1 47.66 298 GLU B CA 1
ATOM 4794 C C . GLU B 1 298 ? -8.133 -37.031 -8.109 1 47.66 298 GLU B C 1
ATOM 4796 O O . GLU B 1 298 ? -7.395 -37.594 -7.285 1 47.66 298 GLU B O 1
ATOM 4801 N N . THR B 1 299 ? -8.445 -37.625 -9.078 1 44.59 299 THR B N 1
ATOM 4802 C CA . THR B 1 299 ? -8.023 -39 -9.312 1 44.59 299 THR B CA 1
ATOM 4803 C C . THR B 1 299 ? -6.625 -39.031 -9.93 1 44.59 299 THR B C 1
ATOM 4805 O O . THR B 1 299 ? -6.141 -40.094 -10.32 1 44.59 299 THR B O 1
ATOM 4808 N N . SER B 1 300 ? -5.828 -37.906 -9.656 1 47.47 300 SER B N 1
ATOM 4809 C CA . SER B 1 300 ? -4.469 -37.844 -10.188 1 47.47 300 SER B CA 1
ATOM 4810 C C . SER B 1 300 ? -4.43 -38.281 -11.648 1 47.47 300 SER B C 1
ATOM 4812 O O . SER B 1 300 ? -3.402 -38.75 -12.141 1 47.47 300 SER B O 1
ATOM 4814 N N . GLN B 1 301 ? -5.605 -38.719 -12.172 1 44.06 301 GLN B N 1
ATOM 4815 C CA . GLN B 1 301 ? -5.773 -39 -13.594 1 44.06 301 GLN B CA 1
ATOM 4816 C C . GLN B 1 301 ? -5.578 -37.75 -14.445 1 44.06 301 GLN B C 1
ATOM 4818 O O . GLN B 1 301 ? -6.066 -36.688 -14.102 1 44.06 301 GLN B O 1
ATOM 4823 N N . ILE B 1 302 ? -4.43 -37.688 -14.906 1 47.59 302 ILE B N 1
ATOM 4824 C CA . ILE B 1 302 ? -4.32 -36.656 -15.945 1 47.59 302 ILE B CA 1
ATOM 4825 C C . ILE B 1 302 ? -5.34 -36.938 -17.047 1 47.59 302 ILE B C 1
ATOM 4827 O O . ILE B 1 302 ? -5.258 -37.938 -17.734 1 47.59 302 ILE B O 1
ATOM 4831 N N . ASP B 1 303 ? -6.496 -36.656 -16.828 1 41.59 303 ASP B N 1
ATOM 4832 C CA . ASP B 1 303 ? -7.484 -36.812 -17.891 1 41.59 303 ASP B CA 1
ATOM 4833 C C . ASP B 1 303 ? -6.98 -36.188 -19.188 1 41.59 303 ASP B C 1
ATOM 4835 O O . ASP B 1 303 ? -7.543 -36.438 -20.266 1 41.59 303 ASP B O 1
ATOM 4839 N N . GLY B 1 304 ? -6.086 -35.344 -19.031 1 39.47 304 GLY B N 1
ATOM 4840 C CA . GLY B 1 304 ? -5.691 -34.719 -20.281 1 39.47 304 GLY B CA 1
ATOM 4841 C C . GLY B 1 304 ? -4.688 -35.562 -21.062 1 39.47 304 GLY B C 1
ATOM 4842 O O . GLY B 1 304 ? -4.293 -36.625 -20.641 1 39.47 304 GLY B O 1
ATOM 4843 N N . ASN B 1 305 ? -4.691 -35.219 -22.375 1 39.16 305 ASN B N 1
ATOM 4844 C CA . ASN B 1 305 ? -3.752 -35.781 -23.328 1 39.16 305 ASN B CA 1
ATOM 4845 C C . ASN B 1 305 ? -2.305 -35.594 -22.891 1 39.16 305 ASN B C 1
ATOM 4847 O O . ASN B 1 305 ? -1.854 -34.469 -22.734 1 39.16 305 ASN B O 1
ATOM 4851 N N . LEU B 1 306 ? -1.923 -36.5 -21.922 1 49.84 306 LEU B N 1
ATOM 4852 C CA . LEU B 1 306 ? -0.469 -36.469 -21.812 1 49.84 306 LEU B CA 1
ATOM 4853 C C . LEU B 1 306 ? 0.178 -36.875 -23.125 1 49.84 306 LEU B C 1
ATOM 4855 O O . LEU B 1 306 ? 0.049 -38.031 -23.547 1 49.84 306 LEU B O 1
ATOM 4859 N N . LYS B 1 307 ? 0.209 -35.969 -23.891 1 48.72 307 LYS B N 1
ATOM 4860 C CA . LYS B 1 307 ? 0.896 -36.219 -25.156 1 48.72 307 LYS B CA 1
ATOM 4861 C C . LYS B 1 307 ? 2.398 -36.375 -24.938 1 48.72 307 LYS B C 1
ATOM 4863 O O . LYS B 1 307 ? 3.035 -35.562 -24.297 1 48.72 307 LYS B O 1
ATOM 4868 N N . LEU B 1 308 ? 2.709 -37.625 -25.125 1 49.81 308 LEU B N 1
ATOM 4869 C CA . LEU B 1 308 ? 4.137 -37.906 -25.047 1 49.81 308 LEU B CA 1
ATOM 4870 C C . LEU B 1 308 ? 4.852 -37.469 -26.328 1 49.81 308 LEU B C 1
ATOM 4872 O O . LEU B 1 308 ? 4.383 -37.719 -27.438 1 49.81 308 LEU B O 1
ATOM 4876 N N . LYS B 1 309 ? 5.598 -36.5 -26.172 1 46.19 309 LYS B N 1
ATOM 4877 C CA . LYS B 1 309 ? 6.32 -36 -27.344 1 46.19 309 LYS B CA 1
ATOM 4878 C C . LYS B 1 309 ? 6.992 -37.125 -28.109 1 46.19 309 LYS B C 1
ATOM 4880 O O . LYS B 1 309 ? 6.895 -37.188 -29.328 1 46.19 309 LYS B O 1
ATOM 4885 N N . ASP B 1 310 ? 7.793 -37.906 -27.453 1 45.31 310 ASP B N 1
ATOM 4886 C CA . ASP B 1 310 ? 8.484 -39.031 -28.062 1 45.31 310 ASP B CA 1
ATOM 4887 C C . ASP B 1 310 ? 8.094 -40.344 -27.391 1 45.31 310 ASP B C 1
ATOM 4889 O O . ASP B 1 310 ? 8.828 -40.875 -26.562 1 45.31 310 ASP B O 1
ATOM 4893 N N . PRO B 1 311 ? 6.863 -40.719 -27.797 1 50.38 311 PRO B N 1
ATOM 4894 C CA . PRO B 1 311 ? 6.32 -41.906 -27.109 1 50.38 311 PRO B CA 1
ATOM 4895 C C . PRO B 1 311 ? 7.145 -43.156 -27.359 1 50.38 311 PRO B C 1
ATOM 4897 O O . PRO B 1 311 ? 6.902 -44.188 -26.734 1 50.38 311 PRO B O 1
ATOM 4900 N N . THR B 1 312 ? 8.133 -42.938 -28.297 1 51.03 312 THR B N 1
ATOM 4901 C CA . THR B 1 312 ? 8.961 -44.094 -28.609 1 51.03 312 THR B CA 1
ATOM 4902 C C . THR B 1 312 ? 10.312 -44 -27.906 1 51.03 312 THR B C 1
ATOM 4904 O O . THR B 1 312 ? 11.156 -44.875 -28.047 1 51.03 312 THR B O 1
ATOM 4907 N N . ALA B 1 313 ? 10.438 -42.906 -27.297 1 48.06 313 ALA B N 1
ATOM 4908 C CA . ALA B 1 313 ? 11.711 -42.812 -26.578 1 48.06 313 ALA B CA 1
ATOM 4909 C C . ALA B 1 313 ? 11.75 -43.781 -25.391 1 48.06 313 ALA B C 1
ATOM 4911 O O . ALA B 1 313 ? 10.719 -44.031 -24.781 1 48.06 313 ALA B O 1
ATOM 4912 N N . ASN B 1 314 ? 12.945 -44.438 -25.266 1 51.53 314 ASN B N 1
ATOM 4913 C CA . ASN B 1 314 ? 13.156 -45.469 -24.25 1 51.53 314 ASN B CA 1
ATOM 4914 C C . ASN B 1 314 ? 12.805 -44.969 -22.859 1 51.53 314 ASN B C 1
ATOM 4916 O O . ASN B 1 314 ? 12.508 -45.75 -21.969 1 51.53 314 ASN B O 1
ATOM 4920 N N . ASP B 1 315 ? 12.703 -43.688 -22.844 1 48.28 315 ASP B N 1
ATOM 4921 C CA . ASP B 1 315 ? 12.523 -43.156 -21.5 1 48.28 315 ASP B CA 1
ATOM 4922 C C . ASP B 1 315 ? 11.078 -42.719 -21.281 1 48.28 315 ASP B C 1
ATOM 4924 O O . ASP B 1 315 ? 10.711 -42.312 -20.172 1 48.28 315 ASP B O 1
ATOM 4928 N N . HIS B 1 316 ? 10.273 -42.875 -22.438 1 53.69 316 HIS B N 1
ATOM 4929 C CA . HIS B 1 316 ? 8.891 -42.438 -22.312 1 53.69 316 HIS B CA 1
ATOM 4930 C C . HIS B 1 316 ? 7.934 -43.625 -22.359 1 53.69 316 HIS B C 1
ATOM 4932 O O . HIS B 1 316 ? 8.281 -44.688 -22.891 1 53.69 316 HIS B O 1
ATOM 4938 N N . ALA B 1 317 ? 6.82 -43.438 -21.75 1 59.75 317 ALA B N 1
ATOM 4939 C CA . ALA B 1 317 ? 5.77 -44.438 -21.875 1 59.75 317 ALA B CA 1
ATOM 4940 C C . ALA B 1 317 ? 5.316 -44.562 -23.328 1 59.75 317 ALA B C 1
ATOM 4942 O O . ALA B 1 317 ? 5.227 -43.562 -24.047 1 59.75 317 ALA B O 1
ATOM 4943 N N . ALA B 1 318 ? 5.391 -45.688 -23.859 1 62.28 318 ALA B N 1
ATOM 4944 C CA . ALA B 1 318 ? 4.883 -45.938 -25.203 1 62.28 318 ALA B CA 1
ATOM 4945 C C . ALA B 1 318 ? 3.432 -45.469 -25.328 1 62.28 318 ALA B C 1
ATOM 4947 O O . ALA B 1 318 ? 2.645 -45.625 -24.391 1 62.28 318 ALA B O 1
ATOM 4948 N N . THR B 1 319 ? 3.238 -44.781 -26.359 1 66.06 319 THR B N 1
ATOM 4949 C CA . THR B 1 319 ? 1.849 -44.438 -26.625 1 66.06 319 THR B CA 1
ATOM 4950 C C . THR B 1 319 ? 1.01 -45.688 -26.875 1 66.06 319 THR B C 1
ATOM 4952 O O . THR B 1 319 ? 1.535 -46.688 -27.312 1 66.06 319 THR B O 1
ATOM 4955 N N . LYS B 1 320 ? -0.186 -45.625 -26.641 1 71.44 320 LYS B N 1
ATOM 4956 C CA . LYS B 1 320 ? -1.094 -46.719 -26.969 1 71.44 320 LYS B CA 1
ATOM 4957 C C . LYS B 1 320 ? -1.01 -47.094 -28.438 1 71.44 320 LYS B C 1
ATOM 4959 O O . LYS B 1 320 ? -0.987 -48.281 -28.797 1 71.44 320 LYS B O 1
ATOM 4964 N N . ALA B 1 321 ? -0.921 -46.094 -29.25 1 72.94 321 ALA B N 1
ATOM 4965 C CA . ALA B 1 321 ? -0.847 -46.344 -30.688 1 72.94 321 ALA B CA 1
ATOM 4966 C C . ALA B 1 321 ? 0.396 -47.156 -31.047 1 72.94 321 ALA B C 1
ATOM 4968 O O . ALA B 1 321 ? 0.333 -48.062 -31.875 1 72.94 321 ALA B O 1
ATOM 4969 N N . TYR B 1 322 ? 1.446 -46.812 -30.453 1 72.56 322 TYR B N 1
ATOM 4970 C CA . TYR B 1 322 ? 2.691 -47.562 -30.688 1 72.56 322 TYR B CA 1
ATOM 4971 C C . TYR B 1 322 ? 2.574 -49 -30.234 1 72.56 322 TYR B C 1
ATOM 4973 O O . TYR B 1 322 ? 2.959 -49.906 -30.953 1 72.56 322 TYR B O 1
ATOM 4981 N N . VAL B 1 323 ? 1.947 -49.156 -29.109 1 79.88 323 VAL B N 1
ATOM 4982 C CA . VAL B 1 323 ? 1.793 -50.5 -28.547 1 79.88 323 VAL B CA 1
ATOM 4983 C C . VAL B 1 323 ? 0.832 -51.312 -29.422 1 79.88 323 VAL B C 1
ATOM 4985 O O . VAL B 1 323 ? 1.115 -52.469 -29.766 1 79.88 323 VAL B O 1
ATOM 4988 N N . ASP B 1 324 ? -0.168 -50.656 -29.781 1 82.5 324 ASP B N 1
ATOM 4989 C CA . ASP B 1 324 ? -1.157 -51.344 -30.609 1 82.5 324 ASP B CA 1
ATOM 4990 C C . ASP B 1 324 ? -0.549 -51.812 -31.938 1 82.5 324 ASP B C 1
ATOM 4992 O O . ASP B 1 324 ? -0.79 -52.906 -32.375 1 82.5 324 ASP B O 1
ATOM 4996 N N . LYS B 1 325 ? 0.171 -50.938 -32.5 1 82.94 325 LYS B N 1
ATOM 4997 C CA . LYS B 1 325 ? 0.836 -51.281 -33.75 1 82.94 325 LYS B CA 1
ATOM 4998 C C . LYS B 1 325 ? 1.788 -52.438 -33.594 1 82.94 325 LYS B C 1
ATOM 5000 O O . LYS B 1 325 ? 1.77 -53.406 -34.375 1 82.94 325 LYS B O 1
ATOM 5005 N N . ALA B 1 326 ? 2.555 -52.438 -32.531 1 82.81 326 ALA B N 1
ATOM 5006 C CA . ALA B 1 326 ? 3.496 -53.531 -32.25 1 82.81 326 ALA B CA 1
ATOM 5007 C C . ALA B 1 326 ? 2.764 -54.844 -32 1 82.81 326 ALA B C 1
ATOM 5009 O O . ALA B 1 326 ? 3.166 -55.875 -32.5 1 82.81 326 ALA B O 1
ATOM 5010 N N . ILE B 1 327 ? 1.653 -54.719 -31.422 1 86.94 327 ILE B N 1
ATOM 5011 C CA . ILE B 1 327 ? 0.854 -55.906 -31.094 1 86.94 327 ILE B CA 1
ATOM 5012 C C . ILE B 1 327 ? 0.221 -56.469 -32.375 1 86.94 327 ILE B C 1
ATOM 5014 O O . ILE B 1 327 ? 0.214 -57.656 -32.594 1 86.94 327 ILE B O 1
ATOM 5018 N N . SER B 1 328 ? -0.191 -55.656 -33.188 1 88.31 328 SER B N 1
ATOM 5019 C CA . SER B 1 328 ? -0.793 -56.062 -34.438 1 88.31 328 SER B CA 1
ATOM 5020 C C . SER B 1 328 ? 0.222 -56.781 -35.344 1 88.31 328 SER B C 1
ATOM 5022 O O . SER B 1 328 ? -0.086 -57.812 -35.938 1 88.31 328 SER B O 1
ATOM 5024 N N . GLU B 1 329 ? 1.354 -56.312 -35.406 1 87.38 329 GLU B N 1
ATOM 5025 C CA . GLU B 1 329 ? 2.414 -56.938 -36.188 1 87.38 329 GLU B CA 1
ATOM 5026 C C . GLU B 1 329 ? 2.754 -58.312 -35.625 1 87.38 329 GLU B C 1
ATOM 5028 O O . GLU B 1 329 ? 2.924 -59.281 -36.406 1 87.38 329 GLU B O 1
ATOM 5033 N N . LEU B 1 330 ? 2.777 -58.406 -34.406 1 87.5 330 LEU B N 1
ATOM 5034 C CA . LEU B 1 330 ? 3.078 -59.688 -33.75 1 87.5 330 LEU B CA 1
ATOM 5035 C C . LEU B 1 330 ? 1.972 -60.688 -34.031 1 87.5 330 LEU B C 1
ATOM 5037 O O . LEU B 1 330 ? 2.248 -61.875 -34.312 1 87.5 330 LEU B O 1
ATOM 5041 N N . LYS B 1 331 ? 0.877 -60.219 -34.062 1 87 331 LYS B N 1
ATOM 5042 C CA . LYS B 1 331 ? -0.251 -61.094 -34.344 1 87 331 LYS B CA 1
ATOM 5043 C C . LYS B 1 331 ? -0.184 -61.625 -35.75 1 87 331 LYS B C 1
ATOM 5045 O O . LYS B 1 331 ? -0.411 -62.812 -35.969 1 87 331 LYS B O 1
ATOM 5050 N N . LYS B 1 332 ? 0.149 -60.844 -36.594 1 86.69 332 LYS B N 1
ATOM 5051 C CA . LYS B 1 332 ? 0.276 -61.281 -37.969 1 86.69 332 LYS B CA 1
ATOM 5052 C C . LYS B 1 332 ? 1.364 -62.344 -38.156 1 86.69 332 LYS B C 1
ATOM 5054 O O . LYS B 1 332 ? 1.191 -63.312 -38.875 1 86.69 332 LYS B O 1
ATOM 5059 N N . LEU B 1 333 ? 2.371 -62.188 -37.5 1 84.19 333 LEU B N 1
ATOM 5060 C CA . LEU B 1 333 ? 3.484 -63.125 -37.594 1 84.19 333 LEU B CA 1
ATOM 5061 C C . LEU B 1 333 ? 3.1 -64.438 -37 1 84.19 333 LEU B C 1
ATOM 5063 O O . LEU B 1 333 ? 3.477 -65.5 -37.531 1 84.19 333 LEU B O 1
ATOM 5067 N N . ILE B 1 334 ? 2.338 -64.375 -36.062 1 84.44 334 ILE B N 1
ATOM 5068 C CA . ILE B 1 334 ? 1.924 -65.625 -35.375 1 84.44 334 ILE B CA 1
ATOM 5069 C C . ILE B 1 334 ? 0.916 -66.375 -36.25 1 84.44 334 ILE B C 1
ATOM 5071 O O . ILE B 1 334 ? 0.973 -67.625 -36.375 1 84.44 334 ILE B O 1
ATOM 5075 N N . LEU B 1 335 ? 0.125 -65.688 -37 1 81.19 335 LEU B N 1
ATOM 5076 C CA . LEU B 1 335 ? -0.923 -66.312 -37.812 1 81.19 335 LEU B CA 1
ATOM 5077 C C . LEU B 1 335 ? -0.369 -66.812 -39.125 1 81.19 335 LEU B C 1
ATOM 5079 O O . LEU B 1 335 ? -0.943 -67.75 -39.75 1 81.19 335 LEU B O 1
ATOM 5083 N N . LYS B 1 336 ? 0.552 -66.25 -39.594 1 78.5 336 LYS B N 1
ATOM 5084 C CA . LYS B 1 336 ? 1.177 -66.75 -40.844 1 78.5 336 LYS B CA 1
ATOM 5085 C C . LYS B 1 336 ? 1.985 -68 -40.594 1 78.5 336 LYS B C 1
ATOM 5087 O O . LYS B 1 336 ? 2.25 -68.75 -41.562 1 78.5 336 LYS B O 1
ATOM 5092 N N . LYS B 1 337 ? 2.307 -68.375 -39.406 1 63.41 337 LYS B N 1
ATOM 5093 C CA . LYS B 1 337 ? 3 -69.625 -39.188 1 63.41 337 LYS B CA 1
ATOM 5094 C C . LYS B 1 337 ? 2.01 -70.75 -38.906 1 63.41 337 LYS B C 1
ATOM 5096 O O . LYS B 1 337 ? 1.027 -70.562 -38.188 1 63.41 337 LYS B O 1
#

Foldseek 3Di:
DPPCDPDDDDAAEEAPVCQVVDPDAADAQGWYAHPPVRWIFGGNRPDGRVPTDTPPPCVVVVVVVDPCCVVVVVVVVVVVVVVVVVVVVVVVVVVVVVVVVVVDDDPVDDDDDDDDDFDDDPPADPDLPRGDSDDFDCVPHPDDTDDQDDPDLPDQAFSDWDADDDDDSAAWIWTQHSNVPDDRIDIDGHADPDHDPDDSDDFDDPPPVDDSDDFDDDDDPDDSDDFDDDDPDPDPCPQVVDDSDDDDDFDPDVGDGDPDDTDDDDDPPFDQAWSDFDDDPNHTQWTAGSVRDIDHPDPPPPVPPPDDPCCPPPPHPNDPVNVVVVVVVVVVVVVVD/DPPDDPDDDDAAEEAPVCLVVDPDAACAQGWYAHPVPGWIFGGRHPDGRVPGDTPPCPVPVVVVVDPCCCVVVVVVVVVVVVVVCVVVVVVVVVVVVVVVVVQDADPVGDDDDDDDDFDDDPPADPDLQRGDSDHFDCVPHPDDGDDQDDPDLDDPAFSDWDFDDDPDATQWIWTQHPSVPDDRIDTDHDAPPDHDPDDSDDFDDPDPVDDSDDFDDDDDPDDSDDFDDDDPDDDPCPQVVDDSDDDDDFAPDVGPTDPDDTDDDDDPPFDQAWSDFDDDPNFTQWTAGSVGDIAGGPVSPPVDPPPDPPLPDPVHPNDPVRVVVVVVVVVVVVVVD